Protein AF-A0A3A8JMZ3-F1 (afdb_monomer)

Mean predicted aligned error: 21.0 Å

Sequence (399 aa):
MTATSAKQAMVATPAMSAALAQPMVATREVLPNLLAPLTDPKMNECFDKAFNEVYQGTKLPSGKERTEMLAFATKLREKQPDITAADLREALVGELRKRRDGGGVVTPAKIQKYVEEAVSWTATCYEGGARSATPSEMAEWTAFANQQMKDNPETTPDQLSAAIMDAVRNKATGMSAGASGKVNVDKFIQDAVSWSSNVYQGGSRSATSAELQKWRAFADKTMADNPDMTSAQLQAAIQDAVRDEVTGVSSGSGGANLDKIINDAVSWAAKVYQGGERGATPAELTKWKEFANKKLADNPGMTPSQLSSAIQDAVRDDMRGVGGPAESAPLERFVKDAFKWVFELYMNQPTDKPREPTAREIRDWSNYAKEQLKKNPDLTAEDLQSVIQDGLRRALGNM

Structure (mmCIF, N/CA/C/O backbone):
data_AF-A0A3A8JMZ3-F1
#
_entry.id   AF-A0A3A8JMZ3-F1
#
loop_
_atom_site.group_PDB
_atom_site.id
_atom_site.type_symbol
_atom_site.label_atom_id
_atom_site.label_alt_id
_atom_site.label_comp_id
_atom_site.label_asym_id
_atom_site.label_entity_id
_atom_site.label_seq_id
_atom_site.pdbx_PDB_ins_code
_atom_site.Cartn_x
_atom_site.Cartn_y
_atom_site.Cartn_z
_atom_site.occupancy
_atom_site.B_iso_or_equiv
_atom_site.auth_seq_id
_atom_site.auth_comp_id
_atom_site.auth_asym_id
_atom_site.auth_atom_id
_atom_site.pdbx_PDB_model_num
ATOM 1 N N . MET A 1 1 ? 72.256 10.819 41.302 1.00 35.62 1 MET A N 1
ATOM 2 C CA . MET A 1 1 ? 72.103 10.457 42.727 1.00 35.62 1 MET A CA 1
ATOM 3 C C . MET A 1 1 ? 70.841 9.616 42.861 1.00 35.62 1 MET A C 1
ATOM 5 O O . MET A 1 1 ? 69.850 9.998 42.257 1.00 35.62 1 MET A O 1
ATOM 9 N N . THR A 1 2 ? 70.958 8.477 43.566 1.00 37.19 2 THR A N 1
ATOM 10 C CA . THR A 1 2 ? 69.923 7.500 44.010 1.00 37.19 2 THR A CA 1
ATOM 11 C C . THR A 1 2 ? 69.013 6.903 42.918 1.00 37.19 2 THR A C 1
ATOM 13 O O . THR A 1 2 ? 68.129 7.585 42.424 1.00 37.19 2 THR A O 1
ATOM 16 N N . ALA A 1 3 ? 69.255 5.710 42.356 1.00 31.05 3 ALA A N 1
ATOM 17 C CA . ALA A 1 3 ? 69.368 4.339 42.902 1.00 31.05 3 ALA A CA 1
ATOM 18 C C . ALA A 1 3 ? 68.016 3.611 43.127 1.00 31.05 3 ALA A C 1
ATOM 20 O O . ALA A 1 3 ? 67.344 3.812 44.127 1.00 31.05 3 ALA A O 1
ATOM 21 N N . THR A 1 4 ? 67.696 2.745 42.155 1.00 32.28 4 THR A N 1
ATOM 22 C CA . THR A 1 4 ? 67.438 1.293 42.292 1.00 32.28 4 THR A CA 1
ATOM 23 C C . THR A 1 4 ? 66.253 0.772 43.128 1.00 32.28 4 THR A C 1
ATOM 25 O O . THR A 1 4 ? 66.307 0.706 44.345 1.00 32.28 4 THR A O 1
ATOM 28 N N . SER A 1 5 ? 65.254 0.252 42.397 1.00 32.06 5 SER A N 1
ATOM 29 C CA . SER A 1 5 ? 64.701 -1.121 42.446 1.00 32.06 5 SER A CA 1
ATOM 30 C C . SER A 1 5 ? 64.514 -1.830 43.800 1.00 32.06 5 SER A C 1
ATOM 32 O O . SER A 1 5 ? 65.490 -2.191 44.447 1.00 32.06 5 SER A O 1
ATOM 34 N N . ALA A 1 6 ? 63.271 -2.236 44.093 1.00 35.84 6 ALA A N 1
ATOM 35 C CA . ALA A 1 6 ? 62.977 -3.537 44.707 1.00 35.84 6 ALA A CA 1
ATOM 36 C C . ALA A 1 6 ? 61.527 -3.978 44.412 1.00 35.84 6 ALA A C 1
ATOM 38 O O . ALA A 1 6 ? 60.564 -3.448 44.959 1.00 35.84 6 ALA A O 1
ATOM 39 N N . LYS A 1 7 ? 61.395 -4.979 43.531 1.00 37.62 7 LYS A N 1
ATOM 40 C CA . LYS A 1 7 ? 60.256 -5.905 43.451 1.00 37.62 7 LYS A CA 1
ATOM 41 C C . LYS A 1 7 ? 60.296 -6.848 44.661 1.00 37.62 7 LYS A C 1
ATOM 43 O O . LYS A 1 7 ? 61.334 -7.466 44.863 1.00 37.62 7 LYS A O 1
ATOM 48 N N . GLN A 1 8 ? 59.176 -7.012 45.365 1.00 30.56 8 GLN A N 1
ATOM 49 C CA . GLN A 1 8 ? 58.758 -8.137 46.239 1.00 30.56 8 GLN A CA 1
ATOM 50 C C . GLN A 1 8 ? 57.491 -7.641 46.967 1.00 30.56 8 GLN A C 1
ATOM 52 O O . GLN A 1 8 ? 57.455 -6.482 47.349 1.00 30.56 8 GLN A O 1
ATOM 57 N N . ALA A 1 9 ? 56.386 -8.350 47.178 1.00 30.38 9 ALA A N 1
ATOM 58 C CA . ALA A 1 9 ? 56.000 -9.761 47.168 1.00 30.38 9 ALA A CA 1
ATOM 59 C C . ALA A 1 9 ? 54.464 -9.795 46.866 1.00 30.38 9 ALA A C 1
ATOM 61 O O . ALA A 1 9 ? 53.832 -8.746 46.879 1.00 30.38 9 ALA A O 1
ATOM 62 N N . MET A 1 10 ? 53.757 -10.877 46.542 1.00 28.73 10 MET A N 1
ATOM 63 C CA . MET A 1 10 ? 53.879 -12.272 46.943 1.00 28.73 10 MET A CA 1
ATOM 64 C C . MET A 1 10 ? 53.402 -13.213 45.830 1.00 28.73 10 MET A C 1
ATOM 66 O O . MET A 1 10 ? 52.450 -12.946 45.100 1.00 28.73 10 MET A O 1
ATOM 70 N N . VAL A 1 11 ? 54.109 -14.334 45.768 1.00 31.23 11 VAL A N 1
ATOM 71 C CA . VAL A 1 11 ? 53.850 -15.550 45.004 1.00 31.23 11 VAL A CA 1
ATOM 72 C C . VAL A 1 11 ? 52.799 -16.399 45.738 1.00 31.23 11 VAL A C 1
ATOM 74 O O . VAL A 1 11 ? 52.685 -16.324 46.960 1.00 31.23 11 VAL A O 1
ATOM 77 N N . ALA A 1 12 ? 52.062 -17.208 44.971 1.00 31.80 12 ALA A N 1
ATOM 78 C CA . ALA A 1 12 ? 51.219 -18.328 45.406 1.00 31.80 12 ALA A CA 1
ATOM 79 C C . ALA A 1 12 ? 51.913 -19.209 46.477 1.00 31.80 12 ALA A C 1
ATOM 81 O O . ALA A 1 12 ? 53.136 -19.304 46.517 1.00 31.80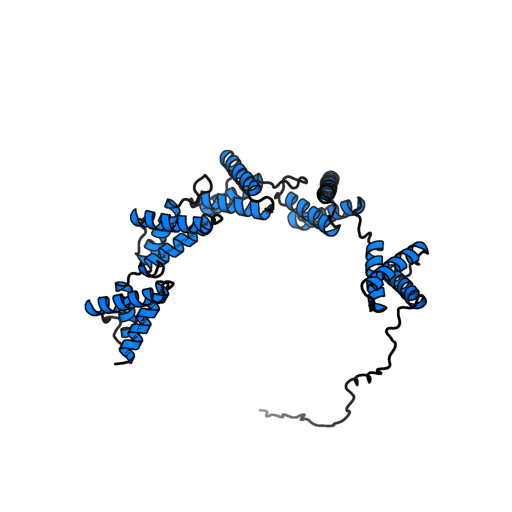 12 ALA A O 1
ATOM 82 N N . THR A 1 13 ? 51.240 -19.950 47.361 1.00 30.39 13 THR A N 1
ATOM 83 C CA . THR A 1 13 ? 50.455 -21.199 47.161 1.00 30.39 13 THR A CA 1
ATOM 84 C C . THR A 1 13 ? 50.159 -21.772 48.594 1.00 30.39 13 THR A C 1
ATOM 86 O O . THR A 1 13 ? 50.580 -21.135 49.558 1.00 30.39 13 THR A O 1
ATOM 89 N N . PRO A 1 14 ? 49.697 -23.026 48.821 1.00 42.53 14 PRO A N 1
ATOM 90 C CA . PRO A 1 14 ? 48.387 -23.682 48.626 1.00 42.53 14 PRO A CA 1
ATOM 91 C C . PRO A 1 14 ? 47.763 -24.219 49.955 1.00 42.53 14 PRO A C 1
ATOM 93 O O . PRO A 1 14 ? 48.462 -24.376 50.946 1.00 42.53 14 PRO A O 1
ATOM 96 N N . ALA A 1 15 ? 46.480 -24.612 49.952 1.00 28.86 15 ALA A N 1
ATOM 97 C CA . ALA A 1 15 ? 45.905 -25.732 50.745 1.00 28.86 15 ALA A CA 1
ATOM 98 C C . ALA A 1 15 ? 44.390 -25.808 50.453 1.00 28.86 15 ALA A C 1
ATOM 100 O O . ALA A 1 15 ? 43.631 -24.945 50.872 1.00 28.86 15 ALA A O 1
ATOM 101 N N . MET A 1 16 ? 43.946 -26.607 49.481 1.00 27.39 16 MET A N 1
ATOM 102 C CA . MET A 1 16 ? 43.483 -27.999 49.617 1.00 27.39 16 MET A CA 1
ATOM 103 C C . MET A 1 16 ? 42.372 -28.258 50.651 1.00 27.39 16 MET A C 1
ATOM 105 O O . MET A 1 16 ? 42.580 -28.183 51.856 1.00 27.39 16 MET A O 1
ATOM 109 N N . SER A 1 17 ? 41.265 -28.756 50.086 1.00 30.08 17 SER A N 1
ATOM 110 C CA . SER A 1 17 ? 40.353 -29.770 50.628 1.00 30.08 17 SER A CA 1
ATOM 111 C C . SER A 1 17 ? 39.234 -29.327 51.568 1.00 30.08 17 SER A C 1
ATOM 113 O O . SER A 1 17 ? 39.317 -29.469 52.780 1.00 30.08 17 SER A O 1
ATOM 115 N N . ALA A 1 18 ? 38.091 -29.001 50.963 1.00 29.58 18 ALA A N 1
ATOM 116 C CA . ALA A 1 18 ? 36.815 -29.561 51.401 1.00 29.58 18 ALA A CA 1
ATOM 117 C C . ALA A 1 18 ? 35.890 -29.702 50.186 1.00 29.58 18 ALA A C 1
ATOM 119 O O . ALA A 1 18 ? 35.276 -28.744 49.721 1.00 29.58 18 ALA A O 1
ATOM 120 N N . ALA A 1 19 ? 35.830 -30.920 49.649 1.00 39.16 19 ALA A N 1
ATOM 121 C CA . ALA A 1 19 ? 34.737 -31.349 48.799 1.00 39.16 19 ALA A CA 1
ATOM 122 C C . ALA A 1 19 ? 33.430 -31.202 49.591 1.00 39.16 19 ALA A C 1
ATOM 124 O O . ALA A 1 19 ? 33.207 -31.934 50.551 1.00 39.16 19 ALA A O 1
ATOM 125 N N . LEU A 1 20 ? 32.573 -30.264 49.198 1.00 31.66 20 LEU A N 1
ATOM 126 C CA . LEU A 1 20 ? 31.195 -30.204 49.669 1.00 31.66 20 LEU A CA 1
ATOM 127 C C . LEU A 1 20 ? 30.279 -30.138 48.455 1.00 31.66 20 LEU A C 1
ATOM 129 O O . LEU A 1 20 ? 29.996 -29.082 47.902 1.00 31.66 20 LEU A O 1
ATOM 133 N N . ALA A 1 21 ? 29.918 -31.351 48.043 1.00 31.09 21 ALA A N 1
ATOM 134 C CA . ALA A 1 21 ? 28.614 -31.746 47.548 1.00 31.09 21 ALA A CA 1
ATOM 135 C C . ALA A 1 21 ? 27.932 -30.770 46.576 1.00 31.09 21 ALA A C 1
ATOM 137 O O . ALA A 1 21 ? 27.267 -29.813 46.968 1.00 31.09 21 ALA A O 1
ATOM 138 N N . GLN A 1 22 ? 27.947 -31.153 45.294 1.00 30.72 22 GLN A N 1
ATOM 139 C CA . GLN A 1 22 ? 26.743 -31.006 44.473 1.00 30.72 22 GLN A CA 1
ATOM 140 C C . GLN A 1 22 ? 25.536 -31.409 45.335 1.00 30.72 22 GLN A C 1
ATOM 142 O O . GLN A 1 22 ? 25.651 -32.423 46.035 1.00 30.72 22 GLN A O 1
ATOM 147 N N . PRO A 1 23 ? 24.404 -30.680 45.326 1.00 31.94 23 PRO A N 1
ATOM 148 C CA . PRO A 1 23 ? 23.201 -31.215 45.933 1.00 31.94 23 PRO A CA 1
ATOM 149 C C . PRO A 1 23 ? 22.944 -32.547 45.237 1.00 31.94 23 PRO A C 1
ATOM 151 O O . PRO A 1 23 ? 22.664 -32.594 44.037 1.00 31.94 23 PRO A O 1
ATOM 154 N N . MET A 1 24 ? 23.166 -33.632 45.984 1.00 29.94 24 MET A N 1
ATOM 155 C CA . MET A 1 24 ? 22.820 -34.966 45.551 1.00 29.94 24 MET A CA 1
ATOM 156 C C . MET A 1 24 ? 21.383 -34.876 45.076 1.00 29.94 24 MET A C 1
ATOM 158 O O . MET A 1 24 ? 20.520 -34.374 45.800 1.00 29.94 24 MET A O 1
ATOM 162 N N . VAL A 1 25 ? 21.160 -35.327 43.842 1.00 33.12 25 VAL A N 1
ATOM 163 C CA . VAL A 1 25 ? 19.855 -35.778 43.380 1.00 33.12 25 VAL A CA 1
ATOM 164 C C . VAL A 1 25 ? 19.267 -36.538 44.554 1.00 33.12 25 VAL A C 1
ATOM 166 O O . VAL A 1 25 ? 19.793 -37.594 44.910 1.00 33.12 25 VAL A O 1
ATOM 169 N N . ALA A 1 26 ? 18.267 -35.943 45.213 1.00 30.41 26 ALA A N 1
ATOM 170 C CA . ALA A 1 26 ? 17.523 -36.638 46.238 1.00 30.41 26 ALA A CA 1
ATOM 171 C C . ALA A 1 26 ? 17.116 -37.943 45.574 1.00 30.41 26 ALA A C 1
ATOM 173 O O . ALA A 1 26 ? 16.482 -37.934 44.513 1.00 30.41 26 ALA A O 1
ATOM 174 N N . THR A 1 27 ? 17.636 -39.037 46.128 1.00 28.08 27 THR A N 1
ATOM 175 C CA . THR A 1 27 ? 17.339 -40.394 45.710 1.00 28.08 27 THR A CA 1
ATOM 176 C C . THR A 1 27 ? 15.854 -40.433 45.457 1.00 28.08 27 THR A C 1
ATOM 178 O O . THR A 1 27 ? 15.066 -40.153 46.358 1.00 28.08 27 THR A O 1
ATOM 181 N N . ARG A 1 28 ? 15.509 -40.654 44.189 1.00 31.38 28 ARG A N 1
ATOM 182 C CA . ARG A 1 28 ? 14.146 -40.792 43.717 1.00 31.38 28 ARG A CA 1
ATOM 183 C C . ARG A 1 28 ? 13.564 -41.938 44.539 1.00 31.38 28 ARG A C 1
ATOM 185 O O . ARG A 1 28 ? 13.774 -43.100 44.202 1.00 31.38 28 ARG A O 1
ATOM 192 N N . GLU A 1 29 ? 12.898 -41.611 45.644 1.00 24.28 29 GLU A N 1
ATOM 193 C CA . GLU A 1 29 ? 11.953 -42.501 46.297 1.00 24.28 29 GLU A CA 1
ATOM 194 C C . GLU A 1 29 ? 10.820 -42.661 45.295 1.00 24.28 29 GLU A C 1
ATOM 196 O O . GLU A 1 29 ? 9.821 -41.947 45.274 1.00 24.28 29 GLU A O 1
ATOM 201 N N . VAL A 1 30 ? 11.043 -43.578 44.364 1.00 41.66 30 VAL A N 1
ATOM 202 C CA . VAL A 1 30 ? 9.963 -44.224 43.659 1.00 41.66 30 VAL A CA 1
ATOM 203 C C . VAL A 1 30 ? 9.328 -45.137 44.694 1.00 41.66 30 VAL A C 1
ATOM 205 O O . VAL A 1 30 ? 9.777 -46.262 44.896 1.00 41.66 30 VAL A O 1
ATOM 208 N N . LEU A 1 31 ? 8.282 -44.638 45.349 1.00 28.59 31 LEU A N 1
ATOM 209 C CA . LEU A 1 31 ? 7.207 -45.491 45.827 1.00 28.59 31 LEU A CA 1
ATOM 210 C C . LEU A 1 31 ? 5.850 -44.969 45.326 1.00 28.59 31 LEU A C 1
ATOM 212 O O . LEU A 1 31 ? 5.652 -43.761 45.171 1.00 28.59 31 LEU A O 1
ATOM 216 N N . PRO A 1 32 ? 4.941 -45.895 44.983 1.00 44.53 32 PRO A N 1
ATOM 217 C CA . PRO A 1 32 ? 3.807 -45.690 44.093 1.00 44.53 32 PRO A CA 1
ATOM 218 C C . PRO A 1 32 ? 2.563 -45.230 44.875 1.00 44.53 32 PRO A C 1
ATOM 220 O O . PRO A 1 32 ? 2.493 -45.444 46.080 1.00 44.53 32 PRO A O 1
ATOM 223 N N . ASN A 1 33 ? 1.575 -44.649 44.173 1.00 30.92 33 ASN A N 1
ATOM 224 C CA . ASN A 1 33 ? 0.229 -44.203 44.628 1.00 30.92 33 ASN A CA 1
ATOM 225 C C . ASN A 1 33 ? -0.055 -42.692 44.743 1.00 30.92 33 ASN A C 1
ATOM 227 O O . ASN A 1 33 ? -1.155 -42.324 45.155 1.00 30.92 33 ASN A O 1
ATOM 231 N N . LEU A 1 34 ? 0.827 -41.782 44.316 1.00 34.28 34 LEU A N 1
ATOM 232 C CA . LEU A 1 34 ? 0.508 -40.339 44.364 1.00 34.28 34 LEU A CA 1
ATOM 233 C C . LEU A 1 34 ? -0.449 -39.828 43.262 1.00 34.28 34 LEU A C 1
ATOM 235 O O . LEU A 1 34 ? -0.796 -38.651 43.271 1.00 34.28 34 LEU A O 1
ATOM 239 N N . LEU A 1 35 ? -0.951 -40.714 42.395 1.00 38.03 35 LEU A N 1
ATOM 240 C CA . LEU A 1 35 ? -2.051 -40.457 41.449 1.00 38.03 35 LEU A CA 1
ATOM 241 C C . LEU A 1 35 ? -3.345 -41.181 41.863 1.00 38.03 35 LEU A C 1
ATOM 243 O O . LEU A 1 35 ? -4.104 -41.660 41.025 1.00 38.03 35 LEU A O 1
ATOM 247 N N . ALA A 1 36 ? -3.614 -41.305 43.165 1.00 40.53 36 ALA A N 1
ATOM 248 C CA . ALA A 1 36 ? -4.974 -41.625 43.584 1.00 40.53 36 ALA A CA 1
ATOM 249 C C . ALA A 1 36 ? -5.908 -40.479 43.139 1.00 40.53 36 ALA A C 1
ATOM 251 O O . ALA A 1 36 ? -5.511 -39.313 43.261 1.00 40.53 36 ALA A O 1
ATOM 252 N N . PRO A 1 37 ? -7.128 -40.771 42.640 1.00 50.38 37 PRO A N 1
ATOM 253 C CA . PRO A 1 37 ? -8.084 -39.737 42.261 1.00 50.38 37 PRO A CA 1
ATOM 254 C C . PRO A 1 37 ? -8.214 -38.717 43.391 1.00 50.38 37 PRO A C 1
ATOM 256 O O . PRO A 1 37 ? -8.303 -39.102 44.559 1.00 50.38 37 PRO A O 1
ATOM 259 N N . LEU A 1 38 ? -8.188 -37.423 43.044 1.00 52.91 38 LEU A N 1
ATOM 260 C CA . LEU A 1 38 ? -8.365 -36.330 44.001 1.00 52.91 38 LEU A CA 1
ATOM 261 C C . LEU A 1 38 ? -9.581 -36.643 44.879 1.00 52.91 38 LEU A C 1
ATOM 263 O O . LEU A 1 38 ? -10.709 -36.683 44.385 1.00 52.91 38 LEU A O 1
ATOM 267 N N . THR A 1 39 ? -9.333 -36.929 46.156 1.00 56.97 39 THR A N 1
ATOM 268 C CA . THR A 1 39 ? -10.388 -37.221 47.122 1.00 56.97 39 THR A CA 1
ATOM 269 C C . THR A 1 39 ? -11.142 -35.929 47.433 1.00 56.97 39 THR A C 1
ATOM 271 O O . THR A 1 39 ? -10.541 -34.850 47.451 1.00 56.97 39 THR A O 1
ATOM 274 N N . ASP A 1 40 ? -12.446 -36.018 47.707 1.00 58.00 40 ASP A N 1
ATOM 275 C CA . ASP A 1 40 ? -13.293 -34.852 48.016 1.00 58.00 40 ASP A CA 1
ATOM 276 C C . ASP A 1 40 ? -12.696 -33.906 49.088 1.00 58.00 40 ASP A C 1
ATOM 278 O O . ASP A 1 40 ? -12.796 -32.685 48.932 1.00 58.00 40 ASP A O 1
ATOM 282 N N . PRO A 1 41 ? -11.986 -34.394 50.131 1.00 64.00 41 PRO A N 1
ATOM 283 C CA . PRO A 1 41 ? -11.287 -33.525 51.080 1.00 64.00 41 PRO A CA 1
ATOM 284 C C . PRO A 1 41 ? -10.152 -32.694 50.458 1.00 64.00 41 PRO A C 1
ATOM 286 O O . PRO A 1 41 ? -10.052 -31.500 50.735 1.00 64.00 41 PRO A O 1
ATOM 289 N N . LYS A 1 42 ? -9.325 -33.280 49.577 1.00 67.19 42 LYS A N 1
ATOM 290 C CA . LYS A 1 42 ? -8.236 -32.553 48.891 1.00 67.19 42 LYS A CA 1
ATOM 291 C C . LYS A 1 42 ? -8.770 -31.543 47.877 1.00 67.19 42 LYS A C 1
ATOM 293 O O . LYS A 1 42 ? -8.138 -30.518 47.632 1.00 67.19 42 LYS A O 1
ATOM 298 N N . MET A 1 43 ? -9.937 -31.811 47.298 1.00 69.00 43 MET A N 1
ATOM 299 C CA . MET A 1 43 ? -10.595 -30.891 46.372 1.00 69.00 43 MET A CA 1
ATOM 300 C C . MET A 1 43 ? -11.128 -29.648 47.094 1.00 69.00 43 MET A C 1
ATOM 302 O O . MET A 1 43 ? -10.919 -28.528 46.631 1.00 69.00 43 MET A O 1
ATOM 306 N N . ASN A 1 44 ? -11.717 -29.834 48.278 1.00 71.31 44 ASN A N 1
ATOM 307 C CA . ASN A 1 44 ? -12.130 -28.724 49.137 1.00 71.31 44 ASN A CA 1
ATOM 308 C C . ASN A 1 44 ? -10.942 -27.863 49.588 1.00 71.31 44 ASN A C 1
ATOM 310 O O . ASN A 1 44 ? -11.035 -26.637 49.565 1.00 71.31 44 ASN A O 1
ATOM 314 N N . GLU A 1 45 ? -9.803 -28.487 49.899 1.00 77.62 45 GLU A N 1
ATOM 315 C CA . GLU A 1 45 ? -8.563 -27.769 50.211 1.00 77.62 45 GLU A CA 1
ATOM 316 C C . GLU A 1 45 ? -8.061 -26.931 49.018 1.00 77.62 45 GLU A C 1
ATOM 318 O O . GLU A 1 45 ? -7.585 -25.808 49.199 1.00 77.62 45 GLU A O 1
ATOM 323 N N . CYS A 1 46 ? -8.206 -27.434 47.786 1.00 77.62 46 CYS A N 1
ATOM 324 C CA . CYS A 1 46 ? -7.875 -26.677 46.577 1.00 77.62 46 CYS A CA 1
ATOM 325 C C . CYS A 1 46 ? -8.794 -25.462 46.388 1.00 77.62 46 CYS A C 1
ATOM 327 O O . CYS A 1 46 ? -8.301 -24.396 46.020 1.00 77.62 46 CYS A O 1
ATOM 329 N N . PHE A 1 47 ? -10.094 -25.585 46.682 1.00 80.56 47 PHE A N 1
ATOM 330 C CA . PHE A 1 47 ? -11.023 -24.449 46.640 1.00 80.56 47 PHE A CA 1
ATOM 331 C C . PHE A 1 47 ? -10.642 -23.377 47.658 1.00 80.56 47 PHE A C 1
ATOM 333 O O . PHE A 1 47 ? -10.528 -22.208 47.298 1.00 80.56 47 PHE A O 1
ATOM 340 N N . ASP A 1 48 ? -10.383 -23.769 48.905 1.00 78.94 48 ASP A N 1
ATOM 341 C CA . ASP A 1 48 ? -10.057 -22.825 49.976 1.00 78.94 48 ASP A CA 1
ATOM 342 C C . ASP A 1 48 ? -8.750 -22.082 49.686 1.00 78.94 48 ASP A C 1
ATOM 344 O O . ASP A 1 48 ? -8.678 -20.858 49.821 1.00 78.94 48 ASP A O 1
ATOM 348 N N . LYS A 1 49 ? -7.734 -22.800 49.194 1.00 79.81 49 LYS A N 1
ATOM 349 C CA . LYS A 1 49 ? -6.459 -22.203 48.781 1.00 79.81 49 LYS A CA 1
ATOM 350 C C . LYS A 1 49 ? -6.617 -21.277 47.576 1.00 79.81 49 LYS A C 1
ATOM 352 O O . LYS A 1 49 ? -6.046 -20.191 47.593 1.00 79.81 49 LYS A O 1
ATOM 357 N N . ALA A 1 50 ? -7.408 -21.654 46.570 1.00 80.06 50 ALA A N 1
ATOM 358 C CA . ALA A 1 50 ? -7.641 -20.818 45.393 1.00 80.06 50 ALA A CA 1
ATOM 359 C C . ALA A 1 50 ? -8.405 -19.525 45.737 1.00 80.06 50 ALA A C 1
ATOM 361 O O . ALA A 1 50 ? -8.031 -18.445 45.279 1.00 80.06 50 ALA A O 1
ATOM 362 N N . PHE A 1 51 ? -9.427 -19.600 46.596 1.00 80.50 51 PHE A N 1
ATOM 363 C CA . PHE A 1 51 ? -10.139 -18.415 47.085 1.00 80.50 51 PHE A CA 1
ATOM 364 C C . PHE A 1 51 ? -9.234 -17.503 47.908 1.00 80.50 51 PHE A C 1
ATOM 366 O O . PHE A 1 51 ? -9.224 -16.291 47.687 1.00 80.50 51 PHE A O 1
ATOM 373 N N . ASN A 1 52 ? -8.446 -18.078 48.818 1.00 78.44 52 ASN A N 1
ATOM 374 C CA . ASN A 1 52 ? -7.503 -17.307 49.615 1.00 78.44 52 ASN A CA 1
ATOM 375 C C . ASN A 1 52 ? -6.447 -16.616 48.738 1.00 78.44 52 ASN A C 1
ATOM 377 O O . ASN A 1 52 ? -6.097 -15.470 48.992 1.00 78.44 52 ASN A O 1
ATOM 381 N N . GLU A 1 53 ? -5.986 -17.270 47.671 1.00 76.50 53 GLU A N 1
ATOM 382 C CA . GLU A 1 53 ? -5.018 -16.703 46.728 1.00 76.50 53 GLU A CA 1
ATOM 383 C C . GLU A 1 53 ? -5.606 -15.544 45.897 1.00 76.50 53 GLU A C 1
ATOM 385 O O . GLU A 1 53 ? -4.935 -14.540 45.667 1.00 76.50 53 GLU A O 1
ATOM 390 N N . VAL A 1 54 ? -6.869 -15.640 45.469 1.00 71.88 54 VAL A N 1
ATOM 391 C CA . VAL A 1 54 ? -7.513 -14.621 44.615 1.00 71.88 54 VAL A CA 1
ATOM 392 C C . VAL A 1 54 ? -8.048 -13.426 45.402 1.00 71.88 54 VAL A C 1
ATOM 394 O O . VAL A 1 54 ? -7.988 -12.293 44.911 1.00 71.88 54 VAL A O 1
ATOM 397 N N . TYR A 1 55 ? -8.569 -13.669 46.605 1.00 71.38 55 TYR A N 1
ATOM 398 C CA . TYR A 1 55 ? -9.215 -12.662 47.448 1.00 71.38 55 TYR A CA 1
ATOM 399 C C . TYR A 1 55 ? -8.391 -12.288 48.690 1.00 71.38 55 TYR A C 1
ATOM 401 O O . TYR A 1 55 ? -8.874 -11.525 49.522 1.00 71.38 55 TYR A O 1
ATOM 409 N N . GLN A 1 56 ? -7.165 -12.805 48.838 1.00 74.38 56 GLN A N 1
ATOM 410 C CA . GLN A 1 56 ? -6.245 -12.495 49.947 1.00 74.38 56 GLN A CA 1
ATOM 411 C C . GLN A 1 56 ? -6.895 -12.646 51.337 1.00 74.38 56 GLN A C 1
ATOM 413 O O . GLN A 1 56 ? -6.705 -11.820 52.225 1.00 74.38 56 GLN A O 1
ATOM 418 N N . GLY A 1 57 ? -7.736 -13.669 51.507 1.00 71.19 57 GLY A N 1
ATOM 419 C CA . GLY A 1 57 ? -8.438 -13.951 52.765 1.00 71.19 57 GLY A CA 1
ATOM 420 C C . GLY A 1 57 ? -9.626 -13.035 53.088 1.00 71.19 57 GLY A C 1
ATOM 421 O O . GLY A 1 57 ? -10.298 -13.249 54.091 1.00 71.19 57 GLY A O 1
ATOM 422 N N . THR A 1 58 ? -9.943 -12.052 52.239 1.00 67.25 58 THR A N 1
ATOM 423 C CA . THR A 1 58 ? -11.066 -11.113 52.464 1.00 67.25 58 THR A CA 1
ATOM 424 C C . THR A 1 58 ? -12.442 -11.713 52.165 1.00 67.25 58 THR A C 1
ATOM 426 O O . THR A 1 58 ? -13.466 -11.143 52.539 1.00 67.25 58 THR A O 1
ATOM 429 N N . LYS A 1 59 ? -12.480 -12.874 51.500 1.00 71.06 59 LYS A N 1
ATOM 430 C CA . LYS A 1 59 ? -13.706 -13.568 51.109 1.00 71.06 59 LYS A CA 1
ATOM 431 C C . LYS A 1 59 ? -13.553 -15.074 51.287 1.00 71.06 59 LYS A C 1
ATOM 433 O O . LYS A 1 59 ? -12.636 -15.678 50.733 1.00 71.06 59 LYS A O 1
ATOM 438 N N . LEU A 1 60 ? -14.501 -15.675 52.004 1.00 72.75 60 LEU A N 1
ATOM 439 C CA . LEU A 1 60 ? -14.669 -17.125 52.057 1.00 72.75 60 LEU A CA 1
ATOM 440 C C . LEU A 1 60 ? -15.644 -17.580 50.960 1.00 72.75 60 LEU A C 1
ATOM 442 O O . LEU A 1 60 ? -16.613 -16.869 50.678 1.00 72.75 60 LEU A O 1
ATOM 446 N N . PRO A 1 61 ? -15.421 -18.753 50.346 1.00 74.69 61 PRO A N 1
ATOM 447 C CA . PRO A 1 61 ? -16.330 -19.287 49.340 1.00 74.69 61 PRO A CA 1
ATOM 448 C C . PRO A 1 61 ? -17.695 -19.615 49.954 1.00 74.69 61 PRO A C 1
ATOM 450 O O . PRO A 1 61 ? -17.795 -20.379 50.919 1.00 74.69 61 PRO A O 1
ATOM 453 N N . SER A 1 62 ? -18.761 -19.066 49.371 1.00 75.12 62 SER A N 1
ATOM 454 C CA . SER A 1 62 ? -20.140 -19.410 49.733 1.00 75.12 62 SER A CA 1
ATOM 455 C C . SER A 1 62 ? -20.510 -20.830 49.283 1.00 75.12 62 SER A C 1
ATOM 457 O O . SER A 1 62 ? -19.881 -21.405 48.394 1.00 75.12 62 SER A O 1
ATOM 459 N N . GLY A 1 63 ? -21.577 -21.406 49.850 1.00 65.81 63 GLY A N 1
ATOM 460 C CA . GLY A 1 63 ? -22.045 -22.748 49.467 1.00 65.81 63 GLY A CA 1
ATOM 461 C C . GLY A 1 63 ? -22.385 -22.879 47.973 1.00 65.81 63 GLY A C 1
ATOM 462 O O . GLY A 1 63 ? -22.080 -23.896 47.348 1.00 65.81 63 GLY A O 1
ATOM 463 N N . LYS A 1 64 ? -22.934 -21.817 47.369 1.00 71.62 64 LYS A N 1
ATOM 464 C CA . LYS A 1 64 ? -23.202 -21.759 45.925 1.00 71.62 64 LYS A CA 1
ATOM 465 C C . LYS A 1 64 ? -21.904 -21.745 45.112 1.00 71.62 64 LYS A C 1
ATOM 467 O O . LYS A 1 64 ? -21.762 -22.526 44.178 1.00 71.62 64 LYS A O 1
ATOM 472 N N . GLU A 1 65 ? -20.931 -20.925 45.504 1.00 72.56 65 GLU A N 1
ATOM 473 C CA . GLU A 1 65 ? -19.634 -20.843 44.820 1.00 72.56 65 GLU A CA 1
ATOM 474 C C . GLU A 1 65 ? -18.838 -22.148 44.920 1.00 72.56 65 GLU A C 1
ATOM 476 O O . GLU A 1 65 ? -18.231 -22.566 43.937 1.00 72.56 65 GLU A O 1
ATOM 481 N N . ARG A 1 66 ? -18.896 -22.843 46.063 1.00 73.81 66 ARG A N 1
ATOM 482 C CA . ARG A 1 66 ? -18.308 -24.184 46.202 1.00 73.81 66 ARG A CA 1
ATOM 483 C C . ARG A 1 66 ? -18.946 -25.185 45.246 1.00 73.81 66 ARG A C 1
ATOM 485 O O . ARG A 1 66 ? -18.234 -25.955 44.613 1.00 73.81 66 ARG A O 1
ATOM 492 N N . THR A 1 67 ? -20.269 -25.146 45.107 1.00 72.25 67 THR A N 1
ATOM 493 C CA . THR A 1 67 ? -21.005 -26.033 44.194 1.00 72.25 67 THR A CA 1
ATOM 494 C C . THR A 1 67 ? -20.606 -25.785 42.735 1.00 72.25 67 THR A C 1
ATOM 496 O O . THR A 1 67 ? -20.391 -26.726 41.975 1.00 72.25 67 THR A O 1
ATOM 499 N N . GLU A 1 68 ? -20.441 -24.522 42.342 1.00 73.19 68 GLU A N 1
ATOM 500 C CA . GLU A 1 68 ? -20.015 -24.152 40.988 1.00 73.19 68 GLU A CA 1
ATOM 501 C C . GLU A 1 68 ? -18.551 -24.516 40.703 1.00 73.19 68 GLU A C 1
ATOM 503 O O . GLU A 1 68 ? -18.240 -24.996 39.613 1.00 73.19 68 GLU A O 1
ATOM 508 N N . MET A 1 69 ? -17.653 -24.330 41.676 1.00 78.69 69 MET A N 1
ATOM 509 C CA . MET A 1 69 ? -16.251 -24.747 41.556 1.00 78.69 69 MET A CA 1
ATOM 510 C C . MET A 1 69 ? -16.098 -26.263 41.523 1.00 78.69 69 MET A C 1
ATOM 512 O O . MET A 1 69 ? -15.267 -26.768 40.771 1.00 78.69 69 MET A O 1
ATOM 516 N N . LEU A 1 70 ? -16.941 -26.992 42.256 1.00 77.19 70 LEU A N 1
ATOM 517 C CA . LEU A 1 70 ? -17.017 -28.445 42.172 1.00 77.19 70 LEU A CA 1
ATOM 518 C C . LEU A 1 70 ? -17.473 -28.893 40.782 1.00 77.19 70 LEU A C 1
ATOM 520 O O . LEU A 1 70 ? -16.819 -29.731 40.174 1.00 77.19 70 LEU A O 1
ATOM 524 N N . ALA A 1 71 ? -18.523 -28.284 40.226 1.00 75.38 71 ALA A N 1
ATOM 525 C CA . ALA A 1 71 ? -18.981 -28.596 38.872 1.00 75.38 71 ALA A CA 1
ATOM 526 C C . ALA A 1 71 ? -17.913 -28.294 37.800 1.00 75.38 71 ALA A C 1
ATOM 528 O O . ALA A 1 71 ? -17.749 -29.065 36.853 1.00 75.38 71 ALA A O 1
ATOM 529 N N . PHE A 1 72 ? -17.169 -27.193 37.951 1.00 78.25 72 PHE A N 1
ATOM 530 C CA . PHE A 1 72 ? -16.041 -26.858 37.079 1.00 78.25 72 PHE A CA 1
ATOM 531 C C . PHE A 1 72 ? -14.902 -27.880 37.198 1.00 78.25 72 PHE A C 1
ATOM 533 O O . PHE A 1 72 ? -14.435 -28.393 36.182 1.00 78.25 72 PHE A O 1
ATOM 540 N N . ALA A 1 73 ? -14.501 -28.227 38.424 1.00 74.69 73 ALA A N 1
ATOM 541 C CA . ALA A 1 73 ? -13.461 -29.218 38.691 1.00 74.69 73 ALA A CA 1
ATOM 542 C C . ALA A 1 73 ? -13.832 -30.605 38.143 1.00 74.69 73 ALA A C 1
ATOM 544 O O . ALA A 1 73 ? -12.993 -31.265 37.533 1.00 74.69 73 ALA A O 1
ATOM 545 N N . THR A 1 74 ? -15.092 -31.026 38.289 1.00 75.44 74 THR A N 1
ATOM 546 C CA . THR A 1 74 ? -15.595 -32.289 37.730 1.00 75.44 74 THR A CA 1
ATOM 547 C C . THR A 1 74 ? -15.498 -32.300 36.206 1.00 75.44 74 THR A C 1
ATOM 549 O O . THR A 1 74 ? -14.911 -33.223 35.649 1.00 75.44 74 THR A O 1
ATOM 552 N N . LYS A 1 75 ? -15.958 -31.241 35.523 1.00 76.38 75 LYS A N 1
ATOM 553 C CA . LYS A 1 75 ? -15.824 -31.121 34.057 1.00 76.38 75 LYS A CA 1
ATOM 554 C C . LYS A 1 75 ? -14.369 -31.095 33.591 1.00 76.38 75 LYS A C 1
ATOM 556 O O . LYS A 1 75 ? -14.053 -31.591 32.512 1.00 76.38 75 LYS A O 1
ATOM 561 N N . LEU A 1 76 ? -13.479 -30.487 34.373 1.00 77.44 76 LEU A N 1
ATOM 562 C CA . LEU A 1 76 ? -12.055 -30.445 34.055 1.00 77.44 76 LEU A CA 1
ATOM 563 C C . LEU A 1 76 ? -11.428 -31.840 34.171 1.00 77.44 76 LEU A C 1
ATOM 565 O O . LEU A 1 76 ? -10.680 -32.239 33.285 1.00 77.44 76 LEU A O 1
ATOM 569 N N . ARG A 1 77 ? -11.810 -32.613 35.194 1.00 71.69 77 ARG A N 1
ATOM 570 C CA . ARG A 1 77 ? -11.390 -34.012 35.374 1.00 71.69 77 ARG A CA 1
ATOM 571 C C . ARG A 1 77 ? -11.948 -34.957 34.312 1.00 71.69 77 ARG A C 1
ATOM 573 O O . ARG A 1 77 ? -11.250 -35.875 33.908 1.00 71.69 77 ARG A O 1
ATOM 580 N N . GLU A 1 78 ? -13.171 -34.732 33.835 1.00 72.88 78 GLU A N 1
ATOM 581 C CA . GLU A 1 78 ? -13.731 -35.494 32.707 1.00 72.88 78 GLU A CA 1
ATOM 582 C C . GLU A 1 78 ? -12.897 -35.315 31.432 1.00 72.88 78 GLU A C 1
ATOM 584 O O . GLU A 1 78 ? -12.715 -36.259 30.667 1.00 72.88 78 GLU A O 1
ATOM 589 N N . LYS A 1 79 ? -12.363 -34.108 31.212 1.00 75.25 79 LYS A N 1
ATOM 590 C CA . LYS A 1 79 ? -11.503 -33.794 30.062 1.00 75.25 79 LYS A CA 1
ATOM 591 C C . LYS A 1 79 ? -10.043 -34.195 30.273 1.00 75.25 79 LYS A C 1
ATOM 593 O O . LYS A 1 79 ? -9.349 -34.472 29.300 1.00 75.25 79 LYS A O 1
ATOM 598 N N . GLN A 1 80 ? -9.575 -34.183 31.518 1.00 78.69 80 GLN A N 1
ATOM 599 C CA . GLN A 1 80 ? -8.202 -34.497 31.911 1.00 78.69 80 GLN A CA 1
ATOM 600 C C . GLN A 1 80 ? -8.212 -35.384 33.168 1.00 78.69 80 GLN A C 1
ATOM 602 O O . GLN A 1 80 ? -8.121 -34.870 34.287 1.00 78.69 80 GLN A O 1
ATOM 607 N N . PRO A 1 81 ? -8.323 -36.717 33.003 1.00 72.06 81 PRO A N 1
ATOM 608 C CA . PRO A 1 81 ? -8.423 -37.652 34.128 1.00 72.06 81 PRO A CA 1
ATOM 609 C C . PRO A 1 81 ? -7.211 -37.633 35.070 1.00 72.06 81 PRO A C 1
ATOM 611 O O . PRO A 1 81 ? -7.371 -37.862 36.269 1.00 72.06 81 PRO A O 1
AT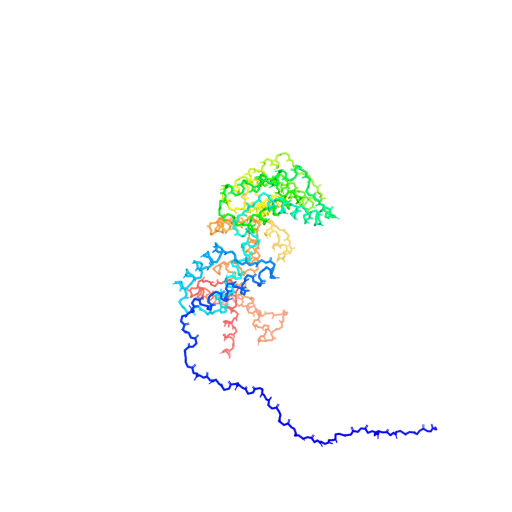OM 614 N N . ASP A 1 82 ? -6.034 -37.293 34.536 1.00 73.81 82 ASP A N 1
ATOM 615 C CA . ASP A 1 82 ? -4.745 -37.306 35.240 1.00 73.81 82 ASP A CA 1
ATOM 616 C C . ASP A 1 82 ? -4.335 -35.935 35.814 1.00 73.81 82 ASP A C 1
ATOM 618 O O . ASP A 1 82 ? -3.182 -35.741 36.201 1.00 73.81 82 ASP A O 1
ATOM 622 N N . ILE A 1 83 ? -5.254 -34.961 35.860 1.00 73.00 83 ILE A N 1
ATOM 623 C CA . ILE A 1 83 ? -4.953 -33.615 36.364 1.00 73.00 83 ILE A CA 1
ATOM 624 C C . ILE A 1 83 ? -4.451 -33.655 37.817 1.00 73.00 83 ILE A C 1
ATOM 626 O O . ILE A 1 83 ? -5.071 -34.264 38.698 1.00 73.00 83 ILE A O 1
ATOM 630 N N . THR A 1 84 ? -3.331 -32.981 38.094 1.00 75.25 84 THR A N 1
ATOM 631 C CA . THR A 1 84 ? -2.779 -32.929 39.451 1.00 75.25 84 THR A CA 1
ATOM 632 C C . THR A 1 84 ? -3.509 -31.896 40.316 1.00 75.25 84 THR A C 1
ATOM 634 O O . THR A 1 84 ? -4.195 -30.997 39.827 1.00 75.25 84 THR A O 1
ATOM 637 N N . ALA A 1 85 ? -3.346 -31.978 41.640 1.00 69.12 85 ALA A N 1
ATOM 638 C CA . ALA A 1 85 ? -3.911 -30.982 42.557 1.00 69.12 85 ALA A CA 1
ATOM 639 C C . ALA A 1 85 ? -3.331 -29.571 42.345 1.00 69.12 85 ALA A C 1
ATOM 641 O O . ALA A 1 85 ? -4.019 -28.585 42.603 1.00 69.12 85 ALA A O 1
ATOM 642 N N . ALA A 1 86 ? -2.083 -29.471 41.873 1.00 69.81 86 ALA A N 1
ATOM 643 C CA . ALA A 1 86 ? -1.460 -28.193 41.547 1.00 69.81 86 ALA A CA 1
ATOM 644 C C . ALA A 1 86 ? -2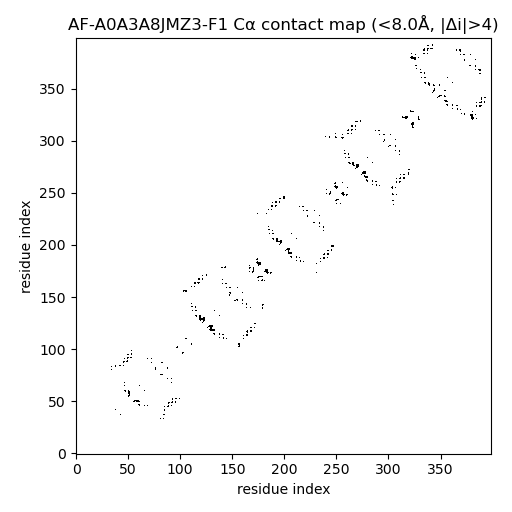.107 -27.570 40.300 1.00 69.81 86 ALA A C 1
ATOM 646 O O . ALA A 1 86 ? -2.547 -26.423 40.361 1.00 69.81 86 ALA A O 1
ATOM 647 N N . ASP A 1 87 ? -2.269 -28.357 39.235 1.00 72.69 87 ASP A N 1
ATOM 648 C CA . ASP A 1 87 ? -2.878 -27.907 37.974 1.00 72.69 87 ASP A CA 1
ATOM 649 C C . ASP A 1 87 ? -4.354 -27.533 38.164 1.00 72.69 87 ASP A C 1
ATOM 651 O O . ASP A 1 87 ? -4.830 -26.511 37.668 1.00 72.69 87 ASP A O 1
ATOM 655 N N . LEU A 1 88 ? -5.088 -28.326 38.955 1.00 76.31 88 LEU A N 1
ATOM 656 C CA . LEU A 1 88 ? -6.472 -28.022 39.312 1.00 76.31 88 LEU A CA 1
ATOM 657 C C . LEU A 1 88 ? -6.568 -26.703 40.090 1.00 76.31 88 LEU A C 1
ATOM 659 O O . LEU A 1 88 ? -7.461 -25.897 39.825 1.00 76.31 88 LEU A O 1
ATOM 663 N N . ARG A 1 89 ? -5.655 -26.460 41.040 1.00 75.94 89 ARG A N 1
ATOM 664 C CA . ARG A 1 89 ? -5.621 -25.208 41.808 1.00 75.94 89 ARG A CA 1
ATOM 665 C C . ARG A 1 89 ? -5.351 -24.011 40.901 1.00 75.94 89 ARG A C 1
ATOM 667 O O . ARG A 1 89 ? -6.034 -23.002 41.042 1.00 75.94 89 ARG A O 1
ATOM 674 N N . GLU A 1 90 ? -4.405 -24.117 39.975 1.00 73.19 90 GLU A N 1
ATOM 675 C CA . GLU A 1 90 ? -4.103 -23.047 39.020 1.00 73.19 90 GLU A CA 1
ATOM 676 C C . GLU A 1 90 ? -5.305 -22.740 38.111 1.00 73.19 90 GLU A C 1
ATOM 678 O O . GLU A 1 90 ? -5.687 -21.577 37.957 1.00 73.19 90 GLU A O 1
ATOM 683 N N . ALA A 1 91 ? -5.984 -23.773 37.602 1.00 77.06 91 ALA A N 1
ATOM 684 C CA . ALA A 1 91 ? -7.197 -23.615 36.803 1.00 77.06 91 ALA A CA 1
ATOM 685 C C . ALA A 1 91 ? -8.340 -22.942 37.589 1.00 77.06 91 ALA A C 1
ATOM 687 O O . ALA A 1 91 ? -9.019 -22.054 37.066 1.00 77.06 91 ALA A O 1
ATOM 688 N N . LEU A 1 92 ? -8.531 -23.319 38.859 1.00 80.19 92 LEU A N 1
ATOM 689 C CA . LEU A 1 92 ? -9.512 -22.700 39.757 1.00 80.19 92 LEU A CA 1
ATOM 690 C C . LEU A 1 92 ? -9.162 -21.242 40.073 1.00 80.19 92 LEU A C 1
ATOM 692 O O . LEU A 1 92 ? -10.045 -20.389 40.060 1.00 80.19 92 LEU A O 1
ATOM 696 N N . VAL A 1 93 ? -7.885 -20.930 40.315 1.00 75.50 93 VAL A N 1
ATOM 697 C CA . VAL A 1 93 ? -7.406 -19.550 40.497 1.00 75.50 93 VAL A CA 1
ATOM 698 C C . VAL A 1 93 ? -7.673 -18.725 39.239 1.00 75.50 93 VAL A C 1
ATOM 700 O O . VAL A 1 93 ? -8.173 -17.607 39.348 1.00 75.50 93 VAL A O 1
ATOM 703 N N . GLY A 1 94 ? -7.409 -19.268 38.049 1.00 72.31 94 GLY A N 1
ATOM 704 C CA . GLY A 1 94 ? -7.723 -18.616 36.776 1.00 72.31 94 GLY A CA 1
ATOM 705 C C . GLY A 1 94 ? -9.217 -18.321 36.617 1.00 72.31 94 GLY A C 1
ATOM 706 O O . GLY A 1 94 ? -9.595 -17.202 36.274 1.00 72.31 94 GLY A O 1
ATOM 707 N N . GLU A 1 95 ? -10.078 -19.287 36.929 1.00 74.81 95 GLU A N 1
ATOM 708 C CA . GLU A 1 95 ? -11.536 -19.132 36.860 1.00 74.81 95 GLU A CA 1
ATOM 709 C C . GLU A 1 95 ? -12.077 -18.139 37.905 1.00 74.81 95 GLU A C 1
ATOM 711 O O . GLU A 1 95 ? -12.958 -17.327 37.620 1.00 74.81 95 GLU A O 1
ATOM 716 N N . LEU A 1 96 ? -11.512 -18.133 39.112 1.00 75.31 96 LEU A N 1
ATOM 717 C CA . LEU A 1 96 ? -11.872 -17.181 40.162 1.00 75.31 96 LEU A CA 1
ATOM 718 C C . LEU A 1 96 ? -11.367 -15.769 39.870 1.00 75.31 96 LEU A C 1
ATOM 720 O O . LEU A 1 96 ? -12.086 -14.813 40.154 1.00 75.31 96 LEU A O 1
ATOM 724 N N . ARG A 1 97 ? -10.185 -15.613 39.260 1.00 69.44 97 ARG A N 1
ATOM 725 C CA . ARG A 1 97 ? -9.712 -14.316 38.749 1.00 69.44 97 ARG A CA 1
ATOM 726 C C . ARG A 1 97 ? -10.644 -13.799 37.664 1.00 69.44 97 ARG A C 1
ATOM 728 O O . ARG A 1 97 ? -11.088 -12.663 37.774 1.00 69.44 97 ARG A O 1
ATOM 735 N N . LYS A 1 98 ? -11.066 -14.645 36.712 1.00 68.06 98 LYS A N 1
ATOM 736 C CA . LYS A 1 98 ? -12.116 -14.275 35.748 1.00 68.06 98 LYS A CA 1
ATOM 737 C C . LYS A 1 98 ? -13.364 -13.791 36.476 1.00 68.06 98 LYS A C 1
ATOM 739 O O . LYS A 1 98 ? -13.820 -12.697 36.204 1.00 68.06 98 LYS A O 1
ATOM 744 N N . ARG A 1 99 ? -13.895 -14.522 37.456 1.00 67.56 99 ARG A N 1
ATOM 745 C CA . ARG A 1 99 ? -15.109 -14.101 38.185 1.00 67.56 99 ARG A CA 1
ATOM 746 C C . ARG A 1 99 ? -14.931 -12.810 38.992 1.00 67.56 99 ARG A C 1
ATOM 748 O O . ARG A 1 99 ? -15.819 -11.964 38.961 1.00 67.56 99 ARG A O 1
ATOM 755 N N . ARG A 1 100 ? -13.799 -12.638 39.684 1.00 62.56 100 ARG A N 1
ATOM 756 C CA . ARG A 1 100 ? -13.441 -11.410 40.422 1.00 62.56 100 ARG A CA 1
ATOM 757 C C . ARG A 1 100 ? -13.337 -10.208 39.483 1.00 62.56 100 ARG A C 1
ATOM 759 O O . ARG A 1 100 ? -13.845 -9.142 39.809 1.00 62.56 100 ARG A O 1
ATOM 766 N N . ASP A 1 101 ? -12.741 -10.411 38.314 1.00 57.38 101 ASP A N 1
ATOM 767 C CA . ASP A 1 101 ? -12.478 -9.372 37.317 1.00 57.38 101 ASP A CA 1
ATOM 768 C C . ASP A 1 101 ? -13.650 -9.248 36.294 1.00 57.38 101 ASP A C 1
ATOM 770 O O . ASP A 1 101 ? -13.592 -8.507 35.303 1.00 57.38 101 ASP A O 1
ATOM 774 N N . GLY A 1 102 ? -14.770 -9.949 36.541 1.00 48.12 102 GLY A N 1
ATOM 775 C CA . GLY A 1 102 ? -16.005 -9.910 35.743 1.00 48.12 102 GLY A CA 1
ATOM 776 C C . GLY A 1 102 ? -15.866 -10.475 34.321 1.00 48.12 102 GLY A C 1
ATOM 777 O O . GLY A 1 102 ? -16.407 -9.913 33.369 1.00 48.12 102 GLY A O 1
ATOM 778 N N . GLY A 1 103 ? -15.066 -11.519 34.155 1.00 41.44 103 GLY A N 1
ATOM 779 C CA . GLY A 1 103 ? -14.690 -12.170 32.908 1.00 41.44 103 GLY A CA 1
ATOM 780 C C . GLY A 1 103 ? -15.859 -12.888 32.246 1.00 41.44 103 GLY A C 1
ATOM 781 O O . GLY A 1 103 ? -16.299 -13.938 32.707 1.00 41.44 103 GLY A O 1
ATOM 782 N N . GLY A 1 104 ? -16.321 -12.290 31.148 1.00 50.06 104 GLY A N 1
ATOM 783 C CA . GLY A 1 104 ? -17.288 -12.836 30.200 1.00 50.06 104 GLY A CA 1
ATOM 784 C C . GLY A 1 104 ? -18.249 -11.781 29.655 1.00 50.06 104 GLY A C 1
ATOM 785 O O . GLY A 1 104 ? -18.625 -11.848 28.493 1.00 50.06 104 GLY A O 1
ATOM 786 N N . VAL A 1 105 ? -18.615 -10.780 30.464 1.00 59.94 105 VAL A N 1
ATOM 787 C CA . VAL A 1 105 ? -19.670 -9.819 30.104 1.00 59.94 105 VAL A CA 1
ATOM 788 C C . VAL A 1 105 ? -19.119 -8.398 30.103 1.00 59.94 105 VAL A C 1
ATOM 790 O O . VAL A 1 105 ? -18.603 -7.903 31.110 1.00 59.94 105 VAL A O 1
ATOM 793 N N . VAL A 1 106 ? -19.233 -7.734 28.956 1.00 63.69 106 VAL A N 1
ATOM 794 C CA . VAL A 1 106 ? -19.006 -6.295 28.827 1.00 63.69 106 VAL A CA 1
ATOM 795 C C . VAL A 1 106 ? -20.136 -5.569 29.561 1.00 63.69 106 VAL A C 1
ATOM 797 O O . VAL A 1 106 ? -21.310 -5.756 29.253 1.00 63.69 106 VAL A O 1
ATOM 800 N N . THR A 1 107 ? -19.794 -4.746 30.553 1.00 76.69 107 THR A N 1
ATOM 801 C CA . THR A 1 107 ? -20.759 -3.910 31.286 1.00 76.69 107 THR A CA 1
ATOM 802 C C . THR A 1 107 ? -20.658 -2.451 30.834 1.00 76.69 107 THR A C 1
ATOM 804 O O . THR A 1 107 ? -19.592 -2.039 30.370 1.00 76.69 107 THR A O 1
ATOM 807 N N . PRO A 1 108 ? -21.701 -1.619 31.029 1.00 79.69 108 PRO A N 1
ATOM 808 C CA . PRO A 1 108 ? -21.623 -0.186 30.731 1.00 79.69 108 PRO A CA 1
ATOM 809 C C . PRO A 1 108 ? -20.443 0.519 31.420 1.00 79.69 108 PRO A C 1
ATOM 811 O O . PRO A 1 108 ? -19.781 1.351 30.811 1.00 79.69 108 PRO A O 1
ATOM 814 N N . ALA A 1 109 ? -20.118 0.126 32.657 1.00 77.12 109 ALA A N 1
ATOM 815 C CA . ALA A 1 109 ? -18.963 0.655 33.385 1.00 77.12 109 ALA A CA 1
ATOM 816 C C . ALA A 1 109 ? -17.617 0.257 32.745 1.00 77.12 109 ALA A C 1
ATOM 818 O O . ALA A 1 109 ? -16.681 1.053 32.740 1.00 77.12 109 ALA A O 1
ATOM 819 N N . LYS A 1 110 ? -17.507 -0.953 32.170 1.00 81.25 110 LYS A N 1
ATOM 820 C CA . LYS A 1 110 ? -16.311 -1.368 31.415 1.00 81.25 110 LYS A CA 1
ATOM 821 C C . LYS A 1 110 ? -16.172 -0.586 30.113 1.00 81.25 110 LYS A C 1
ATOM 823 O O . LYS A 1 110 ? -15.070 -0.156 29.801 1.00 81.25 110 LYS A O 1
ATOM 828 N N . ILE A 1 111 ? -17.276 -0.355 29.400 1.00 85.75 111 ILE A N 1
ATOM 829 C CA . ILE A 1 111 ? -17.278 0.478 28.189 1.00 85.75 111 ILE A CA 1
ATOM 830 C C . ILE A 1 111 ? -16.787 1.888 28.524 1.00 85.75 111 ILE A C 1
ATOM 832 O O . ILE A 1 111 ? -15.865 2.364 27.874 1.00 85.75 111 ILE A O 1
ATOM 836 N N . GLN A 1 112 ? -17.327 2.518 29.574 1.00 89.81 112 GLN A N 1
ATOM 837 C CA . GLN A 1 112 ? -16.866 3.838 30.022 1.00 89.81 112 GLN A CA 1
ATOM 838 C C . GLN A 1 112 ? -15.364 3.847 30.311 1.00 89.81 112 GLN A C 1
ATOM 840 O O . GLN A 1 112 ? -14.652 4.705 29.796 1.00 89.81 112 GLN A O 1
ATOM 845 N N . LYS A 1 113 ? -14.868 2.852 31.057 1.00 87.69 113 LYS A N 1
ATOM 846 C CA . LYS A 1 113 ? -13.438 2.716 31.347 1.00 87.69 113 LYS A CA 1
ATOM 847 C C . LYS A 1 113 ? -12.595 2.597 30.070 1.00 87.69 113 LYS A C 1
ATOM 849 O O . LYS A 1 113 ? -11.606 3.310 29.942 1.00 87.69 113 LYS A O 1
ATOM 854 N N . TYR A 1 114 ? -12.990 1.752 29.114 1.00 90.94 114 TYR A N 1
ATOM 855 C CA . TYR A 1 114 ? -12.276 1.615 27.839 1.00 90.94 114 TYR A CA 1
ATOM 856 C C . TYR A 1 114 ? -12.255 2.920 27.044 1.00 90.94 114 TYR A C 1
ATOM 858 O O . TYR A 1 114 ? -11.236 3.252 26.447 1.00 90.94 114 TYR A O 1
ATOM 866 N N . VAL A 1 115 ? -13.350 3.682 27.058 1.00 91.94 115 VAL A N 1
ATOM 867 C CA . VAL A 1 115 ? -13.418 4.990 26.398 1.00 91.94 115 VAL A CA 1
ATOM 868 C C . VAL A 1 115 ? -12.500 6.007 27.079 1.00 91.94 115 VAL A C 1
ATOM 870 O O . VAL A 1 115 ? -11.777 6.723 26.390 1.00 91.94 115 VAL A O 1
ATOM 873 N N . GLU A 1 116 ? -12.485 6.071 28.413 1.00 90.19 116 GLU A N 1
ATOM 874 C CA . GLU A 1 116 ? -11.594 6.971 29.158 1.00 90.19 116 GLU A CA 1
ATOM 875 C C . GLU A 1 116 ? -10.118 6.646 28.923 1.00 90.19 116 GLU A C 1
ATOM 877 O O . GLU A 1 116 ? -9.330 7.549 28.636 1.00 90.19 116 GLU A O 1
ATOM 882 N N . GLU A 1 117 ? -9.748 5.366 28.999 1.00 85.06 117 GLU A N 1
ATOM 883 C CA . GLU A 1 117 ? -8.392 4.898 28.703 1.00 85.06 117 GLU A CA 1
ATOM 884 C C . GLU A 1 117 ? -8.013 5.227 27.257 1.00 85.06 117 GLU A C 1
ATOM 886 O O . GLU A 1 117 ? -6.917 5.734 27.003 1.00 85.06 117 GLU A O 1
ATOM 891 N N . ALA A 1 118 ? -8.945 5.029 26.320 1.00 85.38 118 ALA A N 1
ATOM 892 C CA . ALA A 1 118 ? -8.704 5.298 24.917 1.00 85.38 118 ALA A CA 1
ATOM 893 C C . ALA A 1 118 ? -8.470 6.778 24.613 1.00 85.38 118 ALA A C 1
ATOM 895 O O . ALA A 1 118 ? -7.506 7.125 23.924 1.00 85.38 118 ALA A O 1
ATOM 896 N N . VAL A 1 119 ? -9.316 7.657 25.151 1.00 88.62 119 VAL A N 1
ATOM 897 C CA . VAL A 1 119 ? -9.183 9.107 24.972 1.00 88.62 119 VAL A CA 1
ATOM 898 C C . VAL A 1 119 ? -7.938 9.635 25.680 1.00 88.62 119 VAL A C 1
ATOM 900 O O . VAL A 1 119 ? -7.184 10.397 25.081 1.00 88.62 119 VAL A O 1
ATOM 903 N N . SER A 1 120 ? -7.677 9.197 26.913 1.00 84.12 120 SER A N 1
ATOM 904 C CA . SER A 1 120 ? -6.513 9.635 27.689 1.00 8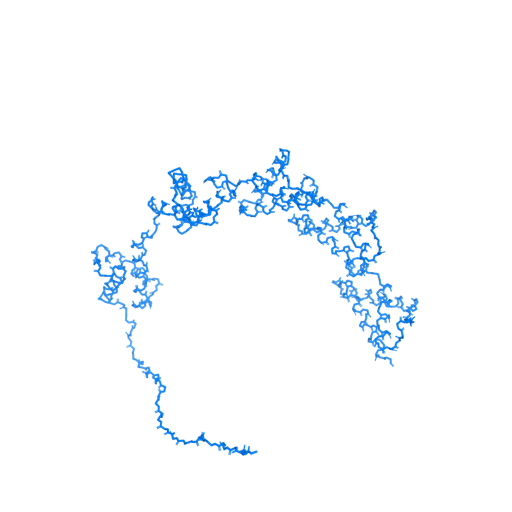4.12 120 SER A CA 1
ATOM 905 C C . SER A 1 120 ? -5.196 9.266 27.006 1.00 84.12 120 SER A C 1
ATOM 907 O O . SER A 1 120 ? -4.314 10.117 26.841 1.00 84.12 120 SER A O 1
ATOM 909 N N . TRP A 1 121 ? -5.077 8.019 26.539 1.00 83.44 121 TRP A N 1
ATOM 910 C CA . TRP A 1 121 ? -3.905 7.566 25.794 1.00 83.44 121 TRP A CA 1
ATOM 911 C C . TRP A 1 121 ? -3.745 8.340 24.483 1.00 83.44 121 TRP A C 1
ATOM 913 O O . TRP A 1 121 ? -2.669 8.861 24.196 1.00 83.44 121 TRP A O 1
ATOM 923 N N . THR A 1 122 ? -4.827 8.491 23.717 1.00 81.50 122 THR A N 1
ATOM 924 C CA . THR A 1 122 ? -4.793 9.184 22.422 1.00 81.50 122 THR A CA 1
ATOM 925 C C . THR A 1 122 ? -4.405 10.653 22.582 1.00 81.50 122 THR A C 1
ATOM 927 O O . THR A 1 122 ? -3.539 11.142 21.861 1.00 81.50 122 THR A O 1
ATOM 930 N N . ALA A 1 123 ? -4.961 11.351 23.569 1.00 79.38 123 ALA A N 1
ATOM 931 C CA . ALA A 1 123 ? -4.605 12.737 23.844 1.00 79.38 123 ALA A CA 1
ATOM 932 C C . ALA A 1 123 ? -3.148 12.885 24.312 1.00 79.38 123 ALA A C 1
ATOM 934 O O . ALA A 1 123 ? -2.446 13.805 23.889 1.00 79.38 123 ALA A O 1
ATOM 935 N N . THR A 1 124 ? -2.648 11.930 25.103 1.00 72.25 124 THR A N 1
ATOM 936 C CA . THR A 1 124 ? -1.227 11.880 25.485 1.00 72.25 124 THR A CA 1
ATOM 937 C C . THR A 1 124 ? -0.327 11.746 24.258 1.00 72.25 124 THR A C 1
ATOM 939 O O . THR A 1 124 ? 0.686 12.434 24.159 1.00 72.25 124 THR A O 1
ATOM 942 N N . CYS A 1 125 ? -0.694 10.881 23.312 1.00 69.12 125 CYS A N 1
ATOM 943 C CA . CYS A 1 125 ? 0.114 10.614 22.128 1.00 69.12 125 CYS A CA 1
ATOM 944 C C . CYS A 1 125 ? 0.026 11.708 21.052 1.00 69.12 125 CYS A C 1
ATOM 946 O O . CYS A 1 125 ? 1.027 11.961 20.386 1.00 69.12 125 CYS A O 1
ATOM 948 N N . TYR A 1 126 ? -1.138 12.339 20.861 1.00 77.19 126 TYR A N 1
ATOM 949 C CA . TYR A 1 126 ? -1.405 13.187 19.687 1.00 77.19 126 TYR A CA 1
ATOM 950 C C . TYR A 1 126 ? -1.827 14.627 20.009 1.00 77.19 126 TYR A C 1
ATOM 952 O O . TYR A 1 126 ? -1.740 15.484 19.134 1.00 77.19 126 TYR A O 1
ATOM 960 N N . GLU A 1 127 ? -2.257 14.922 21.238 1.00 73.81 127 GLU A N 1
ATOM 961 C CA . GLU A 1 127 ? -2.793 16.239 21.633 1.00 73.81 127 GLU A CA 1
ATOM 962 C C . GLU A 1 127 ? -1.932 16.943 22.704 1.00 73.81 127 GLU A C 1
ATOM 964 O O . GLU A 1 127 ? -2.269 18.029 23.168 1.00 73.81 127 GLU A O 1
ATOM 969 N N . GLY A 1 128 ? -0.790 16.354 23.079 1.00 72.38 128 GLY A N 1
ATOM 970 C CA . GLY A 1 128 ? 0.202 16.968 23.968 1.00 72.38 128 GLY A CA 1
ATOM 971 C C . GLY A 1 128 ? -0.029 16.755 25.468 1.00 72.38 128 GLY A C 1
ATOM 972 O O . GLY A 1 128 ? 0.744 17.282 26.269 1.00 72.38 128 GLY A O 1
ATOM 973 N N . GLY A 1 129 ? -1.038 15.976 25.873 1.00 74.50 129 GLY A N 1
ATOM 974 C CA . GLY A 1 129 ? -1.269 15.645 27.282 1.00 74.50 129 GLY A CA 1
ATOM 975 C C . GLY A 1 129 ? -2.531 14.822 27.536 1.00 74.50 129 GLY A C 1
ATOM 976 O O . GLY A 1 129 ? -3.493 14.882 26.775 1.00 74.50 129 GLY A O 1
ATOM 977 N N . ALA A 1 130 ? -2.530 14.048 28.624 1.00 80.19 130 ALA A N 1
ATOM 978 C CA . ALA A 1 130 ? -3.681 13.244 29.023 1.00 80.19 130 ALA A CA 1
ATOM 979 C C . ALA A 1 130 ? -4.894 14.129 29.351 1.00 80.19 130 ALA A C 1
ATOM 981 O O . ALA A 1 130 ? -4.779 15.119 30.078 1.00 80.19 130 ALA A O 1
ATOM 982 N N . ARG A 1 131 ? -6.073 13.729 28.869 1.00 89.94 131 ARG A N 1
ATOM 983 C CA . ARG A 1 131 ? -7.361 14.338 29.226 1.00 89.94 131 ARG A CA 1
ATOM 984 C C . ARG A 1 131 ? -8.441 13.276 29.378 1.00 89.94 131 ARG A C 1
ATOM 986 O O . ARG A 1 131 ? -8.326 12.176 28.843 1.00 89.94 131 ARG A O 1
ATOM 993 N N . SER A 1 132 ? -9.519 13.636 30.062 1.00 87.56 132 SER A N 1
ATOM 994 C CA . SER A 1 132 ? -10.727 12.814 30.127 1.00 87.56 132 SER A CA 1
ATOM 995 C C . SER A 1 132 ? -11.576 12.966 28.861 1.00 87.56 132 SER A C 1
ATOM 997 O O . SER A 1 132 ? -11.541 14.001 28.186 1.00 87.56 132 SER A O 1
ATOM 999 N N . ALA A 1 133 ? -12.372 11.940 28.563 1.00 88.12 133 ALA A N 1
ATOM 1000 C CA . ALA A 1 133 ? -13.397 12.010 27.530 1.00 88.12 133 ALA A CA 1
ATOM 1001 C C . ALA A 1 133 ? -14.458 13.058 27.894 1.00 88.12 133 ALA A C 1
ATOM 1003 O O . ALA A 1 133 ? -14.972 13.085 29.014 1.00 88.12 133 ALA A O 1
ATOM 1004 N N . THR A 1 134 ? -14.805 13.917 26.939 1.00 91.12 134 THR A N 1
ATOM 1005 C CA . THR A 1 134 ? -15.949 14.825 27.080 1.00 91.12 134 THR A CA 1
ATOM 1006 C C . THR A 1 134 ? -17.264 14.033 27.120 1.00 91.12 134 THR A C 1
ATOM 1008 O O . THR A 1 134 ? -17.322 12.913 26.606 1.00 91.12 134 THR A O 1
ATOM 1011 N N . PRO A 1 135 ? -18.365 14.598 27.653 1.00 89.88 135 PRO A N 1
ATOM 1012 C CA . PRO A 1 135 ? -19.666 13.923 27.640 1.00 89.88 135 PRO A CA 1
ATOM 1013 C C . PRO A 1 135 ? -20.133 13.508 26.235 1.00 89.88 135 PRO A C 1
ATOM 1015 O O . PRO A 1 135 ? -20.733 12.447 26.076 1.00 89.88 135 PRO A O 1
ATOM 1018 N N . SER A 1 136 ? -19.823 14.310 25.210 1.00 86.50 136 SER A N 1
ATOM 1019 C CA . SER A 1 136 ? -20.118 13.981 23.811 1.00 86.50 136 SER A CA 1
ATOM 1020 C C . SER A 1 136 ? -19.290 12.808 23.295 1.00 86.50 136 SER A C 1
ATOM 1022 O O . SER A 1 136 ? -19.856 11.905 22.687 1.00 86.50 136 SER A O 1
ATOM 1024 N N . GLU A 1 137 ? -17.980 12.778 23.568 1.00 87.81 137 GLU A N 1
ATOM 1025 C CA . GLU A 1 137 ? -17.122 11.643 23.195 1.00 87.81 137 GLU A CA 1
ATOM 1026 C C . GLU A 1 137 ? -17.547 10.374 23.939 1.00 87.81 137 GLU A C 1
ATOM 1028 O O . GLU A 1 137 ? -17.598 9.300 23.350 1.00 87.81 137 GLU A O 1
ATOM 1033 N N . MET A 1 138 ? -17.923 10.489 25.215 1.00 91.19 138 MET A N 1
ATOM 1034 C CA . MET A 1 138 ? -18.406 9.355 25.999 1.00 91.19 138 MET A CA 1
ATOM 1035 C C . MET A 1 138 ? -19.678 8.753 25.397 1.00 91.19 138 MET A C 1
ATOM 1037 O O . MET A 1 138 ? -19.768 7.536 25.234 1.00 91.19 138 MET A O 1
ATOM 1041 N N . ALA A 1 139 ? -20.649 9.595 25.032 1.00 88.19 139 ALA A N 1
ATOM 1042 C CA . ALA A 1 139 ? -21.879 9.151 24.383 1.00 88.19 139 ALA A CA 1
ATOM 1043 C C . ALA A 1 139 ? -21.598 8.502 23.018 1.00 88.19 139 ALA A C 1
ATOM 1045 O O . ALA A 1 139 ? -22.125 7.431 22.715 1.00 88.19 139 ALA A O 1
ATOM 1046 N N . GLU A 1 140 ? -20.731 9.126 22.224 1.00 88.19 140 GLU A N 1
ATOM 1047 C CA . GLU A 1 140 ? -20.342 8.661 20.898 1.00 88.19 140 GLU A CA 1
ATOM 1048 C C . GLU A 1 140 ? -19.658 7.283 20.943 1.00 88.19 140 GLU A C 1
ATOM 1050 O O . GLU A 1 140 ? -20.086 6.350 20.260 1.00 88.19 140 GLU A O 1
ATOM 1055 N N . TRP A 1 141 ? -18.633 7.117 21.780 1.00 91.56 141 TRP A N 1
ATOM 1056 C CA . TRP A 1 141 ? -17.871 5.869 21.843 1.00 91.56 141 TRP A CA 1
ATOM 1057 C C . TRP A 1 141 ? -18.603 4.753 22.587 1.00 91.56 141 TRP A C 1
ATOM 1059 O O . TRP A 1 141 ? -18.422 3.578 22.270 1.00 91.56 141 TRP A O 1
ATOM 1069 N N . THR A 1 142 ? -19.509 5.103 23.504 1.00 90.38 142 THR A N 1
ATOM 1070 C CA . THR A 1 142 ? -20.443 4.130 24.087 1.00 90.38 142 THR A CA 1
ATOM 1071 C C . THR A 1 142 ? -21.412 3.601 23.028 1.00 90.38 142 THR A C 1
ATOM 1073 O O . THR A 1 142 ? -21.681 2.400 22.989 1.00 90.38 142 THR A O 1
ATOM 1076 N N . ALA A 1 143 ? -21.921 4.463 22.140 1.00 88.06 143 ALA A N 1
ATOM 1077 C CA . ALA A 1 143 ? -22.773 4.035 21.033 1.00 88.06 143 ALA A CA 1
ATOM 1078 C C . ALA A 1 143 ? -22.018 3.114 20.059 1.00 88.06 143 ALA A C 1
ATOM 1080 O O . ALA A 1 143 ? -22.553 2.069 19.690 1.00 88.06 143 ALA A O 1
ATOM 1081 N N . PHE A 1 144 ? -20.766 3.445 19.721 1.00 88.62 144 PHE A N 1
ATOM 1082 C CA . PHE A 1 144 ? -19.886 2.572 18.935 1.00 88.62 144 PHE A CA 1
ATOM 1083 C C . PHE A 1 144 ? -19.694 1.202 19.591 1.00 88.62 144 PHE A C 1
ATOM 1085 O O . PHE A 1 144 ? -19.926 0.183 18.950 1.00 88.62 144 PHE A O 1
ATOM 1092 N N . ALA A 1 145 ? -19.336 1.163 20.876 1.00 88.00 145 ALA A N 1
ATOM 1093 C CA . ALA A 1 145 ? -19.110 -0.090 21.592 1.00 88.00 145 ALA A CA 1
ATOM 1094 C C . ALA A 1 145 ? -20.364 -0.981 21.615 1.00 88.00 145 ALA A C 1
ATOM 1096 O O . 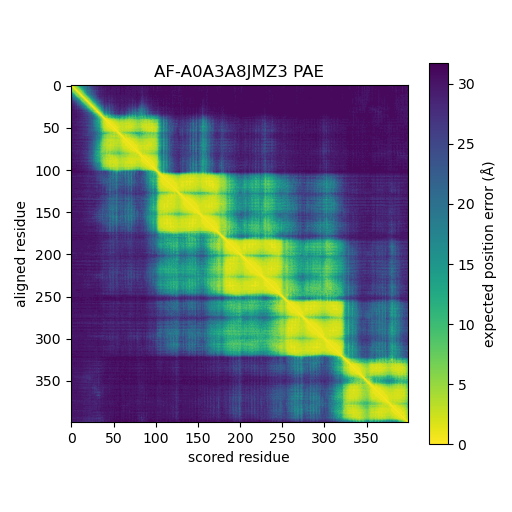ALA A 1 145 ? -20.282 -2.185 21.376 1.00 88.00 145 ALA A O 1
ATOM 1097 N N . ASN A 1 146 ? -21.540 -0.388 21.848 1.00 86.56 146 ASN A N 1
ATOM 1098 C CA . ASN A 1 146 ? -22.815 -1.107 21.814 1.00 86.56 146 ASN A CA 1
ATOM 1099 C C . ASN A 1 146 ? -23.144 -1.646 20.417 1.00 86.56 146 ASN A C 1
ATOM 1101 O O . ASN A 1 146 ? -23.642 -2.764 20.297 1.00 86.56 146 ASN A O 1
ATOM 1105 N N . GLN A 1 147 ? -22.858 -0.871 19.370 1.00 84.12 147 GLN A N 1
ATOM 1106 C CA . GLN A 1 147 ? -23.049 -1.307 17.991 1.00 84.12 147 GLN A CA 1
ATOM 1107 C C . GLN A 1 147 ? -22.083 -2.445 17.631 1.00 84.12 147 GLN A C 1
ATOM 1109 O O . GLN A 1 147 ? -22.516 -3.453 17.086 1.00 84.12 147 GLN A O 1
ATOM 1114 N N . GLN A 1 148 ? -20.816 -2.352 18.040 1.00 82.06 148 GLN A N 1
ATOM 1115 C CA . GLN A 1 148 ? -19.815 -3.393 17.807 1.00 82.06 148 GLN A CA 1
ATOM 1116 C C . GLN A 1 148 ? -20.208 -4.727 18.453 1.00 82.06 148 GLN A C 1
ATOM 1118 O O . GLN A 1 148 ? -20.082 -5.774 17.826 1.00 82.06 148 GLN A O 1
ATOM 1123 N N . MET A 1 149 ? -20.742 -4.694 19.678 1.00 80.25 149 MET A N 1
ATOM 1124 C CA . MET A 1 149 ? -21.268 -5.891 20.346 1.00 80.25 149 MET A CA 1
ATOM 1125 C C . MET A 1 149 ? -22.543 -6.437 19.692 1.00 80.25 149 MET A C 1
ATOM 1127 O O . MET A 1 149 ? -22.804 -7.634 19.770 1.00 80.25 149 MET A O 1
ATOM 1131 N N . LYS A 1 150 ? -23.358 -5.575 19.072 1.00 80.69 150 LYS A N 1
ATOM 1132 C CA . LYS A 1 150 ? -24.565 -5.989 18.347 1.00 80.69 150 LYS A CA 1
ATOM 1133 C C . LYS A 1 150 ? -24.212 -6.686 17.035 1.00 80.69 150 LYS A C 1
ATOM 1135 O O . LYS A 1 150 ? -24.811 -7.711 16.720 1.00 80.69 150 LYS A O 1
ATOM 1140 N N . ASP A 1 151 ? -23.258 -6.128 16.299 1.00 74.62 151 ASP A N 1
ATOM 1141 C CA . ASP A 1 151 ? -22.828 -6.650 15.002 1.00 74.62 151 ASP A CA 1
ATOM 1142 C C . ASP A 1 151 ? -21.923 -7.879 15.163 1.00 74.62 151 ASP A C 1
ATOM 1144 O O . ASP A 1 151 ? -21.956 -8.780 14.331 1.00 74.62 151 ASP A O 1
ATOM 1148 N N . ASN A 1 152 ? -21.177 -7.958 16.272 1.00 74.88 152 ASN A N 1
ATOM 1149 C CA . ASN A 1 152 ? -20.280 -9.066 16.595 1.00 74.88 152 ASN A CA 1
ATOM 1150 C C . ASN A 1 152 ? -20.524 -9.572 18.033 1.00 74.88 152 ASN A C 1
ATOM 1152 O O . ASN A 1 152 ? -19.762 -9.227 18.944 1.00 74.88 152 ASN A O 1
ATOM 1156 N N . PRO A 1 153 ? -21.551 -10.416 18.263 1.00 70.19 153 PRO A N 1
ATOM 1157 C CA . PRO A 1 153 ? -21.927 -10.887 19.603 1.00 70.19 153 PRO A CA 1
ATOM 1158 C C . PRO A 1 153 ? -20.844 -11.692 20.335 1.00 70.19 153 PRO A C 1
ATOM 1160 O O . PRO A 1 153 ? -20.892 -11.812 21.557 1.00 70.19 153 PRO A O 1
ATOM 1163 N N . GLU A 1 154 ? -19.867 -12.240 19.606 1.00 70.56 154 GLU A N 1
ATOM 1164 C CA . GLU A 1 154 ? -18.744 -13.005 20.168 1.00 70.56 154 GLU A CA 1
ATOM 1165 C C . GLU A 1 154 ? -17.550 -12.131 20.591 1.00 70.56 154 GLU A C 1
ATOM 1167 O O . GLU A 1 154 ? -16.550 -12.655 21.083 1.00 70.56 154 GLU A O 1
ATOM 1172 N N . THR A 1 155 ? -17.640 -10.806 20.423 1.00 66.94 155 THR A N 1
ATOM 1173 C CA . THR A 1 155 ? -16.555 -9.875 20.766 1.00 66.94 155 THR A CA 1
ATOM 1174 C C . THR A 1 155 ? -16.176 -10.006 22.240 1.00 66.94 155 THR A C 1
ATOM 1176 O O . THR A 1 155 ? -16.984 -9.758 23.139 1.00 66.94 155 THR A O 1
ATOM 1179 N N . THR A 1 156 ? -14.919 -10.357 22.505 1.00 76.25 156 THR A N 1
ATOM 1180 C CA . THR A 1 156 ? -14.391 -10.428 23.870 1.00 76.25 156 THR A CA 1
ATOM 1181 C C . THR A 1 156 ? -14.137 -9.027 24.439 1.00 76.25 156 THR A C 1
ATOM 1183 O O . THR A 1 156 ? -13.966 -8.068 23.683 1.00 76.25 156 THR A O 1
ATOM 1186 N N . PRO A 1 157 ? -14.058 -8.862 25.773 1.00 76.19 157 PRO A N 1
ATOM 1187 C CA . PRO A 1 157 ? -13.724 -7.570 26.374 1.00 76.19 157 PRO A CA 1
ATOM 1188 C C . PRO A 1 157 ? -12.415 -6.957 25.845 1.00 76.19 157 PRO A C 1
ATOM 1190 O O . PRO A 1 157 ? -12.359 -5.749 25.628 1.00 76.19 157 PRO A O 1
ATOM 1193 N N . ASP A 1 158 ? -11.399 -7.782 25.577 1.00 70.81 158 ASP A N 1
ATOM 1194 C CA . ASP A 1 158 ? -10.111 -7.328 25.037 1.00 70.81 158 ASP A CA 1
ATOM 1195 C C . ASP A 1 158 ? -10.244 -6.870 23.579 1.00 70.81 158 ASP A C 1
ATOM 1197 O O . ASP A 1 158 ? -9.716 -5.824 23.204 1.00 70.81 158 ASP A O 1
ATOM 1201 N N . GLN A 1 159 ? -11.009 -7.606 22.764 1.00 74.12 159 GLN A N 1
ATOM 1202 C CA . GLN A 1 159 ? -11.309 -7.210 21.385 1.00 74.12 159 GLN A CA 1
ATOM 1203 C C . GLN A 1 159 ? -12.110 -5.907 21.335 1.00 74.12 159 GLN A C 1
ATOM 1205 O O . GLN A 1 159 ? -11.835 -5.048 20.501 1.00 74.12 159 GLN A O 1
ATOM 1210 N N . LEU A 1 160 ? -13.070 -5.730 22.246 1.00 81.25 160 LEU A N 1
ATOM 1211 C CA . LEU A 1 160 ? -13.845 -4.497 22.333 1.00 81.25 160 LEU A CA 1
ATOM 1212 C C . LEU A 1 160 ? -12.975 -3.314 22.772 1.00 81.25 160 LEU A C 1
ATOM 1214 O O . LEU A 1 160 ? -13.079 -2.236 22.193 1.00 81.25 160 LEU A O 1
ATOM 1218 N N . SER A 1 161 ? -12.108 -3.509 23.768 1.00 80.75 161 SER A N 1
ATOM 1219 C CA . SER A 1 161 ? -11.158 -2.487 24.218 1.00 80.75 161 SER A CA 1
ATOM 1220 C C . SER A 1 161 ? -10.230 -2.051 23.080 1.00 80.75 161 SER A C 1
ATOM 1222 O O . SER A 1 161 ? -10.117 -0.854 22.813 1.00 80.75 161 SER A O 1
ATOM 1224 N N . ALA A 1 162 ? -9.652 -3.009 22.347 1.00 71.06 162 ALA A N 1
ATOM 1225 C CA . ALA A 1 162 ? -8.816 -2.736 21.182 1.00 71.06 162 ALA A CA 1
ATOM 1226 C C . ALA A 1 162 ? -9.585 -1.989 20.079 1.00 71.06 162 ALA A C 1
ATOM 1228 O O . ALA A 1 162 ? -9.092 -0.993 19.554 1.00 71.06 162 ALA A O 1
ATOM 1229 N N . ALA A 1 163 ? -10.822 -2.399 19.780 1.00 80.69 163 ALA A N 1
ATOM 1230 C CA . ALA A 1 163 ? -11.656 -1.733 18.783 1.00 80.69 163 ALA A CA 1
ATOM 1231 C C . ALA A 1 163 ? -11.983 -0.278 19.166 1.00 80.69 163 ALA A C 1
ATOM 1233 O O . ALA A 1 163 ? -11.925 0.609 18.315 1.00 80.69 163 ALA A O 1
ATOM 1234 N N . ILE A 1 164 ? -12.298 -0.009 20.440 1.00 85.94 164 ILE A N 1
ATOM 1235 C CA . ILE A 1 164 ? -12.534 1.356 20.944 1.00 85.94 164 ILE A CA 1
ATOM 1236 C C . ILE A 1 164 ? -11.249 2.187 20.842 1.00 85.94 164 ILE A C 1
ATOM 1238 O O . ILE A 1 164 ? -11.287 3.307 20.336 1.00 85.94 164 ILE A O 1
ATOM 1242 N N . MET A 1 165 ? -10.112 1.636 21.273 1.00 81.00 165 MET A N 1
ATOM 1243 C CA . MET A 1 165 ? -8.796 2.276 21.186 1.00 81.00 165 MET A CA 1
ATOM 1244 C C . MET A 1 165 ? -8.447 2.665 19.745 1.00 81.00 165 MET A C 1
ATOM 1246 O O . MET A 1 165 ? -8.089 3.814 19.482 1.00 81.00 165 MET A O 1
ATOM 1250 N N . ASP A 1 166 ? -8.603 1.734 18.804 1.00 78.38 166 ASP A N 1
ATOM 1251 C CA . ASP A 1 166 ? -8.346 1.978 17.389 1.00 78.38 166 ASP A CA 1
ATOM 1252 C C . ASP A 1 166 ? -9.302 3.026 16.814 1.00 78.38 166 ASP A C 1
ATOM 1254 O O . ASP A 1 166 ? -8.859 3.916 16.091 1.00 78.38 166 ASP A O 1
ATOM 1258 N N . ALA A 1 167 ? -10.593 2.981 17.154 1.00 82.25 167 ALA A N 1
ATOM 1259 C CA . ALA A 1 167 ? -11.569 3.939 16.646 1.00 82.25 167 ALA A CA 1
ATOM 1260 C C . ALA A 1 167 ? -11.317 5.364 17.174 1.00 82.25 167 ALA A C 1
ATOM 1262 O O . ALA A 1 167 ? -11.316 6.319 16.390 1.00 82.25 167 ALA A O 1
ATOM 1263 N N . VAL A 1 168 ? -11.015 5.510 18.470 1.00 84.19 168 VAL A N 1
ATOM 1264 C CA . VAL A 1 168 ? -10.646 6.795 19.089 1.00 84.19 168 VAL A CA 1
ATOM 1265 C C . VAL A 1 168 ? -9.370 7.347 18.457 1.00 84.19 168 VAL A C 1
ATOM 1267 O O . VAL A 1 168 ? -9.357 8.500 18.018 1.00 84.19 168 VAL A O 1
ATOM 1270 N N . ARG A 1 169 ? -8.326 6.515 18.327 1.00 81.38 169 ARG A N 1
ATOM 1271 C CA . ARG A 1 169 ? -7.074 6.892 17.658 1.00 81.38 169 ARG A CA 1
ATOM 1272 C C . ARG A 1 169 ? -7.338 7.338 16.226 1.00 81.38 169 ARG A C 1
ATOM 1274 O O . ARG A 1 169 ? -6.882 8.404 15.832 1.00 81.38 169 ARG A O 1
ATOM 1281 N N . ASN A 1 170 ? -8.096 6.554 15.461 1.00 76.44 170 ASN A N 1
ATOM 1282 C CA . ASN A 1 170 ? -8.400 6.848 14.065 1.00 76.44 170 ASN A CA 1
ATOM 1283 C C . ASN A 1 170 ? -9.189 8.149 13.916 1.00 76.44 170 ASN A C 1
ATOM 1285 O O . ASN A 1 170 ? -9.019 8.851 12.926 1.00 76.44 170 ASN A O 1
ATOM 1289 N N . LYS A 1 171 ? -10.066 8.500 14.861 1.00 81.88 171 LYS A N 1
ATOM 1290 C CA . LYS A 1 171 ? -10.739 9.803 14.839 1.00 81.88 171 LYS A CA 1
ATOM 1291 C C . LYS A 1 171 ? -9.762 10.941 15.141 1.00 81.88 171 LYS A C 1
ATOM 1293 O O . LYS A 1 171 ? -9.759 11.929 14.414 1.00 81.88 171 LYS A O 1
ATOM 1298 N N . ALA A 1 172 ? -8.913 10.797 16.158 1.00 78.62 172 ALA A N 1
ATOM 1299 C CA . ALA A 1 172 ? -7.948 11.829 16.544 1.00 78.62 172 ALA A CA 1
ATOM 1300 C C . ALA A 1 172 ? -6.882 12.087 15.466 1.00 78.62 172 ALA A C 1
ATOM 1302 O O . ALA A 1 172 ? -6.533 13.232 15.195 1.00 78.62 172 ALA A O 1
ATOM 1303 N N . THR A 1 173 ? -6.414 11.039 14.784 1.00 70.75 173 THR A N 1
ATOM 1304 C CA . THR A 1 173 ? -5.501 11.158 13.634 1.00 70.75 173 THR A CA 1
ATOM 1305 C C . THR A 1 173 ? -6.226 11.529 12.336 1.00 70.75 173 THR A C 1
ATOM 1307 O O . THR A 1 173 ? -5.596 11.729 11.296 1.00 70.75 173 THR A O 1
ATOM 1310 N N . GLY A 1 174 ? -7.558 11.627 12.376 1.00 70.38 174 GLY A N 1
ATOM 1311 C CA . GLY A 1 174 ? -8.419 11.950 11.246 1.00 70.38 174 GLY A CA 1
ATOM 1312 C C . GLY A 1 174 ? -8.618 10.816 10.237 1.00 70.38 174 GLY A C 1
ATOM 1313 O O . GLY A 1 174 ? -9.279 11.051 9.233 1.00 70.38 174 GLY A O 1
ATOM 1314 N N . MET A 1 175 ? -8.095 9.609 10.474 1.00 68.81 175 MET A N 1
ATOM 1315 C CA . MET A 1 175 ? -8.268 8.417 9.626 1.00 68.81 175 MET A CA 1
ATOM 1316 C C . MET A 1 175 ? -9.722 7.915 9.523 1.00 68.81 175 MET A C 1
ATOM 1318 O O . MET A 1 175 ? -10.051 7.165 8.604 1.00 68.81 175 MET A O 1
ATOM 1322 N N . SER A 1 176 ? -10.610 8.325 10.432 1.00 72.12 176 SER A N 1
ATOM 1323 C CA . SER A 1 176 ? -12.052 8.047 10.361 1.00 72.12 176 SER A CA 1
ATOM 1324 C C . SER A 1 176 ? -12.883 9.320 10.521 1.00 72.12 176 SER A C 1
ATOM 1326 O O . SER A 1 176 ? -12.457 10.277 11.166 1.00 72.12 176 SER A O 1
ATOM 1328 N N . ALA A 1 177 ? -14.084 9.330 9.939 1.00 59.81 177 ALA A N 1
ATOM 1329 C CA . ALA A 1 177 ? -15.034 10.441 10.020 1.00 59.81 177 ALA A CA 1
ATOM 1330 C C . ALA A 1 177 ? -15.843 10.462 11.339 1.00 59.81 177 ALA A C 1
ATOM 1332 O O . ALA A 1 177 ? -16.792 11.233 11.470 1.00 59.81 177 ALA A O 1
ATOM 1333 N N . GLY A 1 178 ? -15.495 9.613 12.315 1.00 59.44 178 GLY A N 1
ATOM 1334 C CA . GLY A 1 178 ? -16.145 9.520 13.625 1.00 59.44 178 GLY A CA 1
ATOM 1335 C C . GLY A 1 178 ? -16.423 8.079 14.055 1.00 59.44 178 GLY A C 1
ATOM 1336 O O . GLY A 1 178 ? -15.998 7.128 13.401 1.00 59.44 178 GLY A O 1
ATOM 1337 N N . ALA A 1 179 ? -17.202 7.912 15.125 1.00 53.78 179 ALA A N 1
ATOM 1338 C CA . ALA A 1 179 ? -17.550 6.609 15.706 1.00 53.78 179 ALA A CA 1
ATOM 1339 C C . ALA A 1 179 ? -18.293 5.621 14.809 1.00 53.78 179 ALA A C 1
ATOM 1341 O O . ALA A 1 179 ? -18.435 4.462 15.170 1.00 53.78 179 ALA A O 1
ATOM 1342 N N . SER A 1 180 ? -18.748 6.036 13.629 1.00 56.81 180 SER A N 1
ATOM 1343 C CA . SER A 1 180 ? -19.279 5.093 12.639 1.00 56.81 180 SER A CA 1
ATOM 1344 C C . SER A 1 180 ? -18.202 4.184 12.030 1.00 56.81 180 SER A C 1
ATOM 1346 O O . SER A 1 180 ? -18.537 3.323 11.224 1.00 56.81 180 SER A O 1
ATOM 1348 N N . GLY A 1 181 ? -16.916 4.411 12.334 1.00 56.66 181 GLY A N 1
ATOM 1349 C CA . GLY A 1 181 ? -15.799 3.662 11.755 1.00 56.66 181 GLY A CA 1
ATOM 1350 C C . GLY A 1 181 ? -15.592 3.933 10.262 1.00 56.66 181 GLY A C 1
ATOM 1351 O O . GLY A 1 181 ? -14.661 3.396 9.669 1.00 56.66 181 GLY A O 1
ATOM 1352 N N . LYS A 1 182 ? -16.425 4.787 9.645 1.00 64.25 182 LYS A N 1
ATOM 1353 C CA . LYS A 1 182 ? -16.294 5.147 8.235 1.00 64.25 182 LYS A CA 1
ATOM 1354 C C . LYS A 1 182 ? -14.961 5.842 8.014 1.00 64.25 182 LYS A C 1
ATOM 1356 O O . LYS A 1 182 ? -14.658 6.856 8.649 1.00 64.25 182 LYS A O 1
ATOM 1361 N N . VAL A 1 183 ? -14.181 5.276 7.106 1.00 73.88 183 VAL A N 1
ATOM 1362 C CA . VAL A 1 183 ? -12.873 5.785 6.712 1.00 73.88 183 VAL A CA 1
ATOM 1363 C C . VAL A 1 183 ? -13.002 7.223 6.212 1.00 73.88 183 VAL A C 1
ATOM 1365 O O . VAL A 1 183 ? -13.917 7.545 5.453 1.00 73.88 183 VAL A O 1
ATOM 1368 N N . ASN A 1 184 ? -12.094 8.103 6.632 1.00 83.00 184 ASN A N 1
ATOM 1369 C CA . ASN A 1 184 ? -12.065 9.482 6.154 1.00 83.00 184 ASN A CA 1
ATOM 1370 C C . ASN A 1 184 ? -11.328 9.563 4.812 1.00 83.00 184 ASN A C 1
ATOM 1372 O O . ASN A 1 184 ? -10.190 10.028 4.723 1.00 83.00 184 ASN A O 1
ATOM 1376 N N . VAL A 1 185 ? -11.994 9.076 3.766 1.00 84.06 185 VAL A N 1
ATOM 1377 C CA . VAL A 1 185 ? -11.456 9.020 2.401 1.00 84.06 185 VAL A CA 1
ATOM 1378 C C . VAL A 1 185 ? -10.979 10.401 1.936 1.00 84.06 185 VAL A C 1
ATOM 1380 O O . VAL A 1 185 ? -9.906 10.514 1.353 1.00 84.06 185 VAL A O 1
ATOM 1383 N N . ASP A 1 186 ? -11.703 11.469 2.275 1.00 86.56 186 ASP A N 1
ATOM 1384 C CA . ASP A 1 186 ? -11.325 12.841 1.917 1.00 86.56 186 ASP A CA 1
ATOM 1385 C C . ASP A 1 186 ? -9.984 13.257 2.505 1.00 86.56 186 ASP A C 1
ATOM 1387 O O . ASP A 1 186 ? -9.165 13.850 1.802 1.00 86.56 186 ASP A O 1
ATOM 1391 N N . LYS A 1 187 ? -9.737 12.932 3.778 1.00 84.88 187 LYS A N 1
ATOM 1392 C CA . LYS A 1 187 ? -8.445 13.215 4.398 1.00 84.88 187 LYS A CA 1
ATOM 1393 C C . LYS A 1 187 ? -7.326 12.436 3.716 1.00 84.88 187 LYS A C 1
ATOM 1395 O O . LYS A 1 187 ? -6.289 13.026 3.437 1.00 84.88 187 LYS A O 1
ATOM 1400 N N . PHE A 1 188 ? -7.533 11.156 3.404 1.00 89.25 188 PHE A N 1
ATOM 1401 C CA . PHE A 1 188 ? -6.523 10.357 2.701 1.00 89.25 188 PHE A CA 1
ATOM 1402 C C . PHE A 1 188 ? -6.174 10.952 1.341 1.00 89.25 188 PHE A C 1
ATOM 1404 O O . PHE A 1 188 ? -4.998 11.057 1.001 1.00 89.25 188 PHE A O 1
ATOM 1411 N N . ILE A 1 189 ? -7.180 11.414 0.596 1.00 89.88 189 ILE A N 1
ATOM 1412 C CA . ILE A 1 189 ? -6.979 12.081 -0.692 1.00 89.88 189 ILE A CA 1
ATOM 1413 C C . ILE A 1 189 ? -6.215 13.397 -0.508 1.00 89.88 189 ILE A C 1
ATOM 1415 O O . ILE A 1 189 ? -5.262 13.655 -1.240 1.00 89.88 189 ILE A O 1
ATOM 1419 N N . GLN A 1 190 ? -6.602 14.227 0.465 1.00 89.56 190 GLN A N 1
ATOM 1420 C CA . GLN A 1 190 ? -5.933 15.504 0.737 1.00 89.56 190 GLN A CA 1
ATOM 1421 C C . GLN A 1 190 ? -4.469 15.308 1.143 1.00 89.56 190 GLN A C 1
ATOM 1423 O O . GLN A 1 190 ? -3.594 15.980 0.597 1.00 89.56 190 GLN A O 1
ATOM 1428 N N . ASP A 1 191 ? -4.194 14.370 2.050 1.00 87.81 191 ASP A N 1
ATOM 1429 C CA . ASP A 1 191 ? -2.840 14.060 2.510 1.00 87.81 191 ASP A CA 1
ATOM 1430 C C . ASP A 1 191 ? -1.987 13.516 1.345 1.00 87.81 191 ASP A C 1
ATOM 1432 O O . ASP A 1 191 ? -0.855 13.962 1.146 1.00 87.81 191 ASP A O 1
ATOM 1436 N N . ALA A 1 192 ? -2.546 12.630 0.511 1.00 87.69 192 ALA A N 1
ATOM 1437 C CA . ALA A 1 192 ? -1.867 12.073 -0.660 1.00 87.69 192 ALA A CA 1
ATOM 1438 C C . ALA A 1 192 ? -1.556 13.123 -1.740 1.00 87.69 192 ALA A C 1
ATOM 1440 O O . ALA A 1 192 ? -0.451 13.131 -2.291 1.00 87.69 192 ALA A O 1
ATOM 1441 N N . VAL A 1 193 ? -2.508 14.013 -2.047 1.00 87.88 193 VAL A N 1
ATOM 1442 C CA . VAL A 1 193 ? -2.325 15.092 -3.032 1.00 87.88 193 VAL A CA 1
ATOM 1443 C C . VAL A 1 193 ? -1.325 16.121 -2.523 1.00 87.88 193 VAL A C 1
ATOM 1445 O O . VAL A 1 193 ? -0.408 16.475 -3.260 1.00 87.88 193 VAL A O 1
ATOM 1448 N N . SER A 1 194 ? -1.459 16.549 -1.267 1.00 87.50 194 SER A N 1
ATOM 1449 C CA . SER A 1 194 ? -0.539 17.496 -0.635 1.00 87.50 194 SER A CA 1
ATOM 1450 C C . SER A 1 194 ? 0.893 16.968 -0.623 1.00 87.50 194 SER A C 1
ATOM 1452 O O . SER A 1 194 ? 1.821 17.677 -1.015 1.00 87.50 194 SER A O 1
ATOM 1454 N N . TRP A 1 195 ? 1.079 15.704 -0.229 1.00 87.19 195 TRP A N 1
ATOM 1455 C CA . TRP A 1 195 ? 2.391 15.066 -0.237 1.00 87.19 195 TRP A CA 1
ATOM 1456 C C . TRP A 1 195 ? 2.949 14.950 -1.661 1.00 87.19 195 TRP A C 1
ATOM 1458 O O . TRP A 1 195 ? 4.069 15.392 -1.918 1.00 87.19 195 TRP A O 1
ATOM 1468 N N . SER A 1 196 ? 2.164 14.427 -2.608 1.00 82.38 196 SER A N 1
ATOM 1469 C CA . SER A 1 196 ? 2.624 14.201 -3.983 1.00 82.38 196 SER A CA 1
ATOM 1470 C C . SER A 1 196 ? 2.936 15.508 -4.716 1.00 82.38 196 SER A C 1
ATOM 1472 O O . SER A 1 196 ? 3.927 15.588 -5.439 1.00 82.38 196 SER A O 1
ATOM 1474 N N . SER A 1 197 ? 2.146 16.565 -4.517 1.00 83.94 197 SER A N 1
ATOM 1475 C CA . SER A 1 197 ? 2.427 17.871 -5.119 1.00 83.94 197 SER A CA 1
ATOM 1476 C C . SER A 1 197 ? 3.671 18.517 -4.506 1.00 83.94 197 SER A C 1
ATOM 1478 O O . SER A 1 197 ? 4.484 19.101 -5.221 1.00 83.94 197 SER A O 1
ATOM 1480 N N . ASN A 1 198 ? 3.868 18.368 -3.193 1.00 78.44 198 ASN A N 1
ATOM 1481 C CA . ASN A 1 198 ? 5.056 18.880 -2.523 1.00 78.44 198 ASN A CA 1
ATOM 1482 C C . ASN A 1 198 ? 6.328 18.185 -3.025 1.00 78.44 198 ASN A C 1
ATOM 1484 O O . ASN A 1 198 ? 7.324 18.849 -3.294 1.00 78.44 198 ASN A O 1
ATOM 1488 N N . VAL A 1 199 ? 6.280 16.862 -3.195 1.00 76.62 199 VAL A N 1
ATOM 1489 C CA . VAL A 1 199 ? 7.431 16.063 -3.638 1.00 76.62 199 VAL A CA 1
ATOM 1490 C C . VAL A 1 199 ? 7.725 16.243 -5.131 1.00 76.62 199 VAL A C 1
ATOM 1492 O O . VAL A 1 199 ? 8.886 16.394 -5.500 1.00 76.62 199 VAL A O 1
ATOM 1495 N N . TYR A 1 200 ? 6.705 16.239 -5.996 1.00 78.56 200 TYR A N 1
ATOM 1496 C CA . TYR A 1 200 ? 6.901 16.149 -7.453 1.00 78.56 200 TYR A CA 1
ATOM 1497 C C . TYR A 1 200 ? 6.545 17.420 -8.236 1.00 78.56 200 TYR A C 1
ATOM 1499 O O . TYR A 1 200 ? 6.944 17.548 -9.390 1.00 78.56 200 TYR A O 1
ATOM 1507 N N . GLN A 1 201 ? 5.798 18.358 -7.647 1.00 77.12 201 GLN A N 1
ATOM 1508 C CA . GLN A 1 201 ? 5.326 19.581 -8.320 1.00 77.12 201 GLN A CA 1
ATOM 1509 C C . GLN A 1 201 ? 5.887 20.866 -7.687 1.00 77.12 201 GLN A C 1
ATOM 1511 O O . GLN A 1 201 ? 5.537 21.964 -8.111 1.00 77.12 201 GLN A O 1
ATOM 1516 N N . GLY A 1 202 ? 6.773 20.742 -6.693 1.00 74.81 202 GLY A N 1
ATOM 1517 C CA . GLY A 1 202 ? 7.479 21.871 -6.082 1.00 74.81 202 GLY A CA 1
ATOM 1518 C C . GLY A 1 202 ? 6.654 22.689 -5.085 1.00 74.81 202 GLY A C 1
ATOM 1519 O O . GLY A 1 202 ? 7.084 23.777 -4.707 1.00 74.81 202 GLY A O 1
ATOM 1520 N N . GLY A 1 203 ? 5.491 22.195 -4.645 1.00 75.00 203 GLY A N 1
ATOM 1521 C CA . GLY A 1 203 ? 4.690 22.869 -3.621 1.00 75.00 203 GLY A CA 1
ATOM 1522 C C . GLY A 1 203 ? 3.481 22.067 -3.144 1.00 75.00 203 GLY A C 1
ATOM 1523 O O . GLY A 1 203 ? 2.811 21.390 -3.925 1.00 75.00 203 GLY A O 1
ATOM 1524 N N . SER A 1 204 ? 3.187 22.144 -1.844 1.00 83.94 204 SER A N 1
ATOM 1525 C CA . SER A 1 204 ? 1.973 21.557 -1.264 1.00 83.94 204 SER A CA 1
ATOM 1526 C C . SER A 1 204 ? 0.725 22.290 -1.769 1.00 83.94 204 SER A C 1
ATOM 1528 O O . SER A 1 204 ? 0.671 23.521 -1.775 1.00 83.94 204 SER A O 1
ATOM 1530 N N . ARG A 1 205 ? -0.286 21.526 -2.188 1.00 89.62 205 ARG A N 1
ATOM 1531 C CA . ARG A 1 205 ? -1.619 22.031 -2.532 1.00 89.62 205 ARG A CA 1
ATOM 1532 C C . ARG A 1 205 ? -2.698 21.097 -2.002 1.00 89.62 205 ARG A C 1
ATOM 1534 O O . ARG A 1 205 ? -2.457 19.916 -1.769 1.00 89.62 205 ARG A O 1
ATOM 1541 N N . SER A 1 206 ? -3.913 21.617 -1.897 1.00 88.19 206 SER A N 1
ATOM 1542 C CA . SER A 1 206 ? -5.097 20.804 -1.628 1.00 88.19 206 SER A CA 1
ATOM 1543 C C . SER A 1 206 ? -5.605 20.107 -2.894 1.00 88.19 206 SER A C 1
ATOM 1545 O O . SER A 1 206 ? -5.398 20.580 -4.019 1.00 88.19 206 SER A O 1
ATOM 1547 N N . ALA A 1 207 ? -6.310 18.994 -2.700 1.00 87.75 207 ALA A N 1
ATOM 1548 C CA . ALA A 1 207 ? -7.057 18.333 -3.760 1.00 87.75 207 ALA A CA 1
ATOM 1549 C C . ALA A 1 207 ? -8.193 19.235 -4.260 1.00 87.75 207 ALA A C 1
ATOM 1551 O O . ALA A 1 207 ? -8.945 19.813 -3.469 1.00 87.75 207 ALA A O 1
ATOM 1552 N N . THR A 1 208 ? -8.323 19.341 -5.579 1.00 88.88 208 THR A N 1
ATOM 1553 C CA . THR A 1 208 ? -9.452 20.007 -6.237 1.00 88.88 208 THR A CA 1
ATOM 1554 C C . THR A 1 208 ? -10.734 19.186 -6.081 1.00 88.88 208 THR A C 1
ATOM 1556 O O . THR A 1 208 ? -10.694 17.984 -5.819 1.00 88.88 208 THR A O 1
ATOM 1559 N N . SER A 1 209 ? -11.900 19.799 -6.306 1.00 84.00 209 SER A N 1
ATOM 1560 C CA . SER A 1 209 ? -13.187 19.086 -6.250 1.00 84.00 209 SER A CA 1
ATOM 1561 C C . SER A 1 209 ? -13.267 17.913 -7.236 1.00 84.00 209 SER A C 1
ATOM 1563 O O . SER A 1 209 ? -13.850 16.881 -6.912 1.00 84.00 209 SER A O 1
ATOM 1565 N N . ALA A 1 210 ? -12.653 18.051 -8.417 1.00 83.25 210 ALA A N 1
ATOM 1566 C CA . ALA A 1 210 ? -12.593 16.987 -9.417 1.00 83.25 210 ALA A CA 1
ATOM 1567 C C . ALA A 1 210 ? -11.709 15.816 -8.956 1.00 83.25 210 ALA A C 1
ATOM 1569 O O . ALA A 1 210 ? -12.103 14.659 -9.095 1.00 83.25 210 ALA A O 1
ATOM 1570 N N . GLU A 1 211 ? -10.551 16.104 -8.353 1.00 85.12 211 GLU A N 1
ATOM 1571 C CA . GLU A 1 211 ? -9.677 15.079 -7.768 1.00 85.12 211 GLU A CA 1
ATOM 1572 C C . GLU A 1 211 ? -10.353 14.371 -6.592 1.00 85.12 211 GLU A C 1
ATOM 1574 O O . GLU A 1 211 ? -10.329 13.146 -6.531 1.00 85.12 211 GLU A O 1
ATOM 1579 N N . LEU A 1 212 ? -11.022 15.106 -5.698 1.00 86.88 212 LEU A N 1
ATOM 1580 C CA . LEU A 1 212 ? -11.791 14.507 -4.603 1.00 86.88 212 LEU A CA 1
ATOM 1581 C C . LEU A 1 212 ? -12.856 13.543 -5.129 1.00 86.88 212 LEU A C 1
ATOM 1583 O O . LEU A 1 212 ? -12.956 12.417 -4.654 1.00 86.88 212 LEU A O 1
ATOM 1587 N N . GLN A 1 213 ? -13.636 13.954 -6.130 1.00 85.25 213 GLN A N 1
ATOM 1588 C CA . GLN A 1 213 ? -14.672 13.098 -6.704 1.00 85.25 213 GLN A CA 1
ATOM 1589 C C . GLN A 1 213 ? -14.086 11.843 -7.361 1.00 85.25 213 GLN A C 1
ATOM 1591 O O . GLN A 1 213 ? -14.588 10.740 -7.152 1.00 85.25 213 GLN A O 1
ATOM 1596 N N . LYS A 1 214 ? -13.003 12.005 -8.121 1.00 86.75 214 LYS A N 1
ATOM 1597 C CA . LYS A 1 214 ? -12.300 10.905 -8.778 1.00 86.75 214 LYS A CA 1
ATOM 1598 C C . LYS A 1 214 ? -11.741 9.896 -7.775 1.00 86.75 214 LYS A C 1
ATOM 1600 O O . LYS A 1 214 ? -11.984 8.699 -7.910 1.00 86.75 214 LYS A O 1
ATOM 1605 N N . TRP A 1 215 ? -11.007 10.365 -6.771 1.00 89.31 215 TRP A N 1
ATOM 1606 C CA . TRP A 1 215 ? -10.345 9.479 -5.819 1.00 89.31 215 TRP A CA 1
ATOM 1607 C C . TRP A 1 215 ? -11.314 8.864 -4.806 1.00 89.31 215 TRP A C 1
ATOM 1609 O O . TRP A 1 215 ? -11.061 7.756 -4.341 1.00 89.31 215 TRP A O 1
ATOM 1619 N N . ARG A 1 216 ? -12.465 9.497 -4.540 1.00 87.75 216 ARG A N 1
ATOM 1620 C CA . ARG A 1 216 ? -13.584 8.842 -3.841 1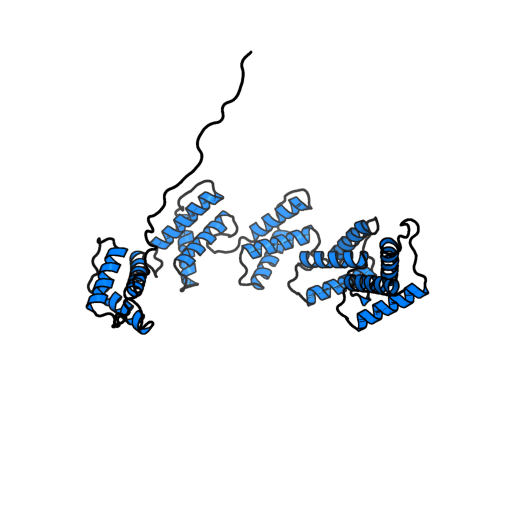.00 87.75 216 ARG A CA 1
ATOM 1621 C C . ARG A 1 216 ? -14.098 7.641 -4.623 1.00 87.75 216 ARG A C 1
ATOM 1623 O O . ARG A 1 216 ? -14.174 6.559 -4.062 1.00 87.75 216 ARG A O 1
ATOM 1630 N N . ALA A 1 217 ? -14.358 7.799 -5.923 1.00 85.38 217 ALA A N 1
ATOM 1631 C CA . ALA A 1 217 ? -14.810 6.686 -6.759 1.00 85.38 217 ALA A CA 1
ATOM 1632 C C . ALA A 1 217 ? -13.777 5.543 -6.810 1.00 85.38 217 ALA A C 1
ATOM 1634 O O . ALA A 1 217 ? -14.148 4.370 -6.787 1.00 85.38 217 ALA A O 1
ATOM 1635 N N . PHE A 1 218 ? -12.482 5.877 -6.833 1.00 87.00 218 PHE A N 1
ATOM 1636 C CA . PHE A 1 218 ? -11.407 4.891 -6.701 1.00 87.00 218 PHE A CA 1
ATOM 1637 C C . PHE A 1 218 ? -11.445 4.172 -5.345 1.00 87.00 218 PHE A C 1
ATOM 1639 O O . PHE A 1 218 ? -11.375 2.945 -5.310 1.00 87.00 218 PHE A O 1
ATOM 1646 N N . ALA A 1 219 ? -11.578 4.908 -4.239 1.00 86.81 219 ALA A N 1
ATOM 1647 C CA . ALA A 1 219 ? -11.641 4.335 -2.899 1.00 86.81 219 ALA A CA 1
ATOM 1648 C C . ALA A 1 219 ? -12.874 3.434 -2.717 1.00 86.81 219 ALA A C 1
ATOM 1650 O O . ALA A 1 219 ? -12.739 2.315 -2.230 1.00 86.81 219 ALA A O 1
ATOM 1651 N N . ASP A 1 220 ? -14.046 3.880 -3.175 1.00 84.88 220 ASP A N 1
ATOM 1652 C CA . ASP A 1 220 ? -15.299 3.120 -3.123 1.00 84.88 220 ASP A CA 1
ATOM 1653 C C . ASP A 1 220 ? -15.178 1.805 -3.897 1.00 84.88 220 ASP A C 1
ATOM 1655 O O . ASP A 1 220 ? -15.533 0.745 -3.383 1.00 84.88 220 ASP A O 1
ATOM 1659 N N . LYS A 1 221 ? -14.613 1.855 -5.110 1.00 85.94 221 LYS A N 1
ATOM 1660 C CA . LYS A 1 221 ? -14.343 0.652 -5.900 1.00 85.94 221 LYS A CA 1
ATOM 1661 C C . LYS A 1 221 ? -13.338 -0.268 -5.204 1.00 85.94 221 LYS A C 1
ATOM 1663 O O . LYS A 1 221 ? -13.567 -1.466 -5.122 1.00 85.94 221 LYS A O 1
ATOM 1668 N N . THR A 1 222 ? -12.253 0.288 -4.671 1.00 84.12 222 THR A N 1
ATOM 1669 C CA . THR A 1 222 ? -11.195 -0.482 -4.000 1.00 84.12 222 THR A CA 1
ATOM 1670 C C . THR A 1 222 ? -11.729 -1.223 -2.773 1.00 84.12 222 THR A C 1
ATOM 1672 O O . THR A 1 222 ? -11.389 -2.387 -2.576 1.00 84.12 222 THR A O 1
ATOM 1675 N N . MET A 1 223 ? -12.600 -0.581 -1.986 1.00 82.00 223 MET A N 1
ATOM 1676 C CA . MET A 1 223 ? -13.287 -1.209 -0.852 1.00 82.00 223 MET A CA 1
ATOM 1677 C C . MET A 1 223 ? -14.340 -2.233 -1.300 1.00 82.00 223 MET A C 1
ATOM 1679 O O . MET A 1 223 ? -14.496 -3.260 -0.650 1.00 82.00 223 MET A O 1
ATOM 1683 N N . ALA A 1 224 ? -15.052 -1.986 -2.406 1.00 82.12 224 ALA A N 1
ATOM 1684 C CA . ALA A 1 224 ? -16.008 -2.949 -2.958 1.00 82.12 224 ALA A CA 1
ATOM 1685 C C . ALA A 1 224 ? -15.315 -4.226 -3.462 1.00 82.12 224 ALA A C 1
ATOM 1687 O O . ALA A 1 224 ? -15.806 -5.327 -3.221 1.00 82.12 224 ALA A O 1
ATOM 1688 N N . ASP A 1 225 ? -14.159 -4.074 -4.111 1.00 79.56 225 ASP A N 1
ATOM 1689 C CA . ASP A 1 225 ? -13.345 -5.182 -4.612 1.00 79.56 225 ASP A CA 1
ATOM 1690 C C . ASP A 1 225 ? -12.592 -5.905 -3.470 1.00 79.56 225 ASP A C 1
ATOM 1692 O O . ASP A 1 225 ? -12.200 -7.060 -3.629 1.00 79.56 225 ASP A O 1
ATOM 1696 N N . ASN A 1 226 ? -12.407 -5.257 -2.308 1.00 79.94 226 ASN A N 1
ATOM 1697 C CA . ASN A 1 226 ? -11.683 -5.796 -1.148 1.00 79.94 226 ASN A CA 1
ATOM 1698 C C . ASN A 1 226 ? -12.420 -5.486 0.177 1.00 79.94 226 ASN A C 1
ATOM 1700 O O . ASN A 1 226 ? -12.018 -4.567 0.900 1.00 79.94 226 ASN A O 1
ATOM 1704 N N . PRO A 1 227 ? -13.467 -6.255 0.537 1.00 74.00 227 PRO A N 1
ATOM 1705 C CA . PRO A 1 227 ? -14.318 -5.963 1.698 1.00 74.00 227 PRO A CA 1
ATOM 1706 C C . PRO A 1 227 ? -13.583 -5.959 3.047 1.00 74.00 227 PRO A C 1
ATOM 1708 O O . PRO A 1 227 ? -13.979 -5.235 3.957 1.00 74.00 227 PRO A O 1
ATOM 1711 N N . ASP A 1 228 ? -12.499 -6.731 3.162 1.00 73.81 228 ASP A N 1
ATOM 1712 C CA . ASP A 1 228 ? -11.697 -6.860 4.387 1.00 73.81 228 ASP A CA 1
ATOM 1713 C C . ASP A 1 228 ? -10.536 -5.846 4.461 1.00 73.81 228 ASP A C 1
ATOM 1715 O O . ASP A 1 228 ? -9.670 -5.936 5.335 1.00 73.81 228 ASP A O 1
ATOM 1719 N N . MET A 1 229 ? -10.470 -4.887 3.529 1.00 75.44 229 MET A N 1
ATOM 1720 C CA . MET A 1 229 ? -9.393 -3.901 3.488 1.00 75.44 229 MET A CA 1
ATOM 1721 C C . MET A 1 229 ? -9.451 -2.956 4.695 1.00 75.44 229 MET A C 1
ATOM 1723 O O . MET A 1 229 ? -10.449 -2.286 4.955 1.00 75.44 229 MET A O 1
ATOM 1727 N N . THR A 1 230 ? -8.334 -2.842 5.411 1.00 74.62 230 THR A N 1
ATOM 1728 C CA . THR A 1 230 ? -8.198 -1.906 6.535 1.00 74.62 230 THR A CA 1
ATOM 1729 C C . THR A 1 230 ? -8.051 -0.459 6.057 1.00 74.62 230 THR A C 1
ATOM 1731 O O . THR A 1 230 ? -7.551 -0.190 4.962 1.00 74.62 230 THR A O 1
ATOM 1734 N N . SER A 1 231 ? -8.378 0.508 6.918 1.00 76.00 231 SER A N 1
ATOM 1735 C CA . SER A 1 231 ? -8.195 1.938 6.621 1.00 76.00 231 SER A CA 1
ATOM 1736 C C . SER A 1 231 ? -6.750 2.292 6.249 1.00 76.00 231 SER A C 1
ATOM 1738 O O . SER A 1 231 ? -6.533 3.126 5.375 1.00 76.00 231 SER A O 1
ATOM 1740 N N . ALA A 1 232 ? -5.760 1.645 6.874 1.00 70.31 232 ALA A N 1
ATOM 1741 C CA . ALA A 1 232 ? -4.344 1.863 6.572 1.00 70.31 232 ALA A CA 1
ATOM 1742 C C . ALA A 1 232 ? -3.968 1.360 5.168 1.00 70.31 232 ALA A C 1
ATOM 1744 O O . ALA A 1 232 ? -3.237 2.033 4.443 1.00 70.31 232 ALA A O 1
ATOM 1745 N N . GLN A 1 233 ? -4.502 0.204 4.758 1.00 77.12 233 GLN A N 1
ATOM 1746 C CA . GLN A 1 233 ? -4.315 -0.318 3.402 1.00 77.12 233 GLN A CA 1
ATOM 1747 C C . GLN A 1 233 ? -4.997 0.575 2.362 1.00 77.12 233 GLN A C 1
ATOM 1749 O O . GLN A 1 233 ? -4.395 0.867 1.331 1.00 77.12 233 GLN A O 1
ATOM 1754 N N . LEU A 1 234 ? -6.202 1.078 2.652 1.00 84.25 234 LEU A N 1
ATOM 1755 C CA . LEU A 1 234 ? -6.889 2.016 1.764 1.00 84.25 234 LEU A CA 1
ATOM 1756 C C . LEU A 1 234 ? -6.120 3.337 1.625 1.00 84.25 234 LEU A C 1
ATOM 1758 O O . LEU A 1 234 ? -5.983 3.853 0.517 1.00 84.25 234 LEU A O 1
ATOM 1762 N N . GLN A 1 235 ? -5.583 3.872 2.726 1.00 83.50 235 GLN A N 1
ATOM 1763 C CA . GLN A 1 235 ? -4.738 5.067 2.701 1.00 83.50 235 GLN A CA 1
ATOM 1764 C C . GLN A 1 235 ? -3.514 4.865 1.799 1.00 83.50 235 GLN A C 1
ATOM 1766 O O . GLN A 1 235 ? -3.237 5.714 0.952 1.00 83.50 235 GLN A O 1
ATOM 1771 N N . ALA A 1 236 ? -2.809 3.740 1.957 1.00 79.44 236 ALA A N 1
ATOM 1772 C CA . ALA A 1 236 ? -1.649 3.407 1.136 1.00 79.44 236 ALA A CA 1
ATOM 1773 C C . ALA A 1 236 ? -2.023 3.282 -0.350 1.00 79.44 236 ALA A C 1
ATOM 1775 O O . ALA A 1 236 ? -1.351 3.865 -1.198 1.00 79.44 236 ALA A O 1
ATOM 1776 N N . ALA A 1 237 ? -3.135 2.610 -0.662 1.00 84.06 237 ALA A N 1
ATOM 1777 C CA . ALA A 1 237 ? -3.622 2.459 -2.032 1.00 84.06 237 ALA A CA 1
ATOM 1778 C C . ALA A 1 237 ? -3.961 3.809 -2.688 1.00 84.06 237 ALA A C 1
ATOM 1780 O O . ALA A 1 237 ? -3.584 4.051 -3.834 1.00 84.06 237 ALA A O 1
ATOM 1781 N N . ILE A 1 238 ? -4.631 4.715 -1.963 1.00 88.44 238 ILE A N 1
ATOM 1782 C CA . ILE A 1 238 ? -4.917 6.075 -2.447 1.00 88.44 238 ILE A CA 1
ATOM 1783 C C . ILE A 1 238 ? -3.612 6.850 -2.664 1.00 88.44 238 ILE A C 1
ATOM 1785 O O . ILE A 1 238 ? -3.459 7.514 -3.688 1.00 88.44 238 ILE A O 1
ATOM 1789 N N . GLN A 1 239 ? -2.661 6.761 -1.731 1.00 83.19 239 GLN A N 1
ATOM 1790 C CA . GLN A 1 239 ? -1.383 7.461 -1.835 1.00 83.19 239 GLN A CA 1
ATOM 1791 C C . GLN A 1 239 ? -0.562 6.993 -3.042 1.00 83.19 239 GLN A C 1
ATOM 1793 O O . GLN A 1 239 ? -0.041 7.831 -3.781 1.00 83.19 239 GLN A O 1
ATOM 1798 N N . ASP A 1 240 ? -0.486 5.683 -3.273 1.00 82.19 240 ASP A N 1
ATOM 1799 C CA . ASP A 1 240 ? 0.184 5.115 -4.440 1.00 82.19 240 ASP A CA 1
ATOM 1800 C C . ASP A 1 240 ? -0.509 5.534 -5.741 1.00 82.19 240 ASP A C 1
ATOM 1802 O O . ASP A 1 240 ? 0.161 5.982 -6.669 1.00 82.19 240 ASP A O 1
ATOM 1806 N N . ALA A 1 241 ? -1.842 5.487 -5.801 1.00 83.81 241 ALA A N 1
ATOM 1807 C CA . ALA A 1 241 ? -2.577 5.861 -7.006 1.00 83.81 241 ALA A CA 1
ATOM 1808 C C . ALA A 1 241 ? -2.419 7.355 -7.357 1.00 83.81 241 ALA A C 1
ATOM 1810 O O . ALA A 1 241 ? -2.202 7.701 -8.522 1.00 83.81 241 ALA A O 1
ATOM 1811 N N . VAL A 1 242 ? -2.462 8.239 -6.352 1.00 85.31 242 VAL A N 1
ATOM 1812 C CA . VAL A 1 242 ? -2.205 9.679 -6.524 1.00 85.31 242 VAL A CA 1
ATOM 1813 C C . VAL A 1 242 ? -0.760 9.926 -6.964 1.00 85.31 242 VAL A C 1
ATOM 1815 O O . VAL A 1 242 ? -0.532 10.716 -7.883 1.00 85.31 242 VAL A O 1
ATOM 1818 N N . ARG A 1 243 ? 0.220 9.241 -6.355 1.00 82.38 243 ARG A N 1
ATOM 1819 C CA . ARG A 1 243 ? 1.632 9.330 -6.760 1.00 82.38 243 ARG A CA 1
ATOM 1820 C C . ARG A 1 243 ? 1.809 8.905 -8.211 1.00 82.38 243 ARG A C 1
ATOM 1822 O O . ARG A 1 243 ? 2.465 9.613 -8.976 1.00 82.38 243 ARG A O 1
ATOM 1829 N N . ASP A 1 244 ? 1.239 7.768 -8.590 1.00 79.75 244 ASP A N 1
ATOM 1830 C CA . ASP A 1 244 ? 1.355 7.218 -9.937 1.00 79.75 244 ASP A CA 1
ATOM 1831 C C . ASP A 1 244 ? 0.767 8.186 -10.973 1.00 79.75 244 ASP A C 1
ATOM 1833 O O . ASP A 1 244 ? 1.335 8.360 -12.048 1.00 79.75 244 ASP A O 1
ATOM 1837 N N . GLU A 1 245 ? -0.312 8.895 -10.642 1.00 81.56 245 GLU A N 1
ATOM 1838 C CA . GLU A 1 245 ? -0.895 9.893 -11.541 1.00 81.56 245 GLU A CA 1
ATOM 1839 C C . GLU A 1 245 ? -0.040 11.155 -11.655 1.00 81.56 245 GLU A C 1
ATOM 1841 O O . GLU A 1 245 ? 0.228 11.631 -12.758 1.00 81.56 245 GLU A O 1
ATOM 1846 N N . VAL A 1 246 ? 0.433 11.685 -10.525 1.00 80.19 246 VAL A N 1
ATOM 1847 C CA . VAL A 1 246 ? 1.282 12.886 -10.495 1.00 80.19 246 VAL A CA 1
ATOM 1848 C C . VAL A 1 246 ? 2.604 12.646 -11.224 1.00 80.19 246 VAL A C 1
ATOM 1850 O O . VAL A 1 246 ? 3.089 13.519 -11.943 1.00 80.19 246 VAL A O 1
ATOM 1853 N N . THR A 1 247 ? 3.170 11.450 -11.077 1.00 71.75 247 THR A N 1
ATOM 1854 C CA . THR A 1 247 ? 4.373 11.028 -11.805 1.00 71.75 247 THR A CA 1
ATOM 1855 C C . THR A 1 247 ? 4.070 10.631 -13.250 1.00 71.75 247 THR A C 1
ATOM 1857 O O . THR A 1 247 ? 4.988 10.572 -14.065 1.00 71.75 247 THR A O 1
ATOM 1860 N N . GLY A 1 248 ? 2.797 10.443 -13.615 1.00 72.44 248 GLY A N 1
ATOM 1861 C CA . GLY A 1 248 ? 2.322 10.064 -14.949 1.00 72.44 248 GLY A CA 1
ATOM 1862 C C . GLY A 1 248 ? 2.505 8.583 -15.296 1.00 72.44 248 GLY A C 1
ATOM 1863 O O . GLY A 1 248 ? 2.374 8.218 -16.462 1.00 72.44 248 GLY A O 1
ATOM 1864 N N . VAL A 1 249 ? 2.818 7.753 -14.302 1.00 71.00 249 VAL A N 1
ATOM 1865 C CA . VAL A 1 249 ? 2.959 6.291 -14.378 1.00 71.00 249 VAL A CA 1
ATOM 1866 C C . VAL A 1 249 ? 1.585 5.611 -14.470 1.00 71.00 249 VAL A C 1
ATOM 1868 O O . VAL A 1 249 ? 1.474 4.526 -15.035 1.00 71.00 249 VAL A O 1
ATOM 1871 N N . SER A 1 250 ? 0.509 6.257 -14.014 1.00 74.31 250 SER A N 1
ATOM 1872 C CA . SER A 1 250 ? -0.870 5.842 -14.293 1.00 74.31 250 SER A CA 1
ATOM 1873 C C . SER A 1 250 ? -1.552 6.758 -15.318 1.00 74.31 250 SER A C 1
ATOM 1875 O O . SER A 1 250 ? -1.254 7.943 -15.464 1.00 74.31 250 SER A O 1
ATOM 1877 N N . SER A 1 251 ? -2.474 6.173 -16.075 1.00 57.56 251 SER A N 1
ATOM 1878 C CA . SER A 1 251 ? -3.503 6.875 -16.834 1.00 57.56 251 SER A CA 1
ATOM 1879 C C . SER A 1 251 ? -4.663 7.186 -15.890 1.00 57.56 251 SER A C 1
ATOM 1881 O O . SER A 1 251 ? -4.944 6.410 -14.976 1.00 57.56 251 SER A O 1
ATOM 1883 N N . GLY A 1 252 ? -5.354 8.308 -16.104 1.00 47.00 252 GLY A N 1
ATOM 1884 C CA . GLY A 1 252 ? -6.349 8.862 -15.174 1.00 47.00 252 GLY A CA 1
ATOM 1885 C C . GLY A 1 252 ? -7.565 7.982 -14.829 1.00 47.00 252 GLY A C 1
ATOM 1886 O O . GLY A 1 252 ? -8.449 8.450 -14.118 1.00 47.00 252 GLY A O 1
ATOM 1887 N N . SER A 1 253 ? -7.619 6.737 -15.307 1.00 47.44 253 SER A N 1
ATOM 1888 C CA . SER A 1 253 ? -8.580 5.687 -14.952 1.00 47.44 253 SER A CA 1
ATOM 1889 C C . SER A 1 253 ? -7.976 4.544 -14.110 1.00 47.44 253 SER A C 1
ATOM 1891 O O . SER A 1 253 ? -8.609 3.501 -13.967 1.00 47.44 253 SER A O 1
ATOM 1893 N N . GLY A 1 254 ? -6.765 4.708 -13.564 1.00 51.91 254 GLY A N 1
ATOM 1894 C CA . GLY A 1 254 ? -6.103 3.734 -12.679 1.00 51.91 254 GLY A CA 1
ATOM 1895 C C . GLY A 1 254 ? -5.312 2.628 -13.391 1.00 51.91 254 GLY A C 1
ATOM 1896 O O . GLY A 1 254 ? -4.723 1.783 -12.727 1.00 51.91 254 GLY A O 1
ATOM 1897 N N . GLY A 1 255 ? -5.263 2.626 -14.727 1.00 62.69 255 GLY A N 1
ATOM 1898 C CA . GLY A 1 255 ? -4.421 1.706 -15.504 1.00 62.69 255 GLY A CA 1
ATOM 1899 C C . GLY A 1 255 ? -3.023 2.279 -15.733 1.00 62.69 255 GLY A C 1
ATOM 1900 O O . GLY A 1 255 ? -2.882 3.493 -15.848 1.00 62.69 255 GLY A O 1
ATOM 1901 N N . ALA A 1 256 ? -1.990 1.444 -15.837 1.00 75.50 256 ALA A N 1
ATOM 1902 C CA . ALA A 1 256 ? -0.624 1.905 -16.096 1.00 75.50 256 ALA A CA 1
ATOM 1903 C C . ALA A 1 256 ? -0.501 2.669 -17.433 1.00 75.50 256 ALA A C 1
ATOM 1905 O O . ALA A 1 256 ? -0.997 2.223 -18.469 1.00 75.50 256 ALA A O 1
ATOM 1906 N N . ASN A 1 257 ? 0.190 3.810 -17.430 1.00 84.31 257 ASN A N 1
ATOM 1907 C CA . ASN A 1 257 ? 0.537 4.559 -18.637 1.00 84.31 257 ASN A CA 1
ATOM 1908 C C . ASN A 1 257 ? 1.781 3.937 -19.282 1.00 84.31 257 ASN A C 1
ATOM 1910 O O . ASN A 1 257 ? 2.902 4.418 -19.110 1.00 84.31 257 ASN A O 1
ATOM 1914 N N . LEU A 1 258 ? 1.571 2.834 -20.004 1.00 85.19 258 LEU A N 1
ATOM 1915 C CA . LEU A 1 258 ? 2.660 2.042 -20.579 1.00 85.19 258 LEU A CA 1
ATOM 1916 C C . LEU A 1 258 ? 3.577 2.874 -21.479 1.00 85.19 258 LEU A C 1
ATOM 1918 O O . LEU A 1 258 ? 4.788 2.713 -21.415 1.00 85.19 258 LEU A O 1
ATOM 1922 N N . ASP A 1 259 ? 3.028 3.796 -22.274 1.00 86.38 259 ASP A N 1
ATOM 1923 C CA . ASP A 1 259 ? 3.838 4.637 -23.159 1.00 86.38 259 ASP A CA 1
ATOM 1924 C C . ASP A 1 259 ? 4.815 5.515 -22.381 1.00 86.38 259 ASP A C 1
ATOM 1926 O O . ASP A 1 259 ? 5.992 5.584 -22.734 1.00 86.38 259 ASP A O 1
ATOM 1930 N N . LYS A 1 260 ? 4.358 6.155 -21.302 1.00 84.88 260 LYS A N 1
ATOM 1931 C CA . LYS A 1 260 ? 5.240 6.961 -20.460 1.00 84.88 260 LYS A CA 1
ATOM 1932 C C . LYS A 1 260 ? 6.256 6.099 -19.718 1.00 84.88 260 LYS A C 1
ATOM 1934 O O . LYS A 1 260 ? 7.444 6.383 -19.804 1.00 84.88 260 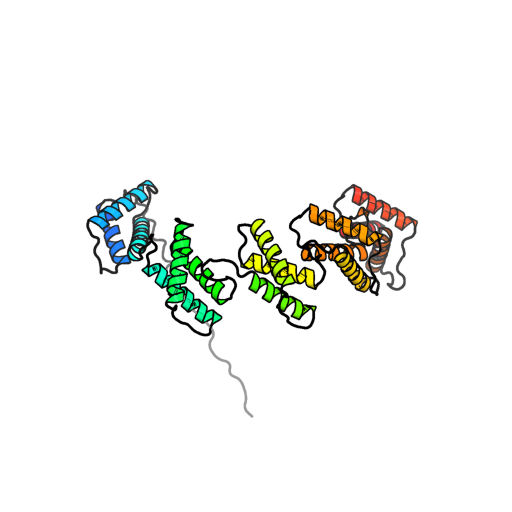LYS A O 1
ATOM 1939 N N . ILE A 1 261 ? 5.809 5.024 -19.069 1.00 87.88 261 ILE A N 1
ATOM 1940 C CA . ILE A 1 261 ? 6.688 4.109 -18.328 1.00 87.88 261 ILE A CA 1
ATOM 1941 C C . ILE A 1 261 ? 7.821 3.586 -19.220 1.00 87.88 261 ILE A C 1
ATOM 1943 O O . ILE A 1 261 ? 8.987 3.614 -18.832 1.00 87.88 261 ILE A O 1
ATOM 1947 N N . ILE A 1 262 ? 7.487 3.132 -20.431 1.00 90.62 262 ILE A N 1
ATOM 1948 C CA . ILE A 1 262 ? 8.469 2.591 -21.373 1.00 90.62 262 ILE A CA 1
ATOM 1949 C C . ILE A 1 262 ? 9.424 3.690 -21.848 1.00 90.62 262 ILE A C 1
ATOM 1951 O O . ILE A 1 262 ? 10.630 3.458 -21.910 1.00 90.62 262 ILE A O 1
ATOM 1955 N N . ASN A 1 263 ? 8.921 4.888 -22.165 1.00 89.94 263 ASN A N 1
ATOM 1956 C CA . ASN A 1 263 ? 9.779 6.000 -22.575 1.00 89.94 263 ASN A CA 1
ATOM 1957 C C . ASN A 1 263 ? 10.725 6.454 -21.457 1.00 89.94 263 ASN A C 1
ATOM 1959 O O . ASN A 1 263 ? 11.899 6.685 -21.736 1.00 89.94 263 ASN A O 1
ATOM 1963 N N . ASP A 1 264 ? 10.256 6.528 -20.212 1.00 87.88 264 ASP A N 1
ATOM 1964 C CA . ASP A 1 264 ? 11.083 6.896 -19.059 1.00 87.88 264 ASP A CA 1
ATOM 1965 C C . ASP A 1 264 ? 12.171 5.837 -18.810 1.00 87.88 264 ASP A C 1
ATOM 1967 O O . ASP A 1 264 ? 13.346 6.175 -18.642 1.00 87.88 264 ASP A O 1
ATOM 1971 N N . ALA A 1 265 ? 11.813 4.550 -18.883 1.00 86.00 265 ALA A N 1
ATOM 1972 C CA . ALA A 1 265 ? 12.754 3.440 -18.753 1.00 86.00 265 ALA A CA 1
ATOM 1973 C C . ALA A 1 265 ? 13.828 3.446 -19.856 1.00 86.00 265 ALA A C 1
ATOM 1975 O O . ALA A 1 265 ? 15.019 3.312 -19.564 1.00 86.00 265 ALA A O 1
ATOM 1976 N N . VAL A 1 266 ? 13.429 3.635 -21.121 1.00 86.00 266 VAL A N 1
ATOM 1977 C CA . VAL A 1 266 ? 14.358 3.685 -22.262 1.00 86.00 266 VAL A CA 1
ATOM 1978 C C . VAL A 1 266 ? 15.233 4.932 -22.215 1.00 86.00 266 VAL A C 1
ATOM 1980 O O . VAL A 1 266 ? 16.436 4.822 -22.446 1.00 86.00 266 VAL A O 1
ATOM 1983 N N . SER A 1 267 ? 14.671 6.092 -21.871 1.00 87.06 267 SER A N 1
ATOM 1984 C CA . SER A 1 267 ? 15.424 7.342 -21.737 1.00 87.06 267 SER A CA 1
ATOM 1985 C C . SER A 1 267 ? 16.489 7.236 -20.651 1.00 87.06 267 SER A C 1
ATOM 1987 O O . SER A 1 267 ? 17.659 7.544 -20.894 1.00 87.06 267 SER A O 1
ATOM 1989 N N . TRP A 1 268 ? 16.120 6.705 -19.481 1.00 83.56 268 TRP A N 1
ATOM 1990 C CA . TRP A 1 268 ? 17.065 6.458 -18.398 1.00 83.56 268 TRP A CA 1
ATOM 1991 C C . TRP A 1 268 ? 18.160 5.469 -18.811 1.00 83.56 268 TRP A C 1
ATOM 1993 O O . TRP A 1 268 ? 19.346 5.754 -18.638 1.00 83.56 268 TRP A O 1
ATOM 2003 N N . ALA A 1 269 ? 17.795 4.325 -19.394 1.00 75.94 269 ALA A N 1
ATOM 2004 C CA . ALA A 1 269 ? 18.772 3.316 -19.786 1.00 75.94 269 ALA A CA 1
ATOM 2005 C C . ALA A 1 269 ? 19.709 3.831 -20.895 1.00 75.94 269 ALA A C 1
ATOM 2007 O O . ALA A 1 269 ? 20.920 3.623 -20.822 1.00 75.94 269 ALA A O 1
ATOM 2008 N N . ALA A 1 270 ? 19.194 4.584 -21.870 1.00 74.69 270 ALA A N 1
ATOM 2009 C CA . ALA A 1 270 ? 20.012 5.211 -22.903 1.00 74.69 270 ALA A CA 1
ATOM 2010 C C . ALA A 1 270 ? 20.992 6.227 -22.305 1.00 74.69 270 ALA A C 1
ATOM 2012 O O . ALA A 1 270 ? 22.176 6.217 -22.642 1.00 74.69 270 ALA A O 1
ATOM 2013 N N . LYS A 1 271 ? 20.542 7.046 -21.349 1.00 72.62 271 LYS A N 1
ATOM 2014 C CA . LYS A 1 271 ? 21.420 7.989 -20.650 1.00 72.62 271 LYS A CA 1
ATOM 2015 C C . LYS A 1 271 ? 22.578 7.272 -19.962 1.00 72.62 271 LYS A C 1
ATOM 2017 O O . LYS A 1 271 ? 23.716 7.721 -20.055 1.00 72.62 271 LYS A O 1
ATOM 2022 N N . VAL A 1 272 ? 22.287 6.155 -19.296 1.00 68.19 272 VAL A N 1
ATOM 2023 C CA . VAL A 1 272 ? 23.271 5.391 -18.518 1.00 68.19 272 VAL A CA 1
ATOM 2024 C C . VAL A 1 272 ? 24.232 4.593 -19.408 1.00 68.19 272 VAL A C 1
ATOM 2026 O O . VAL A 1 272 ? 25.427 4.582 -19.126 1.00 68.19 272 VAL A O 1
ATOM 2029 N N . TYR A 1 273 ? 23.752 3.937 -20.471 1.00 69.56 273 TYR A N 1
ATOM 2030 C CA . TYR A 1 273 ? 24.565 2.996 -21.268 1.00 69.56 273 TYR A CA 1
ATOM 2031 C C . TYR A 1 273 ? 24.973 3.506 -22.652 1.00 69.56 273 TYR A C 1
ATOM 2033 O O . TYR A 1 273 ? 25.899 2.963 -23.246 1.00 69.56 273 TYR A O 1
ATOM 2041 N N . GLN A 1 274 ? 24.293 4.520 -23.183 1.00 68.69 274 GLN A N 1
ATOM 2042 C CA . GLN A 1 274 ? 24.519 5.070 -24.528 1.00 68.69 274 GLN A CA 1
ATOM 2043 C C . GLN A 1 274 ? 25.028 6.521 -24.488 1.00 68.69 274 GLN A C 1
ATOM 2045 O O . GLN A 1 274 ? 25.332 7.092 -25.532 1.00 68.69 274 GLN A O 1
ATOM 2050 N N . GLY A 1 275 ? 25.151 7.116 -23.294 1.00 65.88 275 GLY A N 1
ATOM 2051 C CA . GLY A 1 275 ? 25.710 8.455 -23.096 1.00 65.88 275 GLY A CA 1
ATOM 2052 C C . GLY A 1 275 ? 24.769 9.606 -23.464 1.00 65.88 275 GLY A C 1
ATOM 2053 O O . GLY A 1 275 ? 25.216 10.748 -23.535 1.00 65.88 275 GLY A O 1
ATOM 2054 N N . GLY A 1 276 ? 23.479 9.334 -23.688 1.00 71.81 276 GLY A N 1
ATOM 2055 C CA . GLY A 1 276 ? 22.491 10.355 -24.037 1.00 71.81 276 GLY A CA 1
ATOM 2056 C C . GLY A 1 276 ? 21.050 9.887 -23.849 1.00 71.81 276 GLY A C 1
ATOM 2057 O O . GLY A 1 276 ? 20.760 8.697 -23.913 1.00 71.81 276 GLY A O 1
ATOM 2058 N N . GLU A 1 277 ? 20.142 10.829 -23.602 1.00 83.62 277 GLU A N 1
ATOM 2059 C CA . GLU A 1 277 ? 18.708 10.549 -23.473 1.00 83.62 277 GLU A CA 1
ATOM 2060 C C . GLU A 1 277 ? 18.068 10.367 -24.857 1.00 83.62 277 GLU A C 1
ATOM 2062 O O . GLU A 1 277 ? 18.339 11.130 -25.787 1.00 83.62 277 GLU A O 1
ATOM 2067 N N . ARG A 1 278 ? 17.192 9.367 -24.998 1.00 88.00 278 ARG A N 1
ATOM 2068 C CA . ARG A 1 278 ? 16.335 9.190 -26.180 1.00 88.00 278 ARG A CA 1
ATOM 2069 C C . ARG A 1 278 ? 14.996 8.572 -25.798 1.00 88.00 278 ARG A C 1
ATOM 2071 O O . ARG A 1 278 ? 14.900 7.851 -24.811 1.00 88.00 278 ARG A O 1
ATOM 2078 N N . GLY A 1 279 ? 13.985 8.797 -26.629 1.00 84.69 279 GLY A N 1
ATOM 2079 C CA . GLY A 1 279 ? 12.715 8.081 -26.527 1.00 84.69 279 GLY A CA 1
ATOM 2080 C C . GLY A 1 279 ? 12.814 6.626 -26.994 1.00 84.69 279 GLY A C 1
ATOM 2081 O O . GLY A 1 279 ? 13.764 6.222 -27.680 1.00 84.69 279 GLY A O 1
ATOM 2082 N N . ALA A 1 280 ? 11.791 5.850 -26.643 1.00 87.69 280 ALA A N 1
ATOM 2083 C CA . ALA A 1 280 ? 11.588 4.514 -27.177 1.00 87.69 280 ALA A CA 1
ATOM 2084 C C . ALA A 1 280 ? 11.183 4.581 -28.657 1.00 87.69 280 ALA A C 1
ATOM 2086 O O . ALA A 1 280 ? 10.341 5.382 -29.064 1.00 87.69 280 ALA A O 1
ATOM 2087 N N . THR A 1 281 ? 11.781 3.722 -29.477 1.00 87.12 281 THR A N 1
ATOM 2088 C CA . THR A 1 281 ? 11.367 3.531 -30.873 1.00 87.12 281 THR A CA 1
ATOM 2089 C C . THR A 1 281 ? 10.010 2.811 -30.947 1.00 87.12 281 THR A C 1
ATOM 2091 O O . THR A 1 281 ? 9.624 2.131 -29.994 1.00 87.12 281 THR A O 1
ATOM 2094 N N . PRO A 1 282 ? 9.282 2.864 -32.082 1.00 86.56 282 PRO A N 1
ATOM 2095 C CA . PRO A 1 282 ? 8.020 2.130 -32.235 1.00 86.56 282 PRO A CA 1
ATOM 2096 C C . PRO A 1 282 ? 8.141 0.614 -31.996 1.00 86.56 282 PRO A C 1
ATOM 2098 O O . PRO A 1 282 ? 7.231 -0.007 -31.442 1.00 86.56 282 PRO A O 1
ATOM 2101 N N . ALA A 1 283 ? 9.278 0.018 -32.374 1.00 78.75 283 ALA A N 1
ATOM 2102 C CA . ALA A 1 283 ? 9.558 -1.397 -32.144 1.00 78.75 283 ALA A CA 1
ATOM 2103 C C . ALA A 1 283 ? 9.782 -1.702 -30.652 1.00 78.75 283 ALA A C 1
ATOM 2105 O O . ALA A 1 283 ? 9.215 -2.662 -30.134 1.00 78.75 283 ALA A O 1
ATOM 2106 N N . GLU A 1 284 ? 10.543 -0.860 -29.945 1.00 83.19 284 GLU A N 1
ATOM 2107 C CA . GLU A 1 284 ? 10.728 -0.979 -28.492 1.00 83.19 284 GLU A CA 1
ATOM 2108 C C . GLU A 1 284 ? 9.405 -0.781 -27.745 1.00 83.19 284 GLU A C 1
ATOM 2110 O O . GLU A 1 284 ? 9.086 -1.568 -26.861 1.00 83.19 284 GLU A O 1
ATOM 2115 N N . LEU A 1 285 ? 8.590 0.206 -28.131 1.00 88.56 285 LEU A N 1
ATOM 2116 C CA . LEU A 1 285 ? 7.260 0.408 -27.549 1.00 88.56 285 LEU A CA 1
ATOM 2117 C C . LEU A 1 285 ? 6.379 -0.834 -27.702 1.00 88.56 285 LEU A C 1
ATOM 2119 O O . LEU A 1 285 ? 5.720 -1.232 -26.747 1.00 88.56 285 LEU A O 1
ATOM 2123 N N . THR A 1 286 ? 6.388 -1.467 -28.875 1.00 86.00 286 THR A N 1
ATOM 2124 C CA . THR A 1 286 ? 5.618 -2.696 -29.120 1.00 86.00 286 THR A CA 1
ATOM 2125 C C . THR A 1 286 ? 6.123 -3.843 -28.239 1.00 86.00 286 THR A C 1
ATOM 2127 O O . THR A 1 286 ? 5.343 -4.415 -27.478 1.00 86.00 286 THR A O 1
ATOM 2130 N N . LYS A 1 287 ? 7.438 -4.105 -28.253 1.00 85.88 287 LYS A N 1
ATOM 2131 C CA . LYS A 1 287 ? 8.096 -5.141 -27.435 1.00 85.88 287 LYS A CA 1
ATOM 2132 C C . LYS A 1 287 ? 7.774 -4.988 -25.946 1.00 85.88 287 LYS A C 1
ATOM 2134 O O . LYS A 1 287 ? 7.385 -5.947 -25.281 1.00 85.88 287 LYS A O 1
ATOM 2139 N N . TRP A 1 288 ? 7.925 -3.780 -25.408 1.00 88.81 288 TRP A N 1
ATOM 2140 C CA . TRP A 1 288 ? 7.747 -3.544 -23.977 1.00 88.81 288 TRP A CA 1
ATOM 2141 C C . TRP A 1 288 ? 6.277 -3.488 -23.556 1.00 88.81 288 TRP A C 1
ATOM 2143 O O . TRP A 1 288 ? 5.964 -3.877 -22.432 1.00 88.81 288 TRP A O 1
ATOM 2153 N N . LYS A 1 289 ? 5.356 -3.107 -24.453 1.00 89.06 289 LYS A N 1
ATOM 2154 C CA . LYS A 1 289 ? 3.910 -3.256 -24.216 1.00 89.06 289 LYS A CA 1
ATOM 2155 C C . LYS A 1 289 ? 3.501 -4.722 -24.122 1.00 89.06 289 LYS A C 1
ATOM 2157 O O . LYS A 1 289 ? 2.735 -5.070 -23.230 1.00 89.06 289 LYS A O 1
ATOM 2162 N N . GLU A 1 290 ? 4.021 -5.587 -24.990 1.00 87.62 290 GLU A N 1
ATOM 2163 C CA . GLU A 1 290 ? 3.764 -7.032 -24.913 1.00 87.62 290 GLU A CA 1
ATOM 2164 C C . GLU A 1 290 ? 4.283 -7.630 -23.600 1.00 87.62 290 GLU A C 1
ATOM 2166 O O . GLU A 1 290 ? 3.550 -8.348 -22.918 1.00 87.62 290 GLU A O 1
ATOM 2171 N N . PHE A 1 291 ? 5.506 -7.270 -23.193 1.00 86.00 291 PHE A N 1
ATOM 2172 C CA . PHE A 1 291 ? 6.060 -7.662 -21.894 1.00 86.00 291 PHE A CA 1
ATOM 2173 C C . PHE A 1 291 ? 5.180 -7.193 -20.726 1.00 86.00 291 PHE A C 1
ATOM 2175 O O . PHE A 1 291 ? 4.851 -7.984 -19.840 1.00 86.00 291 PHE A O 1
ATOM 2182 N N . ALA A 1 292 ? 4.764 -5.924 -20.737 1.00 87.06 292 ALA A N 1
ATOM 2183 C CA . ALA A 1 292 ? 3.930 -5.347 -19.691 1.00 87.06 292 ALA A CA 1
ATOM 2184 C C . ALA A 1 292 ? 2.561 -6.035 -19.595 1.00 87.06 292 ALA A C 1
ATOM 2186 O O . ALA A 1 292 ? 2.120 -6.397 -18.505 1.00 87.06 292 ALA A O 1
ATOM 2187 N N . ASN A 1 293 ? 1.917 -6.282 -20.738 1.00 86.12 293 ASN A N 1
ATOM 2188 C CA . ASN A 1 293 ? 0.639 -6.985 -20.804 1.00 86.12 293 ASN A CA 1
ATOM 2189 C C . ASN A 1 293 ? 0.758 -8.424 -20.294 1.00 86.12 293 ASN A C 1
ATOM 2191 O O . ASN A 1 293 ? -0.130 -8.890 -19.586 1.00 86.12 293 ASN A O 1
ATOM 2195 N N . LYS A 1 294 ? 1.867 -9.114 -20.591 1.00 86.62 294 LYS A N 1
ATOM 2196 C CA . LYS A 1 294 ? 2.134 -10.446 -20.039 1.00 86.62 294 LYS A CA 1
ATOM 2197 C C . LYS A 1 294 ? 2.281 -10.403 -18.515 1.00 86.62 294 LYS A C 1
ATOM 2199 O O . LYS A 1 294 ? 1.659 -11.205 -17.833 1.00 86.62 294 LYS A O 1
ATOM 2204 N N . LYS A 1 295 ? 3.018 -9.430 -17.968 1.00 84.50 295 LYS A N 1
ATOM 2205 C CA . LYS A 1 295 ? 3.152 -9.253 -16.509 1.00 84.50 295 LYS A CA 1
ATOM 2206 C C . LYS A 1 295 ? 1.819 -8.970 -15.817 1.00 84.50 295 LYS A C 1
ATOM 2208 O O . LYS A 1 295 ? 1.581 -9.508 -14.741 1.00 84.50 295 LYS A O 1
ATOM 2213 N N . LEU A 1 296 ? 0.955 -8.171 -16.441 1.00 83.88 296 LEU A N 1
ATOM 2214 C CA . LEU A 1 296 ? -0.398 -7.909 -15.944 1.00 83.88 296 LEU A CA 1
ATOM 2215 C C . LEU A 1 296 ? -1.316 -9.134 -16.065 1.00 83.88 296 LEU A C 1
ATOM 2217 O O . LEU A 1 296 ? -2.165 -9.335 -15.207 1.00 83.88 296 LEU A O 1
ATOM 2221 N N . ALA A 1 297 ? -1.146 -9.967 -17.094 1.00 82.88 297 ALA A N 1
ATOM 2222 C CA . ALA A 1 297 ? -1.879 -11.227 -17.213 1.00 82.88 297 ALA A CA 1
ATOM 2223 C C . ALA A 1 297 ? -1.442 -12.244 -16.142 1.00 82.88 297 ALA A C 1
ATOM 2225 O O . ALA A 1 297 ? -2.292 -12.892 -15.536 1.00 82.88 297 ALA A O 1
ATOM 2226 N N . ASP A 1 298 ? -0.135 -12.340 -15.881 1.00 82.12 298 ASP A N 1
ATOM 2227 C CA . ASP A 1 298 ? 0.439 -13.225 -14.860 1.00 82.12 298 ASP A CA 1
ATOM 2228 C C . ASP A 1 298 ? 0.104 -12.746 -13.432 1.00 82.12 298 ASP A C 1
ATOM 2230 O O . ASP A 1 298 ? -0.039 -13.558 -12.518 1.00 82.12 298 ASP A O 1
ATOM 2234 N N . ASN A 1 299 ? -0.033 -11.430 -13.227 1.00 82.12 299 ASN A N 1
ATOM 2235 C CA . ASN A 1 299 ? -0.427 -10.826 -11.955 1.00 82.12 299 ASN A CA 1
ATOM 2236 C C . ASN A 1 299 ? -1.384 -9.631 -12.162 1.00 82.12 299 ASN A C 1
ATOM 2238 O O . ASN A 1 299 ? -0.935 -8.479 -12.195 1.00 82.12 299 ASN A O 1
ATOM 2242 N N . PRO A 1 300 ? -2.707 -9.881 -12.230 1.00 78.81 300 PRO A N 1
ATOM 2243 C CA . PRO A 1 300 ? -3.711 -8.833 -12.442 1.00 78.81 300 PRO A CA 1
ATOM 2244 C C . PRO A 1 300 ? -3.774 -7.762 -11.344 1.00 78.81 300 PRO A C 1
ATOM 2246 O O . PRO A 1 300 ? -4.314 -6.685 -11.580 1.00 78.81 300 PRO A O 1
ATOM 2249 N N . GLY A 1 301 ? -3.231 -8.040 -10.153 1.00 72.25 301 GLY A N 1
ATOM 2250 C CA . GLY A 1 301 ? -3.168 -7.098 -9.030 1.00 72.25 301 GLY A CA 1
ATOM 2251 C C . GLY A 1 301 ? -1.905 -6.228 -8.994 1.00 72.25 301 GLY A C 1
ATOM 2252 O O . GLY A 1 301 ? -1.707 -5.498 -8.025 1.00 72.25 301 GLY A O 1
ATOM 2253 N N . MET A 1 302 ? -1.024 -6.320 -9.998 1.00 78.12 302 MET A N 1
ATOM 2254 C CA . MET A 1 302 ? 0.227 -5.556 -10.044 1.00 78.12 302 MET A CA 1
ATOM 2255 C C . MET A 1 302 ? -0.038 -4.047 -10.162 1.00 78.12 302 MET A C 1
ATOM 2257 O O . MET A 1 302 ? -0.772 -3.599 -11.044 1.00 78.12 302 MET A O 1
ATOM 2261 N N . THR A 1 303 ? 0.598 -3.246 -9.303 1.00 78.31 303 THR A N 1
ATOM 2262 C CA . THR A 1 303 ? 0.439 -1.783 -9.335 1.00 78.31 303 THR A CA 1
ATOM 2263 C C . THR A 1 303 ? 1.224 -1.152 -10.494 1.00 78.31 303 THR A C 1
ATOM 2265 O O . THR A 1 303 ? 2.235 -1.713 -10.931 1.00 78.31 303 THR A O 1
ATOM 2268 N N . PRO A 1 304 ? 0.833 0.040 -10.991 1.00 79.94 304 PRO A N 1
ATOM 2269 C CA . PRO A 1 304 ? 1.596 0.743 -12.025 1.00 79.94 304 PRO A CA 1
ATOM 2270 C C . PRO A 1 304 ? 3.054 1.007 -11.625 1.00 79.94 304 PRO A C 1
ATOM 2272 O O . PRO A 1 304 ? 3.950 0.831 -12.447 1.00 79.94 304 PRO A O 1
ATOM 2275 N N . SER A 1 305 ? 3.314 1.345 -10.358 1.00 74.12 305 SER A N 1
ATOM 2276 C CA . SER A 1 305 ? 4.674 1.440 -9.804 1.00 74.12 305 SER A CA 1
ATOM 2277 C C . SER A 1 305 ? 5.465 0.122 -9.910 1.00 74.12 305 SER A C 1
ATOM 2279 O O . SER A 1 305 ? 6.601 0.132 -10.383 1.00 74.12 305 SER A O 1
ATOM 2281 N N . GLN A 1 306 ? 4.879 -1.020 -9.526 1.00 78.38 306 GLN A N 1
ATOM 2282 C CA . GLN A 1 306 ? 5.538 -2.332 -9.650 1.00 78.38 306 GLN A CA 1
ATOM 2283 C C . GLN A 1 306 ? 5.816 -2.694 -11.112 1.00 78.38 306 GLN A C 1
ATOM 2285 O O . GLN A 1 306 ? 6.895 -3.193 -11.442 1.00 78.38 306 GLN A O 1
ATOM 2290 N N . LEU A 1 307 ? 4.859 -2.407 -11.995 1.00 83.88 307 LEU A N 1
ATOM 2291 C CA . LEU A 1 307 ? 5.011 -2.615 -13.428 1.00 83.88 307 LEU A CA 1
ATOM 2292 C C . LEU A 1 307 ? 6.114 -1.720 -14.010 1.00 83.88 307 LEU A C 1
ATOM 2294 O O . LEU A 1 307 ? 6.898 -2.178 -14.838 1.00 83.88 307 LEU A O 1
ATOM 2298 N N . SER A 1 308 ? 6.214 -0.475 -13.539 1.00 81.88 308 SER A N 1
ATOM 2299 C CA . SER A 1 308 ? 7.271 0.464 -13.915 1.00 81.88 308 SER A CA 1
ATOM 2300 C C . SER A 1 308 ? 8.658 -0.062 -13.563 1.00 81.88 308 SER A C 1
ATOM 2302 O O . SER A 1 308 ? 9.521 -0.129 -14.437 1.00 81.88 308 SER A O 1
ATOM 2304 N N . SER A 1 309 ? 8.855 -0.543 -12.330 1.00 77.50 309 SER A N 1
ATOM 2305 C CA . SER A 1 309 ? 10.120 -1.169 -11.925 1.00 77.50 309 SER A CA 1
ATOM 2306 C C . SER A 1 309 ? 10.456 -2.396 -12.775 1.00 77.50 309 SER A C 1
ATOM 2308 O O . SER A 1 309 ? 11.578 -2.512 -13.259 1.00 77.50 309 SER A O 1
ATOM 2310 N N . ALA A 1 310 ? 9.477 -3.270 -13.035 1.00 81.56 310 ALA A N 1
ATOM 2311 C CA . ALA A 1 310 ? 9.688 -4.460 -13.859 1.00 81.56 310 ALA A CA 1
ATOM 2312 C C . ALA A 1 310 ? 10.083 -4.119 -15.307 1.00 81.56 310 ALA A C 1
ATOM 2314 O O . ALA A 1 310 ? 10.946 -4.782 -15.883 1.00 81.56 310 ALA A O 1
ATOM 2315 N N . ILE A 1 311 ? 9.469 -3.090 -15.901 1.00 85.56 311 ILE A N 1
ATOM 2316 C CA . ILE A 1 311 ? 9.828 -2.605 -17.240 1.00 85.56 311 ILE A CA 1
ATOM 2317 C C . ILE A 1 311 ? 11.218 -1.963 -17.217 1.00 85.56 311 ILE A C 1
ATOM 2319 O O . ILE A 1 311 ? 12.017 -2.229 -18.110 1.00 85.56 311 ILE A O 1
ATOM 2323 N N . GLN A 1 312 ? 11.538 -1.157 -16.203 1.00 80.94 312 GLN A N 1
ATOM 2324 C CA . GLN A 1 312 ? 12.844 -0.511 -16.085 1.00 80.94 312 GLN A CA 1
ATOM 2325 C C . GLN A 1 312 ? 13.983 -1.526 -15.954 1.00 80.94 312 GLN A C 1
ATOM 2327 O O . GLN A 1 312 ? 15.003 -1.374 -16.628 1.00 80.94 312 GLN A O 1
ATOM 2332 N N . ASP A 1 313 ? 13.806 -2.565 -15.136 1.00 74.75 313 ASP A N 1
ATOM 2333 C CA . ASP A 1 313 ? 14.775 -3.654 -15.012 1.00 74.75 313 ASP A CA 1
ATOM 2334 C C . ASP A 1 313 ? 14.946 -4.389 -16.347 1.00 74.75 313 ASP A C 1
ATOM 2336 O O . ASP A 1 313 ? 16.065 -4.509 -16.838 1.00 74.75 313 ASP A O 1
ATOM 2340 N N . ALA A 1 314 ? 13.849 -4.773 -17.005 1.00 77.56 314 ALA A N 1
ATOM 2341 C CA . ALA A 1 314 ? 13.929 -5.482 -18.279 1.00 77.56 314 ALA A CA 1
ATOM 2342 C C . ALA A 1 314 ? 14.582 -4.635 -19.391 1.00 77.56 314 ALA A C 1
ATOM 2344 O O . ALA A 1 314 ? 15.418 -5.137 -20.141 1.00 77.56 314 ALA A O 1
ATOM 2345 N N . VAL A 1 315 ? 14.270 -3.336 -19.473 1.00 79.44 315 VAL A N 1
ATOM 2346 C CA . VAL A 1 315 ? 14.896 -2.396 -20.421 1.00 79.44 315 VAL A CA 1
ATOM 2347 C C . VAL A 1 315 ? 16.385 -2.221 -20.125 1.00 79.44 315 VAL A C 1
ATOM 2349 O O . VAL A 1 315 ? 17.209 -2.235 -21.042 1.00 79.44 315 VAL A O 1
ATOM 2352 N N . ARG A 1 316 ? 16.749 -2.063 -18.847 1.00 72.69 316 ARG A N 1
ATOM 2353 C CA . ARG A 1 316 ? 18.148 -1.979 -18.412 1.00 72.69 316 ARG A CA 1
ATOM 2354 C C . ARG A 1 316 ? 18.909 -3.223 -18.841 1.00 72.69 316 ARG A C 1
ATOM 2356 O O . ARG A 1 316 ? 20.016 -3.109 -19.368 1.00 72.69 316 ARG A O 1
ATOM 2363 N N . ASP A 1 317 ? 18.331 -4.389 -18.609 1.00 64.12 317 ASP A N 1
ATOM 2364 C CA . ASP A 1 317 ? 19.019 -5.642 -18.846 1.00 64.12 317 ASP A CA 1
ATOM 2365 C C . ASP A 1 317 ? 19.100 -5.954 -20.351 1.00 64.12 317 ASP A C 1
ATOM 2367 O O . ASP A 1 317 ? 20.139 -6.422 -20.811 1.00 64.12 317 ASP A O 1
ATOM 2371 N N . ASP A 1 318 ? 18.096 -5.586 -21.152 1.00 71.38 318 ASP A N 1
ATOM 2372 C CA . ASP A 1 318 ? 18.154 -5.613 -22.624 1.00 71.38 318 ASP A CA 1
ATOM 2373 C C . ASP A 1 318 ? 19.259 -4.693 -23.174 1.00 71.38 318 ASP A C 1
ATOM 2375 O O . ASP A 1 318 ? 20.050 -5.105 -24.021 1.00 71.38 318 ASP A O 1
ATOM 2379 N N . MET A 1 319 ? 19.402 -3.474 -22.635 1.00 68.94 319 MET A N 1
ATOM 2380 C CA . MET A 1 319 ? 20.468 -2.542 -23.040 1.00 68.94 319 MET A CA 1
ATOM 2381 C C . MET A 1 319 ? 21.871 -2.999 -22.629 1.00 68.94 319 MET A C 1
ATOM 2383 O O . MET A 1 319 ? 22.847 -2.788 -23.358 1.00 68.94 319 MET A O 1
ATOM 2387 N N . ARG A 1 320 ? 21.993 -3.650 -21.470 1.00 59.25 320 ARG A N 1
ATOM 2388 C CA . ARG A 1 320 ? 23.238 -4.313 -21.064 1.00 59.25 320 ARG A CA 1
ATOM 2389 C C . ARG A 1 320 ? 23.516 -5.570 -21.897 1.00 59.25 320 ARG A C 1
ATOM 2391 O O . ARG A 1 320 ? 24.663 -6.003 -21.954 1.00 59.25 320 ARG A O 1
ATOM 2398 N N . GLY A 1 321 ? 22.501 -6.102 -22.579 1.00 56.72 321 GLY A N 1
ATOM 2399 C CA . GLY A 1 321 ? 22.548 -7.340 -23.350 1.00 56.72 321 GLY A CA 1
ATOM 2400 C C . GLY A 1 321 ? 22.284 -8.600 -22.523 1.00 56.72 321 GLY A C 1
ATOM 2401 O O . GLY A 1 321 ? 22.387 -9.681 -23.079 1.00 56.72 321 GLY A O 1
ATOM 2402 N N . VAL A 1 322 ? 21.944 -8.481 -21.235 1.00 52.03 322 VAL A N 1
ATOM 2403 C CA . VAL A 1 322 ? 21.911 -9.563 -20.226 1.00 52.03 322 VAL A CA 1
ATOM 2404 C C . VAL A 1 322 ? 20.527 -9.912 -19.657 1.00 52.03 322 VAL A C 1
ATOM 2406 O O . VAL A 1 322 ? 20.449 -10.837 -18.856 1.00 52.03 322 VAL A O 1
ATOM 2409 N N . GLY A 1 323 ? 19.418 -9.298 -20.089 1.00 46.88 323 GLY A N 1
ATOM 2410 C CA . GLY A 1 323 ? 18.091 -9.671 -19.543 1.00 46.88 323 GLY A CA 1
ATOM 2411 C C . GLY A 1 323 ? 16.906 -9.618 -20.491 1.00 46.88 323 GLY A C 1
ATOM 2412 O O . GLY A 1 323 ? 15.788 -9.321 -20.077 1.00 46.88 323 GLY A O 1
ATOM 2413 N N . GLY A 1 324 ? 17.128 -9.991 -21.748 1.00 50.53 324 GLY A N 1
ATOM 2414 C CA . GLY A 1 324 ? 16.069 -10.621 -22.537 1.00 50.53 324 GLY A CA 1
ATOM 2415 C C . GLY A 1 324 ? 16.027 -12.139 -22.289 1.00 50.53 324 GLY A C 1
ATOM 2416 O O . GLY A 1 324 ? 16.972 -12.684 -21.708 1.00 50.53 324 GLY A O 1
ATOM 2417 N N . PRO A 1 325 ? 14.985 -12.860 -22.759 1.00 49.56 325 PRO A N 1
ATOM 2418 C CA . PRO A 1 325 ? 15.069 -14.311 -22.941 1.00 49.56 325 PRO A CA 1
ATOM 2419 C C . PRO A 1 325 ? 16.388 -14.636 -23.638 1.00 49.56 325 PRO A C 1
ATOM 2421 O O . PRO A 1 325 ? 16.751 -13.922 -24.574 1.00 49.56 325 PRO A O 1
ATOM 2424 N N . ALA A 1 326 ? 17.121 -15.665 -23.220 1.00 52.50 326 ALA A N 1
ATOM 2425 C CA . ALA A 1 326 ? 18.463 -15.890 -23.758 1.00 52.50 326 ALA A CA 1
ATOM 2426 C C . ALA A 1 326 ? 18.492 -16.137 -25.285 1.00 52.50 326 ALA A C 1
ATOM 2428 O O . ALA A 1 326 ? 19.507 -15.902 -25.936 1.00 52.50 326 ALA A O 1
ATOM 2429 N N . GLU A 1 327 ? 17.349 -16.478 -25.887 1.00 51.62 327 GLU A N 1
ATOM 2430 C CA . GLU A 1 327 ? 17.121 -16.503 -27.342 1.00 51.62 327 GLU A CA 1
ATOM 2431 C C . GLU A 1 327 ? 17.306 -15.137 -28.038 1.00 51.62 327 GLU A C 1
ATOM 2433 O O . GLU A 1 327 ? 17.616 -15.081 -29.226 1.00 51.62 327 GLU A O 1
ATOM 2438 N N . SER A 1 328 ? 17.138 -14.038 -27.299 1.00 53.25 328 SER A N 1
ATOM 2439 C CA . SER A 1 328 ? 17.302 -12.650 -27.754 1.00 53.25 328 SER A CA 1
ATOM 2440 C C . SER A 1 328 ? 18.669 -12.045 -27.404 1.00 53.25 328 SER A C 1
ATOM 2442 O O . SER A 1 328 ? 18.919 -10.879 -27.708 1.00 53.25 328 SER A O 1
ATOM 2444 N N . ALA A 1 329 ? 19.562 -12.826 -26.783 1.00 61.84 329 ALA A N 1
ATOM 2445 C CA . ALA A 1 329 ? 20.876 -12.352 -26.367 1.00 61.84 329 ALA A CA 1
ATOM 2446 C C . ALA A 1 329 ? 21.738 -11.927 -27.576 1.00 61.84 329 ALA A C 1
ATOM 2448 O O . ALA A 1 329 ? 21.754 -12.614 -28.605 1.00 61.84 329 ALA A O 1
ATOM 2449 N N . PRO A 1 330 ? 22.522 -10.838 -27.467 1.00 67.81 330 PRO A N 1
ATOM 2450 C CA . PRO A 1 330 ? 23.444 -10.405 -28.509 1.00 67.81 330 PRO A CA 1
ATOM 2451 C C . PRO A 1 330 ? 24.689 -11.312 -28.527 1.00 67.81 330 PRO A C 1
ATOM 2453 O O . PRO A 1 330 ? 25.768 -10.921 -28.084 1.00 67.81 330 PRO A O 1
ATOM 2456 N N . LEU A 1 331 ? 24.541 -12.537 -29.047 1.00 72.25 331 LEU A N 1
ATOM 2457 C CA . LEU A 1 331 ? 25.557 -13.601 -28.978 1.00 72.25 331 LEU A CA 1
ATOM 2458 C C . LEU A 1 331 ? 26.933 -13.168 -29.495 1.00 72.25 331 LEU A C 1
ATOM 2460 O O . LEU A 1 331 ? 27.944 -13.495 -28.885 1.00 72.25 331 LEU A O 1
ATOM 2464 N N . GLU A 1 332 ? 26.989 -12.392 -30.578 1.00 76.81 332 GLU A N 1
ATOM 2465 C CA . GLU A 1 332 ? 28.259 -11.885 -31.106 1.00 76.81 332 GLU A CA 1
ATOM 2466 C C . GLU A 1 332 ? 28.999 -11.006 -30.086 1.00 76.81 332 GLU A C 1
ATOM 2468 O O . GLU A 1 332 ? 30.212 -11.141 -29.920 1.00 76.81 332 GLU A O 1
ATOM 2473 N N . ARG A 1 333 ? 28.271 -10.138 -29.373 1.00 78.00 333 ARG A N 1
ATOM 2474 C CA . ARG A 1 333 ? 28.838 -9.290 -28.321 1.00 78.00 333 ARG A CA 1
ATOM 2475 C C . ARG A 1 333 ? 29.329 -10.137 -27.153 1.00 78.00 333 ARG A C 1
ATOM 2477 O O . ARG A 1 333 ? 30.447 -9.939 -26.703 1.00 78.00 333 ARG A O 1
ATOM 2484 N N . PHE A 1 334 ? 28.544 -11.119 -26.716 1.00 80.75 334 PHE A N 1
ATOM 2485 C CA . PHE A 1 334 ? 28.943 -12.017 -25.629 1.00 80.75 334 PHE A CA 1
ATOM 2486 C C . PHE A 1 334 ? 30.192 -12.828 -25.955 1.00 80.75 334 PHE A C 1
ATOM 2488 O O . PHE A 1 334 ? 31.058 -12.984 -25.098 1.00 80.75 334 PHE A O 1
ATOM 2495 N N . VAL A 1 335 ? 30.324 -13.304 -27.196 1.00 79.44 335 VAL A N 1
ATOM 2496 C CA . VAL A 1 335 ? 31.539 -13.992 -27.641 1.00 79.44 335 VAL A CA 1
ATOM 2497 C C . VAL A 1 335 ? 32.731 -13.033 -27.646 1.00 79.44 335 VAL A C 1
ATOM 2499 O O . VAL A 1 335 ? 33.792 -13.398 -27.149 1.00 79.44 335 VAL A O 1
ATOM 2502 N N . LYS A 1 336 ? 32.574 -11.798 -28.137 1.00 82.25 336 LYS A N 1
ATOM 2503 C CA . LYS A 1 336 ? 33.637 -10.776 -28.095 1.00 82.25 336 LYS A CA 1
ATOM 2504 C C . LYS A 1 336 ? 34.063 -10.439 -26.664 1.00 82.25 336 LYS A C 1
ATOM 2506 O O . LYS A 1 336 ? 35.254 -10.476 -26.365 1.00 82.25 336 LYS A O 1
ATOM 2511 N N . ASP A 1 337 ? 33.104 -10.210 -25.771 1.00 80.69 337 ASP A N 1
ATOM 2512 C CA . ASP A 1 337 ? 33.354 -9.915 -24.357 1.00 80.69 337 ASP A CA 1
ATOM 2513 C C . ASP A 1 337 ? 34.029 -11.102 -23.647 1.00 80.69 337 ASP A C 1
ATOM 2515 O O . ASP A 1 337 ? 34.947 -10.912 -22.848 1.00 80.69 337 ASP A O 1
ATOM 2519 N N . ALA A 1 338 ? 33.639 -12.339 -23.977 1.00 80.19 338 ALA A N 1
ATOM 2520 C CA . ALA A 1 338 ? 34.277 -13.544 -23.457 1.00 80.19 338 ALA A CA 1
ATOM 2521 C C . ALA A 1 338 ? 35.724 -13.702 -23.949 1.00 80.19 338 ALA A C 1
ATOM 2523 O O . ALA A 1 338 ? 36.603 -14.011 -23.149 1.00 80.19 338 ALA A O 1
ATOM 2524 N N . PHE A 1 339 ? 35.998 -13.462 -25.235 1.00 80.94 339 PHE A N 1
ATOM 2525 C CA . PHE A 1 339 ? 37.363 -13.493 -25.773 1.00 80.94 339 PHE A CA 1
ATOM 2526 C C . PHE A 1 339 ? 38.242 -12.429 -25.129 1.00 80.94 339 PHE A C 1
ATOM 2528 O O . PHE A 1 339 ? 39.349 -12.741 -24.694 1.00 80.94 339 PHE A O 1
ATOM 2535 N N . LYS A 1 340 ? 37.727 -11.208 -24.995 1.00 79.75 340 LYS A N 1
ATOM 2536 C CA . LYS A 1 340 ? 38.427 -10.135 -24.298 1.00 79.75 340 LYS A CA 1
ATOM 2537 C C . LYS A 1 340 ? 38.784 -10.550 -22.868 1.00 79.75 340 LYS A C 1
ATOM 2539 O O . LYS A 1 340 ? 39.959 -10.570 -22.522 1.00 79.75 340 LYS A O 1
ATOM 2544 N N . TRP A 1 341 ? 37.800 -10.998 -22.089 1.00 78.00 341 TRP A N 1
ATOM 2545 C CA . TRP A 1 341 ? 38.000 -11.421 -20.699 1.00 78.00 341 TRP A CA 1
ATOM 2546 C C . TRP A 1 341 ? 38.988 -12.590 -20.561 1.00 78.00 341 TRP A C 1
ATOM 2548 O O . TRP A 1 341 ? 39.911 -12.530 -19.748 1.00 78.00 341 TRP A O 1
ATOM 2558 N N . VAL A 1 342 ? 38.841 -13.649 -21.369 1.00 76.44 342 VAL A N 1
ATOM 2559 C CA . VAL A 1 342 ? 39.704 -14.835 -21.275 1.00 76.44 342 VAL A CA 1
ATOM 2560 C C . VAL A 1 342 ? 41.141 -14.516 -21.700 1.00 76.44 342 VAL A C 1
ATOM 2562 O O . VAL A 1 342 ? 42.075 -14.936 -21.021 1.00 76.44 342 VAL A O 1
ATOM 2565 N N . PHE A 1 343 ? 41.359 -13.782 -22.793 1.00 74.81 343 PHE A N 1
ATOM 2566 C CA . PHE A 1 343 ? 42.718 -13.498 -23.270 1.00 74.81 343 PHE A CA 1
ATOM 2567 C C . PHE A 1 343 ? 43.438 -12.434 -22.430 1.00 74.81 343 PHE A C 1
ATOM 2569 O O . PHE A 1 343 ? 44.659 -12.524 -22.274 1.00 74.81 343 PHE A O 1
ATOM 2576 N N . GLU A 1 344 ? 42.702 -11.495 -21.830 1.00 72.19 344 GLU A N 1
ATOM 2577 C CA . GLU A 1 344 ? 43.245 -10.571 -20.829 1.00 72.19 344 GLU A CA 1
ATOM 2578 C C . GLU A 1 344 ? 43.694 -11.326 -19.566 1.00 72.19 344 GLU A C 1
ATOM 2580 O O . GLU A 1 344 ? 44.837 -11.177 -19.140 1.00 72.19 344 GLU A O 1
ATOM 2585 N N . LEU A 1 345 ? 42.839 -12.182 -18.991 1.00 67.31 345 LEU A N 1
ATOM 2586 C CA . LEU A 1 345 ? 43.114 -12.823 -17.696 1.00 67.31 345 LEU A CA 1
ATOM 2587 C C . LEU A 1 345 ? 43.993 -14.077 -17.766 1.00 67.31 345 LEU A C 1
ATOM 2589 O O . LEU A 1 345 ? 44.767 -14.318 -16.844 1.00 67.31 345 LEU A O 1
ATOM 2593 N N . TYR A 1 346 ? 43.868 -14.894 -18.815 1.00 62.53 346 TYR A N 1
ATOM 2594 C CA . TYR A 1 346 ? 44.551 -16.195 -18.899 1.00 62.53 346 TYR A CA 1
ATOM 2595 C C . TYR A 1 346 ? 45.774 -16.194 -19.816 1.00 62.53 346 TYR A C 1
ATOM 2597 O O . TYR A 1 346 ? 46.667 -17.015 -19.625 1.00 62.53 346 TYR A O 1
ATOM 2605 N N . MET A 1 347 ? 45.844 -15.283 -20.790 1.00 64.56 347 MET A N 1
ATOM 2606 C CA . MET A 1 347 ? 46.943 -15.229 -21.766 1.00 64.56 347 MET A CA 1
ATOM 2607 C C . MET A 1 347 ? 47.819 -13.978 -21.619 1.00 64.56 347 MET A C 1
ATOM 2609 O O . MET A 1 347 ? 48.706 -13.765 -22.446 1.00 64.56 347 MET A O 1
ATOM 2613 N N . ASN A 1 348 ? 47.597 -13.171 -20.570 1.00 66.06 348 ASN A N 1
ATOM 2614 C CA . ASN A 1 348 ? 48.351 -11.949 -20.270 1.00 66.06 348 ASN A CA 1
ATOM 2615 C C . ASN A 1 348 ? 48.435 -10.982 -21.468 1.00 66.06 348 ASN A C 1
ATOM 2617 O O . ASN A 1 348 ? 49.448 -10.304 -21.669 1.00 66.06 348 ASN A O 1
ATOM 2621 N N . GLN A 1 349 ? 47.390 -10.932 -22.303 1.00 68.94 349 GLN A N 1
ATOM 2622 C CA . GLN A 1 349 ? 47.378 -9.990 -23.413 1.00 68.94 349 GLN A CA 1
ATOM 2623 C C . GLN A 1 349 ? 47.169 -8.551 -22.918 1.00 68.94 349 GLN A C 1
ATOM 2625 O O . GLN A 1 349 ? 46.350 -8.323 -22.027 1.00 68.94 349 GLN A O 1
ATOM 2630 N N . PRO A 1 350 ? 47.879 -7.570 -23.504 1.00 63.78 350 PRO A N 1
ATOM 2631 C CA . PRO A 1 350 ? 47.712 -6.167 -23.151 1.00 63.78 350 PRO A CA 1
ATOM 2632 C C . PRO A 1 350 ? 46.289 -5.667 -23.438 1.00 63.78 350 PRO A C 1
ATOM 2634 O O . PRO A 1 350 ? 45.760 -5.863 -24.534 1.00 63.78 350 PRO A O 1
ATOM 2637 N N . THR A 1 351 ? 45.692 -4.957 -22.478 1.00 61.19 351 THR A N 1
ATOM 2638 C CA . THR A 1 351 ? 44.345 -4.356 -22.579 1.00 61.19 351 THR A CA 1
ATOM 2639 C C . THR A 1 351 ? 44.188 -3.358 -23.731 1.00 61.19 351 THR A C 1
ATOM 2641 O O . THR A 1 351 ? 43.070 -3.070 -24.149 1.00 61.19 351 THR A O 1
ATOM 2644 N N . ASP A 1 352 ? 45.289 -2.811 -24.254 1.00 66.62 352 ASP A N 1
ATOM 2645 C CA . ASP A 1 352 ? 45.309 -1.897 -25.400 1.00 66.62 352 ASP A CA 1
ATOM 2646 C C . ASP A 1 352 ? 45.279 -2.622 -26.760 1.00 66.62 352 ASP A C 1
ATOM 2648 O O . ASP A 1 352 ? 45.065 -1.976 -27.788 1.00 66.62 352 ASP A O 1
ATOM 2652 N N . LYS A 1 353 ? 45.451 -3.954 -26.785 1.00 65.19 353 LYS A N 1
ATOM 2653 C CA . LYS A 1 353 ? 45.347 -4.802 -27.987 1.00 65.19 353 LYS A CA 1
ATOM 2654 C C . LYS A 1 353 ? 44.665 -6.145 -27.674 1.00 65.19 353 LYS A C 1
ATOM 2656 O O . LYS A 1 353 ? 45.323 -7.188 -27.745 1.00 65.19 353 LYS A O 1
ATOM 2661 N N . PRO A 1 354 ? 43.360 -6.142 -27.348 1.00 67.38 354 PRO A N 1
ATOM 2662 C CA . PRO A 1 354 ? 42.631 -7.375 -27.074 1.00 67.38 354 PRO A CA 1
ATOM 2663 C C . PRO A 1 354 ? 42.582 -8.272 -28.319 1.00 67.38 354 PRO A C 1
ATOM 2665 O O . PRO A 1 354 ? 42.450 -7.788 -29.448 1.00 67.38 354 PRO A O 1
ATOM 2668 N N . ARG A 1 355 ? 42.664 -9.597 -28.134 1.00 73.69 355 ARG A N 1
ATOM 2669 C CA . ARG A 1 355 ? 42.356 -10.548 -29.209 1.00 73.69 355 ARG A CA 1
ATOM 2670 C C . ARG A 1 355 ? 40.875 -10.463 -29.542 1.00 73.69 355 ARG A C 1
ATOM 2672 O O . ARG A 1 355 ? 40.027 -10.967 -28.810 1.00 73.69 355 ARG A O 1
ATOM 2679 N N . GLU A 1 356 ? 40.598 -9.939 -30.722 1.00 78.50 356 GLU A N 1
ATOM 2680 C CA . GLU A 1 356 ? 39.283 -10.045 -31.334 1.00 78.50 356 GLU A CA 1
ATOM 2681 C C . GLU A 1 356 ? 39.059 -11.466 -31.883 1.00 78.50 356 GLU A C 1
ATOM 2683 O O . GLU A 1 356 ? 39.950 -12.023 -32.541 1.00 78.50 356 GLU A O 1
ATOM 2688 N N . PRO A 1 357 ? 37.890 -12.082 -31.638 1.00 80.06 357 PRO A N 1
ATOM 2689 C CA . PRO A 1 357 ? 37.545 -13.355 -32.251 1.00 80.06 357 PRO A CA 1
ATOM 2690 C C . PRO A 1 357 ? 37.360 -13.192 -33.763 1.00 80.06 357 PRO A C 1
ATOM 2692 O O . PRO A 1 357 ? 36.790 -12.218 -34.257 1.00 80.06 357 PRO A O 1
ATOM 2695 N N . THR A 1 358 ? 37.801 -14.187 -34.524 1.00 78.19 358 THR A N 1
ATOM 2696 C CA . THR A 1 358 ? 37.543 -14.265 -35.964 1.00 78.19 358 THR A CA 1
ATOM 2697 C C . THR A 1 358 ? 36.059 -14.514 -36.245 1.00 78.19 358 THR A C 1
ATOM 2699 O O . THR A 1 358 ? 35.333 -15.074 -35.425 1.00 78.19 358 THR A O 1
ATOM 2702 N N . ALA A 1 359 ? 35.598 -14.195 -37.460 1.00 70.25 359 ALA A N 1
ATOM 2703 C CA . ALA A 1 359 ? 34.219 -14.472 -37.882 1.00 70.25 359 ALA A CA 1
ATOM 2704 C C . ALA A 1 359 ? 33.828 -15.958 -37.743 1.00 70.25 359 ALA A C 1
ATOM 2706 O O . ALA A 1 359 ? 32.676 -16.287 -37.456 1.00 70.25 359 ALA A O 1
ATOM 2707 N N . ARG A 1 360 ? 34.798 -16.866 -37.916 1.00 67.62 360 ARG A N 1
ATOM 2708 C CA . ARG A 1 360 ? 34.603 -18.302 -37.700 1.00 67.62 360 ARG A CA 1
ATOM 2709 C C . ARG A 1 360 ? 34.390 -18.622 -36.220 1.00 67.62 360 ARG A C 1
ATOM 2711 O O . ARG A 1 360 ? 33.447 -19.334 -35.904 1.00 67.62 360 ARG A O 1
ATOM 2718 N N . GLU A 1 361 ? 35.210 -18.071 -35.329 1.00 78.94 361 GLU A N 1
ATOM 2719 C CA . GLU A 1 361 ? 35.070 -18.267 -33.880 1.00 78.94 361 GLU A CA 1
ATOM 2720 C C . GLU A 1 361 ? 33.759 -17.676 -33.355 1.00 78.94 361 GLU A C 1
ATOM 2722 O O . GLU A 1 361 ? 33.061 -18.338 -32.594 1.00 78.94 361 GLU A O 1
ATOM 2727 N N . ILE A 1 362 ? 33.364 -16.488 -33.825 1.00 76.00 362 ILE A N 1
ATOM 2728 C CA . ILE A 1 362 ? 32.063 -15.887 -33.497 1.00 76.00 362 ILE A CA 1
ATOM 2729 C C . ILE A 1 362 ? 30.927 -16.847 -33.851 1.00 76.00 362 ILE A C 1
ATOM 2731 O O . ILE A 1 362 ? 30.048 -17.102 -33.027 1.00 76.00 362 ILE A O 1
ATOM 2735 N N . ARG A 1 363 ? 30.948 -17.408 -35.063 1.00 70.19 363 ARG A N 1
ATOM 2736 C CA . ARG A 1 363 ? 29.924 -18.349 -35.525 1.00 70.19 363 ARG A CA 1
ATOM 2737 C C . ARG A 1 363 ? 29.908 -19.631 -34.694 1.00 70.19 363 ARG A C 1
ATOM 2739 O O . ARG A 1 363 ? 28.835 -20.077 -34.293 1.00 70.19 363 ARG A O 1
ATOM 2746 N N . ASP A 1 364 ? 31.071 -20.217 -34.444 1.00 75.62 364 ASP A N 1
ATOM 2747 C CA . ASP A 1 364 ? 31.183 -21.516 -33.783 1.00 75.62 364 ASP A CA 1
ATOM 2748 C C . ASP A 1 364 ? 30.780 -21.406 -32.293 1.00 75.62 364 ASP A C 1
ATOM 2750 O O . ASP A 1 364 ? 29.997 -22.223 -31.804 1.00 75.62 364 ASP A O 1
ATOM 2754 N N . TRP A 1 365 ? 31.170 -20.328 -31.600 1.00 82.19 365 TRP A N 1
ATOM 2755 C CA . TRP A 1 365 ? 30.746 -20.058 -30.219 1.00 82.19 365 TRP A CA 1
ATOM 2756 C C . TRP A 1 365 ? 29.286 -19.609 -30.100 1.00 82.19 365 TRP A C 1
ATOM 2758 O O . TRP A 1 365 ? 28.605 -19.977 -29.143 1.00 82.19 365 TRP A O 1
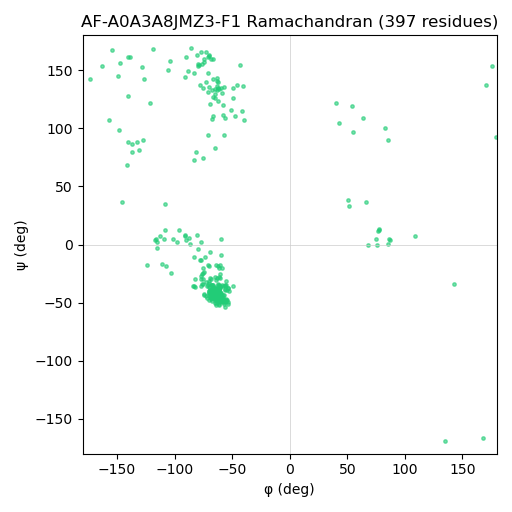ATOM 2768 N N . SER A 1 366 ? 28.759 -18.893 -31.095 1.00 75.44 366 SER A N 1
ATOM 2769 C CA . SER A 1 366 ? 27.323 -18.591 -31.155 1.00 75.44 366 SER A CA 1
ATOM 2770 C C . SER A 1 366 ? 26.487 -19.861 -31.338 1.00 75.44 366 SER A C 1
ATOM 2772 O O . SER A 1 366 ? 25.405 -19.979 -30.768 1.00 75.44 366 SER A O 1
ATOM 2774 N N . ASN A 1 367 ? 26.975 -20.832 -32.116 1.00 74.56 367 ASN A N 1
ATOM 2775 C CA . ASN A 1 367 ? 26.314 -22.127 -32.271 1.00 74.56 367 ASN A CA 1
ATOM 2776 C C . ASN A 1 367 ? 26.385 -22.954 -30.984 1.00 74.56 367 ASN A C 1
ATOM 2778 O O . ASN A 1 367 ? 25.369 -23.517 -30.583 1.00 74.56 367 ASN A O 1
ATOM 2782 N N . TYR A 1 368 ? 27.530 -22.955 -30.297 1.00 81.88 368 TYR A N 1
ATOM 2783 C CA . TYR A 1 368 ? 27.658 -23.556 -28.968 1.00 81.88 368 TYR A CA 1
ATOM 2784 C C . TYR A 1 368 ? 26.640 -22.968 -27.980 1.00 81.88 368 TYR A C 1
ATOM 2786 O O . TYR A 1 368 ? 25.905 -23.720 -27.345 1.00 81.88 368 TYR A O 1
ATOM 2794 N N . ALA A 1 369 ? 26.519 -21.640 -27.907 1.00 76.69 369 ALA A N 1
ATOM 2795 C CA . ALA A 1 369 ? 25.536 -20.973 -27.054 1.00 76.69 369 ALA A CA 1
ATOM 2796 C C . ALA A 1 369 ? 24.095 -21.410 -27.383 1.00 76.69 369 ALA A C 1
ATOM 2798 O O . ALA A 1 369 ? 23.333 -21.780 -26.492 1.00 76.69 369 ALA A O 1
ATOM 2799 N N . LYS A 1 370 ? 23.740 -21.475 -28.674 1.00 72.94 370 LYS A N 1
ATOM 2800 C CA . LYS A 1 370 ? 22.429 -21.972 -29.132 1.00 72.94 370 LYS A CA 1
ATOM 2801 C C . LYS A 1 370 ? 22.178 -23.434 -28.758 1.00 72.94 370 LYS A C 1
ATOM 2803 O O . LYS A 1 370 ? 21.043 -23.804 -28.477 1.00 72.94 370 LYS A O 1
ATOM 2808 N N . GLU A 1 371 ? 23.201 -24.282 -28.758 1.00 78.56 371 GLU A N 1
ATOM 2809 C CA . GLU A 1 371 ? 23.070 -25.670 -28.305 1.00 78.56 371 GLU A CA 1
ATOM 2810 C C . GLU A 1 371 ? 22.882 -25.785 -26.792 1.00 78.56 371 GLU A C 1
ATOM 2812 O O . GLU A 1 371 ? 22.141 -26.660 -26.343 1.00 78.56 371 GLU A O 1
ATOM 2817 N N . GLN A 1 372 ? 23.509 -24.908 -26.005 1.00 78.56 372 GLN A N 1
ATOM 2818 C CA . GLN A 1 372 ? 23.298 -24.864 -24.555 1.00 78.56 372 GLN A CA 1
ATOM 2819 C C . GLN A 1 372 ? 21.879 -24.409 -24.215 1.00 78.56 372 GLN A C 1
ATOM 2821 O O . GLN A 1 372 ? 21.245 -25.020 -23.360 1.00 78.56 372 GLN A O 1
ATOM 2826 N N . LEU A 1 373 ? 21.331 -23.449 -24.965 1.00 69.75 373 LEU A N 1
ATOM 2827 C CA . LEU A 1 373 ? 19.926 -23.044 -24.847 1.00 69.75 373 LEU A CA 1
ATOM 2828 C C . LEU A 1 373 ? 18.945 -24.168 -25.181 1.00 69.75 373 LEU A C 1
ATOM 2830 O O . LEU A 1 373 ? 17.946 -24.342 -24.495 1.00 69.75 373 LEU A O 1
ATOM 2834 N N . LYS A 1 374 ? 19.246 -24.993 -26.191 1.00 73.81 374 LYS A N 1
ATOM 2835 C CA . LYS A 1 374 ? 18.420 -26.174 -26.498 1.00 73.81 374 LYS A CA 1
ATOM 2836 C C . LYS A 1 374 ? 18.416 -27.207 -25.371 1.00 73.81 374 LYS A C 1
ATOM 2838 O O . LYS A 1 374 ? 17.451 -27.951 -25.243 1.00 73.81 374 LYS A O 1
ATOM 2843 N N . LYS A 1 375 ? 19.508 -27.302 -24.608 1.00 77.56 375 LYS A N 1
ATOM 2844 C CA . LYS A 1 375 ? 19.644 -28.243 -23.486 1.00 77.56 375 LYS A CA 1
ATOM 2845 C C . LYS A 1 375 ? 19.027 -27.692 -22.203 1.00 77.56 375 LYS A C 1
ATOM 2847 O O . LYS A 1 375 ? 18.447 -28.464 -21.452 1.00 77.56 375 LYS A O 1
ATOM 2852 N N . ASN A 1 376 ? 19.137 -26.383 -21.991 1.00 73.69 376 ASN A N 1
ATOM 2853 C CA . ASN A 1 376 ? 18.650 -25.670 -20.817 1.00 73.69 376 ASN A CA 1
ATOM 2854 C C . ASN A 1 376 ? 17.877 -24.417 -21.280 1.00 73.69 376 ASN A C 1
ATOM 2856 O O . ASN A 1 376 ? 18.479 -23.350 -21.425 1.00 73.69 376 ASN A O 1
ATOM 2860 N N . PRO A 1 377 ? 16.564 -24.535 -21.549 1.00 67.00 377 PRO A N 1
ATOM 2861 C CA . PRO A 1 377 ? 15.767 -23.440 -22.110 1.00 67.00 377 PRO A CA 1
ATOM 2862 C C . PRO A 1 377 ? 15.524 -22.285 -21.126 1.00 67.00 377 PRO A C 1
ATOM 2864 O O . PRO A 1 377 ? 15.234 -21.175 -21.560 1.00 67.00 377 PRO A O 1
ATOM 2867 N N . ASP A 1 378 ? 15.690 -22.522 -19.822 1.00 65.06 378 ASP A N 1
ATOM 2868 C CA . ASP A 1 378 ? 15.450 -21.529 -18.764 1.00 65.06 378 ASP A CA 1
ATOM 2869 C C . ASP A 1 378 ? 16.669 -20.639 -18.456 1.00 65.06 378 ASP A C 1
ATOM 2871 O O . ASP A 1 378 ? 16.635 -19.853 -17.511 1.00 65.06 378 ASP A O 1
ATOM 2875 N N . LEU A 1 379 ? 17.763 -20.760 -19.220 1.00 67.00 379 LEU A N 1
ATOM 2876 C CA . LEU A 1 379 ? 18.947 -19.923 -19.020 1.00 67.00 379 LEU A CA 1
ATOM 2877 C C . LEU A 1 379 ? 18.607 -18.447 -19.248 1.00 67.00 379 LEU A C 1
ATOM 2879 O O . LEU A 1 379 ? 17.989 -18.078 -20.251 1.00 67.00 379 LEU A O 1
ATOM 2883 N N . THR A 1 380 ? 19.074 -17.588 -18.347 1.00 67.50 380 THR A N 1
ATOM 2884 C CA . THR A 1 380 ? 19.090 -16.142 -18.579 1.00 67.50 380 THR A CA 1
ATOM 2885 C C . THR A 1 380 ? 20.237 -15.771 -19.523 1.00 67.50 380 THR A C 1
ATOM 2887 O O . THR A 1 380 ? 21.146 -16.566 -19.781 1.00 67.50 380 THR A O 1
ATOM 2890 N N . ALA A 1 381 ? 20.222 -14.557 -20.075 1.00 65.06 381 ALA A N 1
ATOM 2891 C CA . ALA A 1 381 ? 21.341 -14.098 -20.894 1.00 65.06 381 ALA A CA 1
ATOM 2892 C C . ALA A 1 381 ? 22.643 -13.950 -20.068 1.00 65.06 381 ALA A C 1
ATOM 2894 O O . ALA A 1 381 ? 23.720 -14.186 -20.609 1.00 65.06 381 ALA A O 1
ATOM 2895 N N . GLU A 1 382 ? 22.563 -13.674 -18.762 1.00 65.25 382 GLU A N 1
ATOM 2896 C CA . GLU A 1 382 ? 23.717 -13.704 -17.846 1.00 65.25 382 GLU A CA 1
ATOM 2897 C C . GLU A 1 382 ? 24.277 -15.126 -17.653 1.00 65.25 382 GLU A C 1
ATOM 2899 O O . GLU A 1 382 ? 25.492 -15.339 -17.754 1.00 65.25 382 GLU A O 1
ATOM 2904 N N . ASP A 1 383 ? 23.405 -16.125 -17.478 1.00 72.12 383 ASP A N 1
ATOM 2905 C CA . ASP A 1 383 ? 23.830 -17.528 -17.403 1.00 72.12 383 ASP A CA 1
ATOM 2906 C C . ASP A 1 383 ? 24.493 -17.965 -18.713 1.00 72.12 383 ASP A C 1
ATOM 2908 O O . ASP A 1 383 ? 25.536 -18.621 -18.713 1.00 72.12 383 ASP A O 1
ATOM 2912 N N . LEU A 1 384 ? 23.924 -17.559 -19.852 1.00 76.25 384 LEU A N 1
ATOM 2913 C CA . LEU A 1 384 ? 24.472 -17.878 -21.165 1.00 76.25 384 LEU A CA 1
ATOM 2914 C C . LEU A 1 384 ? 25.838 -17.219 -21.397 1.00 76.25 384 LEU A C 1
ATOM 2916 O O . LEU A 1 384 ? 26.735 -17.855 -21.955 1.00 76.25 384 LEU A O 1
ATOM 2920 N N . GLN A 1 385 ? 26.023 -15.972 -20.956 1.00 77.56 385 GLN A N 1
ATOM 2921 C CA . GLN A 1 385 ? 27.312 -15.286 -21.019 1.00 77.56 385 GLN A CA 1
ATOM 2922 C C . GLN A 1 385 ? 28.371 -16.040 -20.205 1.00 77.56 385 GLN A C 1
ATOM 2924 O O . GLN A 1 385 ? 29.466 -16.302 -20.711 1.00 77.56 385 GLN A O 1
ATOM 2929 N N . SER A 1 386 ? 28.019 -16.453 -18.985 1.00 80.50 386 SER A N 1
ATOM 2930 C CA . SER A 1 386 ? 28.892 -17.235 -18.106 1.00 80.50 386 SER A CA 1
ATOM 2931 C C . SER A 1 386 ? 29.242 -18.597 -18.719 1.00 80.50 386 SER A C 1
ATOM 2933 O O . SER A 1 386 ? 30.403 -19.001 -18.713 1.00 80.50 386 SER A O 1
ATOM 2935 N N . VAL A 1 387 ? 28.274 -19.274 -19.348 1.00 84.25 387 VAL A N 1
ATOM 2936 C CA . VAL A 1 387 ? 28.481 -20.540 -20.076 1.00 84.25 387 VAL A CA 1
ATOM 2937 C C . VAL A 1 387 ? 29.455 -20.380 -21.249 1.00 84.25 387 VAL A C 1
ATOM 2939 O O . VAL A 1 387 ? 30.313 -21.241 -21.455 1.00 84.25 387 VAL A O 1
ATOM 2942 N N . ILE A 1 388 ? 29.363 -19.287 -22.013 1.00 84.44 388 ILE A N 1
ATOM 2943 C CA . ILE A 1 388 ? 30.296 -18.997 -23.115 1.00 84.44 388 ILE A CA 1
ATOM 2944 C C . ILE A 1 388 ? 31.705 -18.723 -22.569 1.00 84.44 388 ILE A C 1
ATOM 2946 O O . ILE A 1 388 ? 32.676 -19.274 -23.091 1.00 84.44 388 ILE A O 1
ATOM 2950 N N . GLN A 1 389 ? 31.828 -17.918 -21.509 1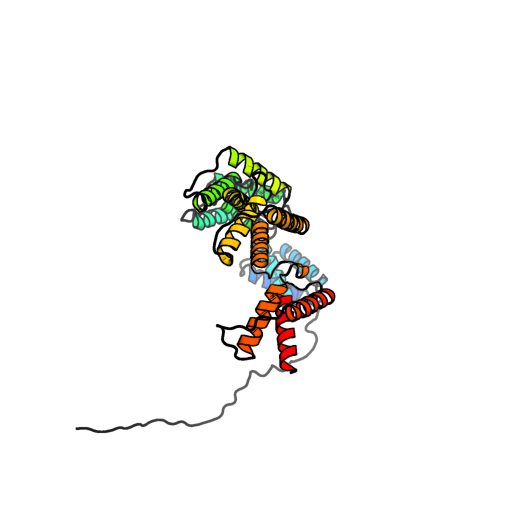.00 83.94 389 GLN A N 1
ATOM 2951 C CA . GLN A 1 389 ? 33.112 -17.600 -20.872 1.00 83.94 389 GLN A CA 1
ATOM 2952 C C . GLN A 1 389 ? 33.804 -18.850 -20.314 1.00 83.94 389 GLN A C 1
ATOM 2954 O O . GLN A 1 389 ? 34.977 -19.096 -20.609 1.00 83.94 389 GLN A O 1
ATOM 2959 N N . ASP A 1 390 ? 33.075 -19.681 -19.568 1.00 82.56 390 ASP A N 1
ATOM 2960 C CA . ASP A 1 390 ? 33.601 -20.930 -19.018 1.00 82.56 390 ASP A CA 1
ATOM 2961 C C . ASP A 1 390 ? 33.938 -21.950 -20.107 1.00 82.56 390 ASP A C 1
ATOM 2963 O O . ASP A 1 390 ? 34.956 -22.645 -20.017 1.00 82.56 390 ASP A O 1
ATOM 2967 N N . GLY A 1 391 ? 33.107 -22.041 -21.147 1.00 83.75 391 GLY A N 1
ATOM 2968 C CA . GLY A 1 391 ? 33.368 -22.882 -22.309 1.00 83.75 391 GLY A CA 1
ATOM 2969 C C . GLY A 1 391 ? 34.683 -22.501 -22.985 1.00 83.75 391 GLY A C 1
ATOM 2970 O O . GLY A 1 391 ? 35.532 -23.367 -23.213 1.00 83.75 391 GLY A O 1
ATOM 2971 N N . LEU A 1 392 ? 34.885 -21.205 -23.241 1.00 82.56 392 LEU A N 1
ATOM 2972 C CA . LEU A 1 392 ? 36.098 -20.683 -23.865 1.00 82.56 392 LEU A CA 1
ATOM 2973 C C . LEU A 1 392 ? 37.330 -20.927 -22.986 1.00 82.56 392 LEU A C 1
ATOM 2975 O O . LEU A 1 392 ? 38.343 -21.427 -23.473 1.00 82.56 392 LEU A O 1
ATOM 2979 N N . ARG A 1 393 ? 37.221 -20.673 -21.678 1.00 79.88 393 ARG A N 1
ATOM 2980 C CA . ARG A 1 393 ? 38.276 -20.957 -20.696 1.00 79.88 393 ARG A CA 1
ATOM 2981 C C . ARG A 1 393 ? 38.709 -22.424 -20.720 1.00 79.88 393 ARG A C 1
ATOM 2983 O O . ARG A 1 393 ? 39.902 -22.711 -20.753 1.00 79.88 393 ARG A O 1
ATOM 2990 N N . ARG A 1 394 ? 37.754 -23.362 -20.730 1.00 80.25 394 ARG A N 1
ATOM 2991 C CA . ARG A 1 394 ? 38.041 -24.809 -20.790 1.00 80.25 394 ARG A CA 1
ATOM 2992 C C . ARG A 1 394 ? 38.652 -25.227 -22.125 1.00 80.25 394 ARG A C 1
ATOM 2994 O O . ARG A 1 394 ? 39.547 -26.063 -22.135 1.00 80.25 394 ARG A O 1
ATOM 3001 N N . ALA A 1 395 ? 38.185 -24.658 -23.235 1.00 77.56 395 ALA A N 1
ATOM 3002 C CA . ALA A 1 395 ? 38.734 -24.947 -24.556 1.00 77.56 395 ALA A CA 1
ATOM 3003 C C . ALA A 1 395 ? 40.203 -24.510 -24.673 1.00 77.56 395 ALA A C 1
ATOM 3005 O O . ALA A 1 395 ? 41.003 -25.233 -25.259 1.00 77.56 395 ALA A O 1
ATOM 3006 N N . LEU A 1 396 ? 40.563 -23.366 -24.081 1.00 68.56 396 LEU A N 1
ATOM 3007 C CA . LEU A 1 396 ? 41.948 -22.890 -24.048 1.00 68.56 396 LEU A CA 1
ATOM 3008 C C . LEU A 1 396 ? 42.822 -23.632 -23.029 1.00 68.56 396 LEU A C 1
ATOM 3010 O O . LEU A 1 396 ? 43.996 -23.828 -23.297 1.00 68.56 396 LEU A O 1
ATOM 3014 N N . GLY A 1 397 ? 42.270 -24.061 -21.889 1.00 60.25 397 GLY A N 1
ATOM 3015 C CA . GLY A 1 397 ? 43.012 -24.822 -20.872 1.00 60.25 397 GLY A CA 1
ATOM 3016 C C . GLY A 1 397 ? 43.320 -26.280 -21.244 1.00 60.25 397 GLY A C 1
ATOM 3017 O O . GLY A 1 397 ? 44.078 -26.932 -20.535 1.00 60.25 397 GLY A O 1
ATOM 3018 N N . ASN A 1 398 ? 42.723 -26.790 -22.326 1.00 51.62 398 ASN A N 1
ATOM 3019 C CA . ASN A 1 398 ? 42.978 -28.125 -22.882 1.00 51.62 398 ASN A CA 1
ATOM 3020 C C . ASN A 1 398 ? 43.911 -28.101 -24.113 1.00 51.62 398 ASN A C 1
ATOM 3022 O O . ASN A 1 398 ? 44.088 -29.142 -24.751 1.00 51.62 398 ASN A O 1
ATOM 3026 N N . MET A 1 399 ? 44.456 -26.931 -24.470 1.00 46.16 399 MET A N 1
ATOM 3027 C CA . MET A 1 399 ? 45.570 -26.772 -25.416 1.00 46.16 399 MET A CA 1
ATOM 3028 C C . MET A 1 399 ? 46.882 -26.682 -24.649 1.00 46.16 399 MET A C 1
ATOM 3030 O O . MET A 1 399 ? 47.888 -27.195 -25.188 1.00 46.16 399 MET A O 1
#

Foldseek 3Di:
DDDDDDDDDDDDDDDDDDDDDDPPPPPPPPDDDLQDQCDPVLLVVLLQVLCCVQVVPPDDQDPVNSVVLVVVLVVVCVVPVRDHSVNSSVVSNVVVNCVVVVFDDDDLVLQLVLQQVLQQVLCVVQVVHGDGDDPVSSVQSSVLLVVCCVVPVPQGSVNSSVVSNVQSNCVSVVQAPGSVRHGNQQVLQQVLQQVLCVVQVVGGDGDDPVSSVLSVVVLVVVCVVPVPDDSVNSSVVSNLQSNCVSVVQDDSNQHGPLQVLQQVLLQVLCCVQVVGGDGDDPVSSVVLVVVLVVVCVVPVPQHSVNSSVVSSVQSNCVSVQWADQLVSGPLLVLLQVLQQVCCVPPVVDDNVDGDGDDPVSSVVLSVVLVVVCVVPVRDTNNNSSVVSNVVVNVVVVVD

Radius of gyration: 38.2 Å; Cα contacts (8 Å, |Δi|>4): 387; chains: 1; bounding box: 97×69×91 Å

pLDDT: mean 72.49, std 15.7, range [24.28, 91.94]

Nearest PDB structures (foldseek):
  7nvo-assembly1_a  TM=1.693E-01  e=7.307E+00  Homo sapiens

Organism: NCBI:txid2316733

Solvent-accessible surface area (backbone atoms only — not comparable to full-atom values): 22643 Å² total; per-residue (Å²): 133,88,85,82,89,82,93,84,85,83,79,89,87,90,83,88,88,78,90,75,72,74,82,68,76,72,73,78,77,83,73,88,71,91,81,59,77,85,46,73,70,60,49,52,51,34,51,55,52,24,38,32,68,71,46,71,66,77,49,82,82,47,76,68,54,49,53,52,52,47,54,52,51,50,56,48,36,74,77,36,79,83,66,46,74,66,57,52,27,52,53,48,33,52,54,48,44,30,59,75,72,51,64,89,63,84,44,75,69,54,50,52,49,39,48,34,53,25,37,20,51,39,25,42,76,75,67,80,43,70,45,78,56,50,76,65,54,48,54,44,49,47,51,33,53,54,49,51,45,67,80,35,76,82,62,44,68,67,55,48,40,51,50,48,33,51,50,48,39,27,34,76,75,43,53,19,77,39,67,84,66,45,61,24,60,66,51,42,48,32,53,25,38,20,52,42,27,36,74,76,67,78,42,69,45,77,57,49,75,68,52,51,54,52,52,46,54,50,50,56,50,52,44,71,79,33,80,86,63,46,65,68,57,52,41,50,53,52,31,50,53,46,38,29,44,77,74,42,35,25,36,102,84,78,45,58,23,58,69,50,41,48,28,53,27,36,19,52,38,28,36,73,77,69,76,41,74,45,76,54,50,74,65,53,50,51,56,51,49,53,53,50,52,49,52,40,69,79,36,77,82,65,47,43,68,58,51,40,53,54,49,33,52,40,44,40,24,44,74,75,41,40,42,42,63,40,92,69,36,54,46,64,58,46,47,45,53,29,38,36,52,45,38,42,74,76,64,72,43,54,87,93,62,60,63,76,69,50,75,65,53,41,52,54,53,40,49,50,52,53,51,50,39,74,75,42,76,84,45,43,18,52,54,49,43,51,51,51,36,54,48,52,50,52,60,58,74,75,106

Secondary structure (DSSP, 8-state):
-------------------------------S-TTS---HHHHHHHHHHHHHHHHTTS-PPPHHHHHHHHHHHHHHHHH-TT--HHHHHHHHHHHHHHHHTTTT---HHHHHHHHHHHHHHHHHHHTSS--PPPHHHHHHHHHHHHHHHHH-TT--HHHHHHHHHHHHHHHHTTSBSSTT--B-HHHHHHHHHHHHHHHHSSS--PPPHHHHHHHHHHHHHHHHH-TT--HHHHHHHHHHHHHHHHHTSB-TTSSB-HHHHHHHHHHHHHHHHTSS--PPPHHHHHHHHHHHHHHHHH-TT--HHHHHHHHHHHHHHHHHTSSSBGGGS-HHHHHHHHHHHHHHHHS---TTS--PPPHHHHHHHHHHHHHHHHH-TT-BHHHHHHHHHHHHHHHHHT-